Protein AF-A0A3C1WIR8-F1 (afdb_monomer)

Sequence (583 aa):
MDFTLKKGIFNPLMNFQDLVLTLQRYWSQRGCLIAQPYDMEKGAATFNPSTFLRSLGPEPFNAAFIEPCRRPKDGRYGDNPNRMQHYYQFQVVLKPSPLDILDLYIGSLREIGIDPSEHDIRFVHDDWESPTLGAWGLGWEVWLDGQEVTQFTYFQQVGGLDLKPVMGEITYGLERLCMYLQGVDNVFKLKYNDTVTYGDIYHQNEVQYSKHNFEESDTSLHYALFDRFEKECARLCAVELPAPAFDYCMKASHAFNLLDARGAISVNERQGYILRVRALAKTVAEAWLRNRETMGFPMMRVPAASPVGVSGRTPLQNAPQGGEGVAPLLIELGVEEMPARVFGPLLRDLPGLIDKHLKPAGLDAKDVKVFATARRIGISASSVLTRQPDQKLALKGPPANMAKDASGNWTQAAVAFAKKNGLTAEQLEIRDNYLFAESEKKGRDALEILAEIVPKIFSDIHWYKTMRWGNGEGTPFVRPVTWLVAVLGERVVPMNFAGIESSNQSQGHRFLHNKPVAVKADRSAYLQALRDAKVFVDQDERKEKIRSLVLETTKKQNLAWRTDEELLDTVTWLVEYPVPVLC

pLDDT: mean 90.88, std 13.69, range [24.88, 98.81]

Nearest PDB structures (foldseek):
  7xof-assembly1_A  TM=9.331E-01  e=1.200E-52  Oryza sativa Japonica Group
  7xjy-assembly1_B  TM=9.187E-01  e=1.370E-46  Oryza sativa Japonica Group
  7yse-assembly1_A  TM=9.839E-01  e=3.453E-40  Escherichia coli K-12
  5f5w-assembly1_A  TM=9.918E-01  e=6.256E-37  Aquifex aeolicus VF5
  8ie2-assembly2_C  TM=9.902E-01  e=1.061E-36  Lactiplantibacillus plantarum WCFS1

Radius of gyration: 30.64 Å; Cα contacts (8 Å, |Δi|>4): 1151; chains: 1; bounding box: 64×78×86 Å

Mean predicted aligned error: 7.9 Å

Solvent-accessible surface area (backbone atoms only — not comparable to full-atom values): 30894 Å² total; per-residue (Å²): 132,84,85,66,84,72,84,66,80,79,65,80,70,59,26,47,56,53,48,53,52,49,52,52,51,59,39,41,77,70,67,23,46,77,53,72,57,64,99,62,74,33,68,45,59,61,71,32,59,84,38,50,60,46,44,52,54,70,40,44,45,44,35,31,30,55,25,76,21,46,37,49,70,46,34,44,54,59,75,44,46,85,48,51,21,63,52,48,34,36,37,34,39,31,25,46,20,50,84,54,49,67,57,56,50,54,51,50,41,43,74,74,70,45,54,66,79,81,46,57,73,44,71,43,68,38,71,51,71,39,70,41,43,32,26,35,26,49,45,21,38,31,27,50,75,88,40,78,33,31,44,35,34,33,33,48,26,50,24,74,40,78,41,50,24,8,30,28,38,41,38,33,36,46,60,56,49,36,26,60,66,60,74,49,86,35,56,51,72,33,44,37,45,101,86,43,40,36,25,83,70,41,36,68,50,33,30,53,49,23,47,32,26,53,71,67,59,60,57,72,58,33,55,57,46,26,60,51,25,48,52,50,20,53,52,28,31,76,71,69,37,22,71,69,14,42,54,26,40,38,51,25,49,46,31,48,41,41,32,54,32,46,63,75,50,53,79,70,53,47,54,52,51,35,51,51,40,16,50,46,33,23,50,28,44,55,30,40,44,53,54,40,54,78,62,65,40,76,46,63,80,50,80,57,80,73,55,76,82,74,76,73,89,72,74,89,72,72,80,74,83,61,64,89,55,69,30,19,28,28,37,34,46,28,33,48,73,48,51,51,81,52,51,63,59,45,70,69,48,46,63,56,44,47,48,68,53,45,58,82,60,50,30,68,71,35,76,72,46,80,32,46,41,26,38,37,45,34,41,35,22,68,31,25,33,31,42,27,68,67,43,81,41,78,45,81,54,59,44,42,85,61,30,37,47,100,85,70,47,74,25,72,64,35,42,52,54,19,52,77,61,78,42,56,58,86,67,48,46,80,54,98,62,22,29,30,39,77,35,76,47,78,43,51,50,30,49,63,52,48,37,62,42,52,52,48,45,64,69,68,57,88,63,99,58,66,44,57,53,22,68,44,79,49,69,64,30,79,45,62,70,76,42,24,28,21,23,50,41,94,40,64,28,78,32,66,53,61,87,37,61,41,31,50,48,46,72,32,21,80,59,89,27,71,46,76,37,82,54,54,12,49,62,69,58,32,52,48,52,33,43,77,26,45,24,48,51,46,48,69,62,39,38,52,48,44,53,50,48,49,55,54,51,25,59,76,69,77,47,80,82,82,86,51,68,68,57,48,55,43,51,44,26,73,41,46,58,85,73,88,82,88,131

Foldseek 3Di:
DDLPPPPPDDPPQQALVNLQVLLQVLQVVVVADEDEADPAAAAAPCLPCLNQLVQADAFWHWHKYKYWYAQLQQFDLLPDQPTFRIAIKIKIKGVQFFLCNVVSVQVSCVSNPHACQSWDWFFAWDWDDDLLQRWTFTGGQIDTNRRRFKDWGWIQDTLVDGGFRIMIMIIGRSLVSSCVSNVHRGSQQGRNDPPDGVVNPPSVVSNVSNCCLAPNPDLVVLVVLLVVLLVVLVVCLVVLNLVVSSSSLRSNVVSLSSCVNNVVADPVVNVVSSVSSSNSSNSSNVSSNVSCVVVVNVSNPPDRSDNPDLDDDDPPDDDDQDDWDKFKKKKKWFFAFFHLVQVVLCQVCLVVLCCVQQVVLQQPFAPWDWWDARTMTMIIGHITTQWHAKDWDWDWAAFQVQQADPVRDGDPRLQVVQVVQVHGSVQWDHDPRTITHGHIDGIGGVLVSCQVRVLVSQLPRDDPDWDAGRSRPFRTHSGDTNEIEIATAHDGSFHDHRSYTYDQWDAAFVNQQGDTFRAGSDPVRRCVSRVVSQFRRHLVVLLVVLVVQVVVVCVVVVHDDPDDVVVSSSVSRRDRHDDDDDD

Structure (mmCIF, N/CA/C/O backbone):
data_AF-A0A3C1WIR8-F1
#
_entry.id   AF-A0A3C1WIR8-F1
#
loop_
_atom_site.group_PDB
_atom_site.id
_atom_site.type_symbol
_atom_site.label_atom_id
_atom_site.label_alt_id
_atom_site.label_comp_id
_atom_site.label_asym_id
_atom_site.label_entity_id
_atom_site.label_seq_id
_atom_site.pdbx_PDB_ins_code
_atom_site.Cartn_x
_atom_site.Cartn_y
_atom_site.Cartn_z
_atom_site.occupancy
_atom_site.B_iso_or_equiv
_atom_site.auth_seq_id
_atom_site.auth_comp_id
_atom_site.auth_asym_id
_atom_site.auth_atom_id
_atom_site.pdbx_PDB_model_num
ATOM 1 N N . MET A 1 1 ? -0.997 -32.395 8.272 1.00 33.22 1 MET A N 1
ATOM 2 C CA . MET A 1 1 ? -1.268 -32.490 6.827 1.00 33.22 1 MET A CA 1
ATOM 3 C C . MET A 1 1 ? 0.074 -32.424 6.145 1.00 33.22 1 MET A C 1
ATOM 5 O O . MET A 1 1 ? 0.850 -31.538 6.473 1.00 33.22 1 MET A O 1
ATOM 9 N N . ASP A 1 2 ? 0.374 -33.434 5.343 1.00 24.88 2 ASP A N 1
ATOM 10 C CA . ASP A 1 2 ? 1.609 -33.542 4.573 1.00 24.88 2 ASP A CA 1
ATOM 11 C C . ASP A 1 2 ? 1.573 -32.464 3.477 1.00 24.88 2 ASP A C 1
ATOM 13 O O . ASP A 1 2 ? 0.727 -32.536 2.586 1.00 24.88 2 ASP A O 1
ATOM 17 N N . PHE A 1 3 ? 2.418 -31.433 3.575 1.00 29.89 3 PHE A N 1
ATOM 18 C CA . PHE A 1 3 ? 2.607 -30.415 2.528 1.00 29.89 3 PHE A CA 1
ATOM 19 C C . PHE A 1 3 ? 3.623 -30.917 1.492 1.00 29.89 3 PHE A C 1
ATOM 21 O O . PHE A 1 3 ? 4.547 -30.219 1.085 1.00 29.89 3 PHE A O 1
ATOM 28 N N . THR A 1 4 ? 3.470 -32.165 1.053 1.00 31.56 4 THR A N 1
ATOM 29 C CA . THR A 1 4 ? 4.054 -32.580 -0.218 1.00 31.56 4 THR A CA 1
ATOM 30 C C . THR A 1 4 ? 3.326 -31.774 -1.283 1.00 31.56 4 THR A C 1
ATOM 32 O O . THR A 1 4 ? 2.112 -31.925 -1.405 1.00 31.56 4 THR A O 1
ATOM 35 N N . LEU A 1 5 ? 4.047 -30.901 -1.999 1.00 35.78 5 LEU A N 1
ATOM 36 C CA . LEU A 1 5 ? 3.592 -30.202 -3.205 1.00 35.78 5 LEU A CA 1
ATOM 37 C C . LEU A 1 5 ? 2.720 -31.153 -4.031 1.00 35.78 5 LEU A C 1
ATOM 39 O O . LEU A 1 5 ? 3.224 -32.008 -4.768 1.00 35.78 5 LEU A O 1
ATOM 43 N N . LYS A 1 6 ? 1.398 -31.055 -3.868 1.00 33.19 6 LYS A N 1
ATOM 44 C CA . LYS A 1 6 ? 0.474 -31.762 -4.735 1.00 33.19 6 LYS A CA 1
ATOM 45 C C . LYS A 1 6 ? 0.658 -31.084 -6.074 1.00 33.19 6 LYS A C 1
ATOM 47 O O . LYS A 1 6 ? 0.207 -29.965 -6.268 1.00 33.19 6 LYS A O 1
ATOM 52 N N . LYS A 1 7 ? 1.346 -31.770 -6.986 1.00 36.47 7 LYS A N 1
ATOM 53 C CA . LYS A 1 7 ? 1.275 -31.507 -8.423 1.00 36.47 7 LYS A CA 1
ATOM 54 C C . LYS A 1 7 ? -0.187 -31.678 -8.837 1.00 36.47 7 LYS A C 1
ATOM 56 O O . LYS A 1 7 ? -0.604 -32.758 -9.255 1.00 36.47 7 LYS A O 1
ATOM 61 N N . GLY A 1 8 ? -0.981 -30.641 -8.596 1.00 34.62 8 GLY A N 1
ATOM 62 C CA . GLY A 1 8 ? -2.347 -30.516 -9.052 1.00 34.62 8 GLY A CA 1
ATOM 63 C C . GLY A 1 8 ? -2.332 -30.502 -10.571 1.00 34.62 8 GLY A C 1
ATOM 64 O O . GLY A 1 8 ? -1.592 -29.742 -11.184 1.00 34.62 8 GLY A O 1
ATOM 65 N N . ILE A 1 9 ? -3.084 -31.442 -11.134 1.00 33.81 9 ILE A N 1
ATOM 66 C CA . ILE A 1 9 ? -3.656 -31.488 -12.483 1.00 33.81 9 ILE A CA 1
ATOM 67 C C . ILE A 1 9 ? -3.348 -30.209 -13.279 1.00 33.81 9 ILE A C 1
ATOM 69 O O . ILE A 1 9 ? -3.975 -29.177 -13.059 1.00 33.81 9 ILE A O 1
ATOM 73 N N . PHE A 1 10 ? -2.364 -30.299 -14.180 1.00 38.00 10 PHE A N 1
ATOM 74 C CA . PHE A 1 10 ? -1.936 -29.215 -15.062 1.00 38.00 10 PHE A CA 1
ATOM 75 C C . PHE A 1 10 ? -3.145 -28.608 -15.791 1.00 38.00 10 PHE A C 1
ATOM 77 O O . PHE A 1 10 ? -3.627 -29.151 -16.786 1.00 38.00 10 PHE A O 1
ATOM 84 N N . ASN A 1 11 ? -3.592 -27.443 -15.323 1.00 47.72 11 ASN A N 1
ATOM 85 C CA . ASN A 1 11 ? -4.080 -26.400 -16.217 1.00 47.72 11 ASN A CA 1
ATOM 86 C C . ASN A 1 11 ? -2.950 -26.190 -17.251 1.00 47.72 11 ASN A C 1
ATOM 88 O O . ASN A 1 11 ? -1.785 -26.211 -16.829 1.00 47.72 11 ASN A O 1
ATOM 92 N N . PRO A 1 12 ? -3.203 -26.094 -18.572 1.00 54.03 12 PRO A N 1
ATOM 93 C CA . PRO A 1 12 ? -2.126 -25.848 -19.530 1.00 54.03 12 PRO A CA 1
ATOM 94 C C . PRO A 1 12 ? -1.262 -24.692 -19.014 1.00 54.03 12 PRO A C 1
ATOM 96 O O . PRO A 1 12 ? -1.803 -23.654 -18.635 1.00 54.03 12 PRO A O 1
ATOM 99 N N . LEU A 1 13 ? 0.051 -24.938 -18.892 1.00 67.44 13 LEU A N 1
ATOM 100 C CA . LEU A 1 13 ? 1.019 -23.993 -18.326 1.00 67.44 13 LEU A CA 1
ATOM 101 C C . LEU A 1 13 ? 0.765 -22.605 -18.921 1.00 67.44 13 LEU A C 1
ATOM 103 O O . LEU A 1 13 ? 0.852 -22.442 -20.136 1.00 67.44 13 LEU A O 1
ATOM 107 N N . MET A 1 14 ? 0.425 -21.629 -18.076 1.00 88.19 14 MET A N 1
ATOM 108 C CA . MET A 1 14 ? 0.160 -20.267 -18.530 1.00 88.19 14 MET A CA 1
ATOM 109 C C . MET A 1 14 ? 1.455 -19.676 -19.101 1.00 88.19 14 MET A C 1
ATOM 111 O O . MET A 1 14 ? 2.431 -19.459 -18.374 1.00 88.19 14 MET A O 1
ATOM 115 N N . ASN A 1 15 ? 1.485 -19.435 -20.414 1.00 96.00 15 ASN A N 1
ATOM 116 C CA . ASN A 1 15 ? 2.632 -18.801 -21.051 1.00 96.00 15 ASN A CA 1
ATOM 117 C C . ASN A 1 15 ? 2.682 -17.303 -20.703 1.00 96.00 15 ASN A C 1
ATOM 119 O O . ASN A 1 15 ? 1.689 -16.713 -20.269 1.00 96.00 15 ASN A O 1
ATOM 123 N N . PHE A 1 16 ? 3.828 -16.656 -20.931 1.00 97.62 16 PHE A N 1
ATOM 124 C CA . PHE A 1 16 ? 4.009 -15.235 -20.613 1.00 97.62 16 PHE A CA 1
ATOM 125 C C . PHE A 1 16 ? 2.964 -14.335 -21.291 1.00 97.62 16 PHE A C 1
ATOM 127 O O . PHE A 1 16 ? 2.395 -13.453 -20.650 1.00 97.62 16 PHE A O 1
ATOM 134 N N . GLN A 1 17 ? 2.662 -14.570 -22.573 1.00 97.44 17 GLN A N 1
ATOM 135 C CA . GLN A 1 17 ? 1.641 -13.788 -23.278 1.00 97.44 17 GLN A CA 1
ATOM 136 C C . GLN A 1 17 ? 0.224 -14.024 -22.724 1.00 97.44 17 GLN A C 1
ATOM 138 O O . GLN A 1 17 ? -0.580 -13.093 -22.678 1.00 97.44 17 GLN A O 1
ATOM 143 N N . ASP A 1 18 ? -0.079 -15.242 -22.264 1.00 96.94 18 ASP A N 1
ATOM 144 C CA . ASP A 1 18 ? -1.396 -15.596 -21.730 1.00 96.94 18 ASP A CA 1
ATOM 145 C C . ASP A 1 18 ? -1.620 -14.938 -20.367 1.00 96.94 18 ASP A C 1
ATOM 147 O O . ASP A 1 18 ? -2.712 -14.431 -20.105 1.00 96.94 18 ASP A O 1
ATOM 151 N N . LEU A 1 19 ? -0.570 -14.853 -19.540 1.00 97.56 19 LEU A N 1
ATOM 152 C CA . LEU A 1 19 ? -0.566 -14.087 -18.291 1.00 97.56 19 LEU A CA 1
ATOM 153 C C . LEU A 1 19 ? -0.952 -12.623 -18.539 1.00 97.56 19 LEU A C 1
ATOM 155 O O . LEU A 1 19 ? -1.858 -12.096 -17.889 1.00 97.56 19 LEU A O 1
ATOM 159 N N . VAL A 1 20 ? -0.310 -11.975 -19.515 1.00 98.25 20 VAL A N 1
ATOM 160 C CA . VAL A 1 20 ? -0.592 -10.574 -19.868 1.00 98.25 20 VAL A CA 1
ATOM 161 C C . VAL A 1 20 ? -2.041 -10.407 -20.325 1.00 98.25 20 VAL A C 1
ATOM 163 O O . VAL A 1 20 ? -2.751 -9.545 -19.804 1.00 98.25 20 VAL A O 1
ATOM 166 N N . LEU A 1 21 ? -2.508 -11.244 -21.258 1.00 98.25 21 LEU A N 1
ATOM 167 C CA . LEU A 1 21 ? -3.876 -11.179 -21.783 1.00 98.25 21 LEU A CA 1
ATOM 168 C C . LEU A 1 21 ? -4.929 -11.428 -20.694 1.00 98.25 21 LEU A C 1
ATOM 170 O O . LEU A 1 21 ? -5.980 -10.780 -20.684 1.00 98.25 21 LEU A O 1
ATOM 174 N N . THR A 1 22 ? -4.642 -12.338 -19.765 1.00 98.38 22 THR A N 1
ATOM 175 C CA . THR A 1 22 ? -5.519 -12.667 -18.636 1.00 98.38 22 THR A CA 1
ATOM 176 C C . THR A 1 22 ? -5.648 -11.482 -17.683 1.00 98.38 22 THR A C 1
ATOM 178 O O . THR A 1 22 ? -6.766 -11.066 -17.377 1.00 98.38 22 THR A O 1
ATOM 181 N N . LEU A 1 23 ? -4.533 -10.853 -17.297 1.00 98.44 23 LEU A N 1
ATOM 182 C CA . LEU A 1 23 ? -4.550 -9.654 -16.453 1.00 98.44 23 LEU A CA 1
ATOM 183 C C . LEU A 1 23 ? -5.248 -8.472 -17.142 1.00 98.44 23 LEU A C 1
ATOM 185 O O . LEU A 1 23 ? -6.068 -7.797 -16.516 1.00 98.44 23 LEU A O 1
ATOM 189 N N . GLN A 1 24 ? -4.997 -8.237 -18.437 1.00 98.56 24 GLN A N 1
ATOM 190 C CA . GLN A 1 24 ? -5.708 -7.203 -19.204 1.00 98.56 24 GLN A CA 1
ATOM 191 C C . GLN A 1 24 ? -7.220 -7.437 -19.185 1.00 98.56 24 GLN A C 1
ATOM 193 O O . GLN A 1 24 ? -7.986 -6.516 -18.900 1.00 98.56 24 GLN A O 1
ATOM 198 N N . ARG A 1 25 ? -7.667 -8.672 -19.440 1.00 98.50 25 ARG A N 1
ATOM 199 C CA . ARG A 1 25 ? -9.091 -9.025 -19.414 1.00 98.50 25 ARG A CA 1
ATOM 200 C C . ARG A 1 25 ? -9.694 -8.829 -18.023 1.00 98.50 25 ARG A C 1
ATOM 202 O O . ARG A 1 25 ? -10.743 -8.197 -17.910 1.00 98.50 25 ARG A O 1
ATOM 209 N N . TYR A 1 26 ? -9.019 -9.314 -16.983 1.00 98.19 26 TYR A N 1
ATOM 210 C CA . TYR A 1 26 ? -9.462 -9.224 -15.591 1.00 98.19 26 TYR A CA 1
ATOM 211 C C . TYR A 1 26 ? -9.718 -7.779 -15.148 1.00 98.19 26 TYR A C 1
ATOM 213 O O . TYR A 1 26 ? -10.769 -7.472 -14.575 1.00 98.19 26 TYR A O 1
ATOM 221 N N . TRP A 1 27 ? -8.765 -6.884 -15.427 1.00 98.12 27 TRP A N 1
ATOM 222 C CA . TRP A 1 27 ? -8.858 -5.477 -15.041 1.00 98.12 27 TRP A CA 1
ATOM 223 C C . TRP A 1 27 ? -9.800 -4.684 -15.949 1.00 98.12 27 TRP A C 1
ATOM 225 O O . TRP A 1 27 ? -10.520 -3.813 -15.461 1.00 98.12 27 TRP A O 1
ATOM 235 N N . SER A 1 28 ? -9.887 -5.027 -17.238 1.00 97.50 28 SER A N 1
ATOM 236 C CA . SER A 1 28 ? -10.878 -4.440 -18.149 1.00 97.50 28 SER A CA 1
ATOM 237 C C . SER A 1 28 ? -12.310 -4.689 -17.668 1.00 97.50 28 SER A C 1
ATOM 239 O O . SER A 1 28 ? -13.115 -3.761 -17.608 1.00 97.50 28 SER A O 1
ATOM 241 N N . GLN A 1 29 ? -12.614 -5.914 -17.228 1.00 96.38 29 GLN A N 1
ATOM 242 C CA . GLN A 1 29 ? -13.924 -6.275 -16.667 1.00 96.38 29 GLN A CA 1
ATOM 243 C C . GLN A 1 29 ? -14.258 -5.531 -15.361 1.00 96.38 29 GLN A C 1
ATOM 245 O O . GLN A 1 29 ? -15.424 -5.454 -14.985 1.00 96.38 29 GLN A O 1
ATOM 250 N N . ARG A 1 30 ? -13.255 -4.955 -14.688 1.00 94.75 30 ARG A N 1
ATOM 251 C CA . ARG A 1 30 ? -13.391 -4.136 -13.469 1.00 94.75 30 ARG A CA 1
ATOM 252 C C . ARG A 1 30 ? -13.399 -2.633 -13.748 1.00 94.75 30 ARG A C 1
ATOM 254 O O . ARG A 1 30 ? -13.288 -1.829 -12.828 1.00 94.75 30 ARG A O 1
ATOM 261 N N . GLY A 1 31 ? -13.553 -2.245 -15.013 1.00 92.44 31 GLY A N 1
ATOM 262 C CA . GLY A 1 31 ? -13.697 -0.849 -15.414 1.00 92.44 31 GLY A CA 1
ATOM 263 C C . GLY A 1 31 ? -12.378 -0.103 -15.611 1.00 92.44 31 GLY A C 1
ATOM 264 O O . GLY A 1 31 ? -12.402 1.120 -15.745 1.00 92.44 31 GLY A O 1
ATOM 265 N N . CYS A 1 32 ? -11.237 -0.798 -15.658 1.00 97.31 32 CYS A N 1
ATOM 266 C CA . CYS A 1 32 ? -9.994 -0.180 -16.110 1.00 97.31 32 CYS A CA 1
ATOM 267 C C . CYS A 1 32 ? -10.009 -0.013 -17.631 1.00 97.31 32 CYS A C 1
ATOM 269 O O . CYS A 1 32 ? -10.304 -0.953 -18.374 1.00 97.31 32 CYS A O 1
ATOM 271 N N . LEU A 1 33 ? -9.595 1.160 -18.108 1.00 96.75 33 LEU A N 1
ATOM 272 C CA . LEU A 1 33 ? -9.157 1.280 -19.496 1.00 96.75 33 LEU A CA 1
ATOM 273 C C . LEU A 1 33 ? -7.851 0.498 -19.680 1.00 96.75 33 LEU A C 1
ATOM 275 O O . LEU A 1 33 ? -6.979 0.527 -18.809 1.00 96.75 33 LEU A O 1
ATOM 279 N N . ILE A 1 34 ? -7.704 -0.183 -20.814 1.00 98.31 34 ILE A N 1
ATOM 280 C CA . ILE A 1 34 ? -6.454 -0.871 -21.141 1.00 98.31 34 ILE A CA 1
ATOM 281 C C . ILE A 1 34 ? -5.555 0.097 -21.899 1.00 98.31 34 ILE A C 1
ATOM 283 O O . ILE A 1 34 ? -5.724 0.309 -23.102 1.00 98.31 34 ILE A O 1
ATOM 287 N N . ALA A 1 35 ? -4.644 0.740 -21.166 1.00 97.56 35 ALA A N 1
ATOM 288 C CA . ALA A 1 35 ? -3.667 1.639 -21.765 1.00 97.56 35 ALA A CA 1
ATOM 289 C C . ALA A 1 35 ? -2.578 0.826 -22.477 1.00 97.56 35 ALA A C 1
ATOM 291 O O . ALA A 1 35 ? -2.433 -0.383 -22.280 1.00 97.56 35 ALA A O 1
ATOM 292 N N . GLN A 1 36 ? -1.826 1.499 -23.337 1.00 98.12 36 GLN A N 1
ATOM 293 C CA . GLN A 1 36 ? -0.699 0.896 -24.035 1.00 98.12 36 GLN A CA 1
ATOM 294 C C . GLN A 1 36 ? 0.613 1.254 -23.328 1.00 98.12 36 GLN A C 1
ATOM 296 O O . GLN A 1 36 ? 0.669 2.296 -22.657 1.00 98.12 36 GLN A O 1
ATOM 301 N N . PRO A 1 37 ? 1.664 0.431 -23.502 1.00 98.25 37 PRO A N 1
ATOM 302 C CA . PRO A 1 37 ? 3.029 0.843 -23.214 1.00 98.25 37 PRO A CA 1
ATOM 303 C C . PRO A 1 37 ? 3.301 2.235 -23.766 1.00 98.25 37 PRO A C 1
ATOM 305 O O . PRO A 1 37 ? 2.959 2.526 -24.915 1.00 98.25 37 PRO A O 1
ATOM 308 N N . TYR A 1 38 ? 3.916 3.094 -22.961 1.00 98.38 38 TYR A N 1
ATOM 309 C CA . TYR A 1 38 ? 4.290 4.417 -23.453 1.00 98.38 38 TYR A CA 1
ATOM 310 C C . TYR A 1 38 ? 5.584 4.313 -24.274 1.00 98.38 38 TYR A C 1
ATOM 312 O O . TYR A 1 38 ? 6.507 3.590 -23.899 1.00 98.38 38 TYR A O 1
ATOM 320 N N . ASP A 1 39 ? 5.678 5.021 -25.388 1.00 97.69 39 ASP A N 1
ATOM 321 C CA . ASP A 1 39 ? 6.685 4.854 -26.449 1.00 97.69 39 ASP A CA 1
ATOM 322 C C . ASP A 1 39 ? 8.059 5.486 -26.141 1.00 97.69 39 ASP A C 1
ATOM 324 O O . ASP A 1 39 ? 8.865 5.742 -27.032 1.00 97.69 39 ASP A O 1
ATOM 328 N N . MET A 1 40 ? 8.350 5.692 -24.858 1.00 96.62 40 MET A N 1
ATOM 329 C CA . MET A 1 40 ? 9.552 6.342 -24.333 1.00 96.62 40 MET A CA 1
ATOM 330 C C . MET A 1 40 ? 10.241 5.456 -23.290 1.00 96.62 40 MET A C 1
ATOM 332 O O . MET A 1 40 ? 9.569 4.736 -22.553 1.00 96.62 40 MET A O 1
ATOM 336 N N . GLU A 1 41 ? 11.569 5.521 -23.155 1.00 97.56 41 GLU A N 1
ATOM 337 C CA . GLU A 1 41 ? 12.279 4.785 -22.102 1.00 97.56 41 GLU A CA 1
ATOM 338 C C . GLU A 1 41 ? 11.926 5.265 -20.691 1.00 97.56 41 GLU A C 1
ATOM 340 O O . GLU A 1 41 ? 11.887 6.464 -20.410 1.00 97.56 41 GLU A O 1
ATOM 345 N N . LYS A 1 42 ? 11.734 4.318 -19.764 1.00 96.88 42 LYS A N 1
ATOM 346 C CA . LYS A 1 42 ? 11.458 4.613 -18.351 1.00 96.88 42 LYS A CA 1
ATOM 347 C C . LYS A 1 42 ? 11.862 3.474 -17.423 1.00 96.88 42 LYS A C 1
ATOM 349 O O . LYS A 1 42 ? 11.900 2.328 -17.848 1.00 96.88 42 LYS A O 1
ATOM 354 N N . GLY A 1 43 ? 12.143 3.777 -16.155 1.00 95.25 43 GLY A N 1
ATOM 355 C CA . GLY A 1 43 ? 12.583 2.774 -15.170 1.00 95.25 43 GLY A CA 1
ATOM 356 C C . GLY A 1 43 ? 11.465 2.035 -14.429 1.00 95.25 43 GLY A C 1
ATOM 357 O O . GLY A 1 43 ? 11.743 1.048 -13.746 1.00 95.25 43 GLY A O 1
ATOM 358 N N . ALA A 1 44 ? 10.231 2.529 -14.526 1.00 96.94 44 ALA A N 1
ATOM 359 C CA . ALA A 1 44 ? 9.037 1.947 -13.921 1.00 96.94 44 ALA A CA 1
ATOM 360 C C . ALA A 1 44 ? 7.784 2.485 -14.624 1.00 96.94 44 ALA A C 1
ATOM 362 O O . ALA A 1 44 ? 7.789 3.616 -15.122 1.00 96.94 44 ALA A O 1
ATOM 363 N N . ALA A 1 45 ? 6.693 1.728 -14.584 1.00 97.44 45 ALA A N 1
ATOM 364 C CA . ALA A 1 45 ? 5.402 2.128 -15.132 1.00 97.44 45 ALA A CA 1
ATOM 365 C C . ALA A 1 45 ? 4.793 3.367 -14.471 1.00 97.44 45 ALA A C 1
ATOM 367 O O . ALA A 1 45 ? 3.982 4.057 -15.086 1.00 97.44 45 ALA A O 1
ATOM 368 N N . THR A 1 46 ? 5.261 3.737 -13.280 1.00 97.50 46 THR A N 1
ATOM 369 C CA . THR A 1 46 ? 4.909 5.002 -12.629 1.00 97.50 46 THR A CA 1
ATOM 370 C C . THR A 1 46 ? 5.264 6.232 -13.475 1.00 97.50 46 THR A C 1
ATOM 372 O O . THR A 1 46 ? 4.593 7.253 -13.372 1.00 97.50 46 THR A O 1
ATOM 375 N N . PHE A 1 47 ? 6.269 6.142 -14.358 1.00 98.06 47 PHE A N 1
ATOM 376 C CA . PHE A 1 47 ? 6.615 7.206 -15.310 1.00 98.06 47 PHE A CA 1
ATOM 377 C C . PHE A 1 47 ? 5.661 7.297 -16.509 1.00 98.06 47 PHE A C 1
ATOM 379 O O . PHE A 1 47 ? 5.755 8.256 -17.264 1.00 98.06 47 PHE A O 1
ATOM 386 N N . ASN A 1 48 ? 4.770 6.329 -16.740 1.00 98.50 48 ASN A N 1
ATOM 387 C CA . ASN A 1 48 ? 3.767 6.457 -17.796 1.00 98.50 48 ASN A CA 1
ATOM 388 C C . ASN A 1 48 ? 2.861 7.665 -17.478 1.00 98.50 48 ASN A C 1
ATOM 390 O O . ASN A 1 48 ? 2.425 7.799 -16.330 1.00 98.50 48 ASN A O 1
ATOM 394 N N . PRO A 1 49 ? 2.516 8.529 -18.452 1.00 98.31 49 PRO A N 1
ATOM 395 C CA . PRO A 1 49 ? 1.557 9.619 -18.244 1.00 98.31 49 PRO A CA 1
ATOM 396 C C . PRO A 1 49 ? 0.214 9.166 -17.649 1.00 98.31 49 PRO A C 1
ATOM 398 O O . PRO A 1 49 ? -0.411 9.908 -16.889 1.00 98.31 49 PRO A O 1
ATOM 401 N N . SER A 1 50 ? -0.212 7.936 -17.954 1.00 98.12 50 SER A N 1
ATOM 402 C CA . SER A 1 50 ? -1.406 7.287 -17.395 1.00 98.12 50 SER A CA 1
ATOM 403 C C . SER A 1 50 ? -1.300 7.017 -15.892 1.00 98.12 50 SER A C 1
ATOM 405 O O . SER A 1 50 ? -2.326 6.824 -15.251 1.00 98.12 50 SER A O 1
ATOM 407 N N . THR A 1 51 ? -0.098 7.055 -15.316 1.00 98.50 51 THR A N 1
ATOM 408 C CA . THR A 1 51 ? 0.130 7.012 -13.868 1.00 98.50 51 THR A CA 1
ATOM 409 C C . THR A 1 51 ? 0.519 8.394 -13.352 1.00 98.50 51 THR A C 1
ATOM 411 O O . THR A 1 51 ? -0.263 9.010 -12.631 1.00 98.50 51 THR A O 1
ATOM 414 N N . PHE A 1 52 ? 1.678 8.932 -13.756 1.00 98.62 52 PHE A N 1
ATOM 415 C CA . PHE A 1 52 ? 2.221 10.179 -13.203 1.00 98.62 52 PHE A CA 1
ATOM 416 C C . PHE A 1 52 ? 1.254 11.358 -13.361 1.00 98.62 52 PHE A C 1
ATOM 418 O O . PHE A 1 52 ? 0.790 11.909 -12.366 1.00 98.62 52 PHE A O 1
ATOM 425 N N . LEU A 1 53 ? 0.880 11.720 -14.593 1.00 98.31 53 LEU A N 1
ATOM 426 C CA . LEU A 1 53 ? 0.011 12.880 -14.827 1.00 98.31 53 LEU A CA 1
ATOM 427 C C . LEU A 1 53 ? -1.424 12.632 -14.344 1.00 98.31 53 LEU A C 1
ATOM 429 O O . LEU A 1 53 ? -2.068 13.534 -13.809 1.00 98.31 53 LEU A O 1
ATOM 433 N N . ARG A 1 54 ? -1.946 11.410 -14.497 1.00 97.62 54 ARG A N 1
ATOM 434 C CA . ARG A 1 54 ? -3.324 11.076 -14.089 1.00 97.62 54 ARG A CA 1
ATOM 435 C C . ARG A 1 54 ? -3.508 10.924 -12.581 1.00 97.62 54 ARG A C 1
ATOM 437 O O . ARG A 1 54 ? -4.628 11.092 -12.097 1.00 97.62 54 ARG A O 1
ATOM 444 N N . SER A 1 55 ? -2.440 10.687 -11.824 1.00 97.62 55 SER A N 1
ATOM 445 C CA . SER A 1 55 ? -2.477 10.748 -10.359 1.00 97.62 55 SER A CA 1
ATOM 446 C C . SER A 1 55 ? -2.837 12.146 -9.841 1.00 97.62 55 SER A C 1
ATOM 448 O O . SER A 1 55 ? -3.501 12.266 -8.814 1.00 97.62 55 SER A O 1
ATOM 450 N N . LEU A 1 56 ? -2.498 13.197 -10.593 1.00 98.00 56 LEU A N 1
ATOM 451 C CA . LEU A 1 56 ? -2.659 14.593 -10.193 1.00 98.00 56 LEU A CA 1
ATOM 452 C C . LEU A 1 56 ? -4.104 15.089 -10.352 1.00 98.00 56 LEU A C 1
ATOM 454 O O . LEU A 1 56 ? -4.836 14.673 -11.253 1.00 98.00 56 LEU A O 1
ATOM 458 N N . GLY A 1 57 ? -4.503 16.024 -9.490 1.00 96.06 57 GLY A N 1
ATOM 459 C CA . GLY A 1 57 ? -5.809 16.687 -9.538 1.00 96.06 57 GLY A CA 1
ATOM 460 C C . GLY A 1 57 ? -6.991 15.814 -9.091 1.00 96.06 57 GLY A C 1
ATOM 461 O O . GLY A 1 57 ? -6.801 14.662 -8.704 1.00 96.06 57 GLY A O 1
ATOM 462 N N . PRO A 1 58 ? -8.226 16.338 -9.151 1.00 95.62 58 PRO A N 1
ATOM 463 C CA . PRO A 1 58 ? -9.417 15.662 -8.629 1.00 95.62 58 PRO A CA 1
ATOM 464 C C . PRO A 1 58 ? -9.977 14.575 -9.561 1.00 95.62 58 PRO A C 1
ATOM 466 O O . PRO A 1 58 ? -10.794 13.763 -9.139 1.00 95.62 58 PRO A O 1
ATOM 469 N N . GLU A 1 59 ? -9.557 14.563 -10.828 1.00 95.88 59 GLU A N 1
ATOM 470 C CA . GLU A 1 59 ? -10.140 13.714 -11.867 1.00 95.88 59 GLU A CA 1
ATOM 471 C C . GLU A 1 59 ? -9.972 12.213 -11.557 1.00 95.88 59 GLU A C 1
ATOM 473 O O . GLU A 1 59 ? -8.830 11.779 -11.344 1.00 95.88 59 GLU A O 1
ATOM 478 N N . PRO A 1 60 ? -11.062 11.414 -11.563 1.00 95.75 60 PRO A N 1
ATOM 479 C CA . PRO A 1 60 ? -10.979 9.970 -11.381 1.00 95.75 60 PRO A CA 1
ATOM 480 C C . PRO A 1 60 ? -10.327 9.308 -12.598 1.00 95.75 60 PRO A C 1
ATOM 482 O O . PRO A 1 60 ? -10.470 9.770 -13.736 1.00 95.75 60 PRO A O 1
ATOM 485 N N . PHE A 1 61 ? -9.597 8.219 -12.364 1.00 96.38 61 PHE A N 1
ATOM 486 C CA . PHE A 1 61 ? -8.877 7.512 -13.416 1.00 96.38 61 PHE A CA 1
ATOM 487 C C . PHE A 1 61 ? -8.551 6.071 -13.014 1.00 96.38 61 PHE A C 1
ATOM 489 O O . PHE A 1 61 ? -7.846 5.849 -12.033 1.00 96.38 61 PHE A O 1
ATOM 496 N N . ASN A 1 62 ? -9.014 5.111 -13.818 1.00 96.88 62 ASN A N 1
ATOM 497 C CA . ASN A 1 62 ? -8.716 3.691 -13.651 1.00 96.88 62 ASN A CA 1
ATOM 498 C C . ASN A 1 62 ? -8.101 3.146 -14.939 1.00 96.88 62 ASN A C 1
ATOM 500 O O . ASN A 1 62 ? -8.740 3.203 -15.994 1.00 96.88 62 ASN A O 1
ATOM 504 N N . ALA A 1 63 ? -6.888 2.606 -14.864 1.00 98.06 63 ALA A N 1
ATOM 505 C CA . ALA A 1 63 ? -6.206 2.024 -16.013 1.00 98.06 63 ALA A CA 1
ATOM 506 C C . ALA A 1 63 ? -5.390 0.792 -15.632 1.00 98.06 63 ALA A C 1
ATOM 508 O O . ALA A 1 63 ? -4.901 0.682 -14.511 1.00 98.06 63 ALA A O 1
ATOM 509 N N . ALA A 1 64 ? -5.226 -0.112 -16.593 1.00 98.75 64 ALA A N 1
ATOM 510 C CA . ALA A 1 64 ? -4.330 -1.252 -16.498 1.00 98.75 64 ALA A CA 1
ATOM 511 C C . ALA A 1 64 ? -3.534 -1.398 -17.798 1.00 98.75 64 ALA A C 1
ATOM 513 O O . ALA A 1 64 ? -4.085 -1.197 -18.880 1.00 98.75 64 ALA A O 1
ATOM 514 N N . PHE A 1 65 ? -2.243 -1.703 -17.716 1.00 98.69 65 PHE A N 1
ATOM 515 C CA . PHE A 1 65 ? -1.382 -1.796 -18.894 1.00 98.69 65 PHE A CA 1
ATOM 516 C C . PHE A 1 65 ? -0.095 -2.560 -18.612 1.00 98.69 65 PHE A C 1
ATOM 518 O O . PHE A 1 65 ? 0.420 -2.546 -17.500 1.00 98.69 65 PHE A O 1
ATOM 525 N N . ILE A 1 66 ? 0.446 -3.204 -19.643 1.00 98.44 66 ILE A N 1
ATOM 526 C CA . ILE A 1 66 ? 1.825 -3.689 -19.609 1.00 98.44 66 ILE A CA 1
ATOM 527 C C . ILE A 1 66 ? 2.772 -2.515 -19.864 1.00 98.44 66 ILE A C 1
ATOM 529 O O . ILE A 1 66 ? 2.455 -1.615 -20.640 1.00 98.44 66 ILE A O 1
ATOM 533 N N . GLU A 1 67 ? 3.934 -2.525 -19.226 1.00 98.69 67 GLU A N 1
ATOM 534 C CA . GLU A 1 67 ? 4.963 -1.519 -19.416 1.00 98.69 67 GLU A CA 1
ATOM 535 C C . GLU A 1 67 ? 6.367 -2.148 -19.466 1.00 98.69 67 GLU A C 1
ATOM 537 O O . GLU A 1 67 ? 6.858 -2.645 -18.446 1.00 98.69 67 GLU A O 1
ATOM 542 N N . PRO A 1 68 ? 7.054 -2.091 -20.620 1.00 98.38 68 PRO A N 1
ATOM 543 C CA . PRO A 1 68 ? 8.476 -2.379 -20.707 1.00 98.38 68 PRO A CA 1
ATOM 544 C C . PRO A 1 68 ? 9.276 -1.303 -19.962 1.00 98.38 68 PRO A C 1
ATOM 546 O O . PRO A 1 68 ? 9.191 -0.107 -20.253 1.00 98.38 68 PRO A O 1
ATOM 549 N N . CYS A 1 69 ? 10.077 -1.736 -18.999 1.00 98.38 69 CYS A N 1
ATOM 550 C CA . CYS A 1 69 ? 10.885 -0.887 -18.137 1.00 98.38 69 CYS A CA 1
ATOM 551 C C . CYS A 1 69 ? 12.372 -1.121 -18.410 1.00 98.38 69 CYS A C 1
ATOM 553 O O . CYS A 1 69 ? 12.805 -2.251 -18.606 1.00 98.38 69 CYS A O 1
ATOM 555 N N . ARG A 1 70 ? 13.168 -0.047 -18.388 1.00 98.44 70 ARG A N 1
ATOM 556 C CA . ARG A 1 70 ? 14.628 -0.057 -18.523 1.00 98.44 70 ARG A CA 1
ATOM 557 C C . ARG A 1 70 ? 15.294 0.510 -17.274 1.00 98.44 70 ARG A C 1
ATOM 559 O O . ARG A 1 70 ? 15.177 1.702 -16.978 1.00 98.44 70 ARG A O 1
ATOM 566 N N . ARG A 1 71 ? 16.061 -0.326 -16.582 1.00 97.75 71 ARG A N 1
ATOM 567 C CA . ARG A 1 71 ? 16.926 0.016 -15.449 1.00 97.75 71 ARG A CA 1
ATOM 568 C C . ARG A 1 71 ? 18.377 -0.319 -15.810 1.00 97.75 71 ARG A C 1
ATOM 570 O O . ARG A 1 71 ? 18.845 -1.405 -15.484 1.00 97.75 71 ARG A O 1
ATOM 577 N N . PRO A 1 72 ? 19.118 0.602 -16.454 1.00 98.12 72 PRO A N 1
ATOM 578 C CA . PRO A 1 72 ? 20.472 0.336 -16.949 1.00 98.12 72 PRO A CA 1
ATOM 579 C C . PRO A 1 72 ? 21.422 -0.326 -15.938 1.00 98.12 72 PRO A C 1
ATOM 581 O O . PRO A 1 72 ? 22.141 -1.260 -16.280 1.00 98.12 72 PRO A O 1
ATOM 584 N N . LYS A 1 73 ? 21.368 0.098 -14.669 1.00 96.69 73 LYS A N 1
ATOM 585 C CA . LYS A 1 73 ? 22.214 -0.406 -13.572 1.00 96.69 73 LYS A CA 1
ATOM 586 C C . LYS A 1 73 ? 21.898 -1.845 -13.133 1.00 96.69 73 LYS A C 1
ATOM 588 O O . LYS A 1 73 ? 22.721 -2.505 -12.491 1.00 96.69 73 LYS A O 1
ATOM 593 N N . ASP A 1 74 ? 20.717 -2.343 -13.481 1.00 97.62 74 ASP A N 1
ATOM 594 C CA . ASP A 1 74 ? 20.297 -3.709 -13.177 1.00 97.62 74 ASP A CA 1
ATOM 595 C C . ASP A 1 74 ? 20.817 -4.734 -14.191 1.00 97.62 74 ASP A C 1
ATOM 597 O O . ASP A 1 74 ? 20.663 -5.925 -13.948 1.00 97.62 74 ASP A O 1
ATOM 601 N N . GLY A 1 75 ? 21.508 -4.313 -15.256 1.00 97.56 75 GLY A N 1
ATOM 602 C CA . GLY A 1 75 ? 22.051 -5.225 -16.266 1.00 97.56 75 GLY A CA 1
ATOM 603 C C . GLY A 1 75 ? 22.994 -6.282 -15.693 1.00 97.56 75 GLY A C 1
ATOM 604 O O . GLY A 1 75 ? 23.806 -5.982 -14.813 1.00 97.56 75 GLY A O 1
ATOM 605 N N . ARG A 1 76 ? 22.886 -7.529 -16.157 1.00 98.00 76 ARG A N 1
ATOM 606 C CA . ARG A 1 76 ? 23.725 -8.654 -15.685 1.00 98.00 76 ARG A CA 1
ATOM 607 C C . ARG A 1 76 ? 24.261 -9.535 -16.814 1.00 98.00 76 ARG A C 1
ATOM 609 O O . ARG A 1 76 ? 24.543 -10.701 -16.578 1.00 98.00 76 ARG A O 1
ATOM 616 N N . TYR A 1 77 ? 24.390 -8.986 -18.022 1.00 98.06 77 TYR A N 1
ATOM 617 C CA . TYR A 1 77 ? 24.954 -9.672 -19.193 1.00 98.06 77 TYR A CA 1
ATOM 618 C C . TYR A 1 77 ? 24.286 -11.021 -19.529 1.00 98.06 77 TYR A C 1
ATOM 620 O O . TYR A 1 77 ? 24.911 -11.882 -20.127 1.00 98.06 77 TYR A O 1
ATOM 628 N N . GLY A 1 78 ? 23.018 -11.218 -19.153 1.00 95.81 78 GLY A N 1
ATOM 629 C CA . GLY A 1 78 ? 22.300 -12.484 -19.361 1.00 95.81 78 GLY A CA 1
ATOM 630 C C . GLY A 1 78 ? 22.659 -13.603 -18.371 1.00 95.81 78 GLY A C 1
ATOM 631 O O . GLY A 1 78 ? 21.999 -14.637 -18.360 1.00 95.81 78 GLY A O 1
ATOM 632 N N . ASP A 1 79 ? 23.631 -13.389 -17.479 1.00 95.44 79 ASP A N 1
ATOM 633 C CA . ASP A 1 79 ? 24.130 -14.430 -16.569 1.00 95.44 79 ASP A CA 1
ATOM 634 C C . ASP A 1 79 ? 23.263 -14.607 -15.312 1.00 95.44 79 ASP A C 1
ATOM 636 O O . ASP A 1 79 ? 23.343 -15.623 -14.617 1.00 95.44 79 ASP A O 1
ATOM 640 N N . ASN A 1 80 ? 22.438 -13.610 -14.973 1.00 97.06 80 ASN A N 1
ATOM 641 C CA . ASN A 1 80 ? 21.605 -13.657 -13.776 1.00 97.06 80 ASN A CA 1
ATOM 642 C C . ASN A 1 80 ? 20.203 -14.220 -14.076 1.00 97.06 80 ASN A C 1
ATOM 644 O O . ASN A 1 80 ? 19.529 -13.714 -14.970 1.00 97.06 80 ASN A O 1
ATOM 648 N N . PRO A 1 81 ? 19.703 -15.189 -13.285 1.00 94.88 81 PRO A N 1
ATOM 649 C CA . PRO A 1 81 ? 18.408 -15.822 -13.542 1.00 94.88 81 PRO A CA 1
ATOM 650 C C . PRO A 1 81 ? 17.183 -14.939 -13.252 1.00 94.88 81 PRO A C 1
ATOM 652 O O . PRO A 1 81 ? 16.087 -15.297 -13.670 1.00 94.88 81 PRO A O 1
ATOM 655 N N . ASN A 1 82 ? 17.343 -13.830 -12.518 1.00 93.44 82 ASN A N 1
ATOM 656 C CA . ASN A 1 82 ? 16.233 -13.043 -11.961 1.00 93.44 82 ASN A CA 1
ATOM 657 C C . ASN A 1 82 ? 16.358 -11.523 -12.164 1.00 93.44 82 ASN A C 1
ATOM 659 O O . ASN A 1 82 ? 15.436 -10.781 -11.820 1.00 93.44 82 ASN A O 1
ATOM 663 N N . ARG A 1 83 ? 17.505 -11.029 -12.642 1.00 94.81 83 ARG A N 1
ATOM 664 C CA . ARG A 1 83 ? 17.788 -9.595 -12.763 1.00 94.81 83 ARG A CA 1
ATOM 665 C C . ARG A 1 83 ? 18.247 -9.259 -14.174 1.00 94.81 83 ARG A C 1
ATOM 667 O O . ARG A 1 83 ? 19.184 -9.871 -14.675 1.00 94.81 83 ARG A O 1
ATOM 674 N N . MET A 1 84 ? 17.597 -8.259 -14.759 1.00 96.44 84 MET A N 1
ATOM 675 C CA . MET A 1 84 ? 17.813 -7.796 -16.127 1.00 96.44 84 MET A CA 1
ATOM 676 C C . MET A 1 84 ? 17.752 -6.266 -16.168 1.00 96.44 84 MET A C 1
ATOM 678 O O . MET A 1 84 ? 17.059 -5.661 -15.344 1.00 96.44 84 MET A O 1
ATOM 682 N N . GLN A 1 85 ? 18.413 -5.629 -17.140 1.00 98.00 85 GLN A N 1
ATOM 683 C CA . GLN A 1 85 ? 18.238 -4.190 -17.365 1.00 98.00 85 GLN A CA 1
ATOM 684 C C . GLN A 1 85 ? 16.891 -3.857 -18.011 1.00 98.00 85 GLN A C 1
ATOM 686 O O . GLN A 1 85 ? 16.422 -2.735 -17.844 1.00 98.00 85 GLN A O 1
ATOM 691 N N . HIS A 1 86 ? 16.258 -4.799 -18.717 1.00 98.44 86 HIS A N 1
ATOM 692 C CA . HIS A 1 86 ? 14.926 -4.634 -19.301 1.00 98.44 86 HIS A CA 1
ATOM 693 C C . HIS A 1 86 ? 13.977 -5.733 -18.829 1.00 98.44 86 HIS A C 1
ATOM 695 O O . HIS A 1 86 ? 14.317 -6.912 -18.887 1.00 98.44 86 HIS A O 1
ATOM 701 N N . TYR A 1 87 ? 12.776 -5.348 -18.409 1.00 98.19 87 TYR A N 1
ATOM 702 C CA . TYR A 1 87 ? 11.746 -6.267 -17.923 1.00 98.19 87 TYR A CA 1
ATOM 703 C C . TYR A 1 87 ? 10.349 -5.651 -18.075 1.00 98.19 87 TYR A C 1
ATOM 705 O O . TYR A 1 87 ? 10.218 -4.451 -18.331 1.00 98.19 87 TYR A O 1
ATOM 713 N N . TYR A 1 88 ? 9.305 -6.453 -17.900 1.00 98.56 88 TYR A N 1
ATOM 714 C CA . TYR A 1 88 ? 7.919 -6.035 -18.039 1.00 98.56 88 TYR A CA 1
ATOM 715 C C . TYR A 1 88 ? 7.221 -5.905 -16.687 1.00 98.56 88 TYR A C 1
ATOM 717 O O . TYR A 1 88 ? 7.096 -6.852 -15.910 1.00 98.56 88 TYR A O 1
ATOM 725 N N . GLN A 1 89 ? 6.672 -4.722 -16.438 1.00 98.62 89 GLN A N 1
ATOM 726 C CA . GLN A 1 89 ? 5.680 -4.533 -15.388 1.00 98.62 89 GLN A CA 1
ATOM 727 C C . GLN A 1 89 ? 4.282 -4.698 -15.969 1.00 98.62 89 GLN A C 1
ATOM 729 O O . GLN A 1 89 ? 4.027 -4.318 -17.110 1.00 98.62 89 GLN A O 1
ATOM 734 N N . PHE A 1 90 ? 3.356 -5.215 -15.172 1.00 98.81 90 PHE A N 1
ATOM 735 C CA . PHE A 1 90 ? 1.941 -4.937 -15.379 1.00 98.81 90 PHE A CA 1
ATOM 736 C C . PHE A 1 90 ? 1.526 -3.896 -14.352 1.00 98.81 90 PHE A C 1
ATOM 738 O O . PHE A 1 90 ? 1.726 -4.089 -13.158 1.00 98.81 90 PHE A O 1
ATOM 745 N N . GLN A 1 91 ? 0.993 -2.781 -14.814 1.00 98.75 91 GLN A N 1
ATOM 746 C CA . GLN A 1 91 ? 0.607 -1.647 -13.997 1.00 98.75 91 GLN A CA 1
ATOM 747 C C . GLN A 1 91 ? -0.906 -1.589 -13.898 1.00 98.75 91 GLN A C 1
ATOM 749 O O . GLN A 1 91 ? -1.601 -1.692 -14.908 1.00 98.75 91 GLN A O 1
ATOM 754 N N . VAL A 1 92 ? -1.408 -1.344 -12.696 1.00 98.81 92 VAL A N 1
ATOM 755 C CA . VAL A 1 92 ? -2.799 -0.978 -12.446 1.00 98.81 92 VAL A CA 1
ATOM 756 C C . VAL A 1 92 ? -2.814 0.280 -11.595 1.00 98.81 92 VAL A C 1
ATOM 758 O O . VAL A 1 92 ? -2.123 0.360 -10.583 1.00 98.81 92 VAL A O 1
ATOM 761 N N . VAL A 1 93 ? -3.613 1.258 -12.002 1.00 98.50 93 VAL A N 1
ATOM 762 C CA . VAL A 1 93 ? -3.869 2.479 -11.237 1.00 98.50 93 VAL A CA 1
ATOM 763 C C . VAL A 1 93 ? -5.362 2.650 -11.032 1.00 98.50 93 VAL A C 1
ATOM 765 O O . VAL A 1 93 ? -6.134 2.519 -11.982 1.00 98.50 93 VAL A O 1
ATOM 768 N N . LEU A 1 94 ? -5.763 2.936 -9.796 1.00 97.81 94 LEU A N 1
ATOM 769 C CA . LEU A 1 94 ? -7.157 3.112 -9.397 1.00 97.81 94 LEU A CA 1
ATOM 770 C C . LEU A 1 94 ? -7.291 4.403 -8.590 1.00 97.81 94 LEU A C 1
ATOM 772 O O . LEU A 1 94 ? -6.718 4.527 -7.504 1.00 97.81 94 LEU A O 1
ATOM 776 N N . LYS A 1 95 ? -8.014 5.382 -9.133 1.00 96.88 95 LYS A N 1
ATOM 777 C CA . LYS A 1 95 ? -8.173 6.712 -8.537 1.00 96.88 95 LYS A CA 1
ATOM 778 C C . LYS A 1 95 ? -9.646 7.135 -8.572 1.00 96.88 95 LYS A C 1
ATOM 780 O O . LYS A 1 95 ? -10.176 7.353 -9.665 1.00 96.88 95 LYS A O 1
ATOM 785 N N . PRO A 1 96 ? -10.293 7.339 -7.411 1.00 95.75 96 PRO A N 1
ATOM 786 C CA . PRO A 1 96 ? -9.789 7.096 -6.050 1.00 95.75 96 PRO A CA 1
ATOM 787 C C . PRO A 1 96 ? -9.440 5.619 -5.800 1.00 95.75 96 PRO A C 1
ATOM 789 O O . PRO A 1 96 ? -10.016 4.736 -6.430 1.00 95.75 96 PRO A O 1
ATOM 792 N N . SER A 1 97 ? -8.530 5.341 -4.862 1.00 95.00 97 SER A N 1
ATOM 793 C CA . SER A 1 97 ? -8.222 3.961 -4.473 1.00 95.00 97 SER A CA 1
ATOM 794 C C . SER A 1 97 ? -9.456 3.304 -3.824 1.00 95.00 97 SER A C 1
ATOM 796 O O . SER A 1 97 ? -9.981 3.852 -2.847 1.00 95.00 97 SER A O 1
ATOM 798 N N . PRO A 1 98 ? -9.952 2.162 -4.327 1.00 92.31 98 PRO A N 1
ATOM 799 C CA . PRO A 1 98 ? -11.145 1.536 -3.770 1.00 92.31 98 PRO A CA 1
ATOM 800 C C . PRO A 1 98 ? -10.851 0.869 -2.419 1.00 92.31 98 PRO A C 1
ATOM 802 O O . PRO A 1 98 ? -9.702 0.565 -2.105 1.00 92.31 98 PRO A O 1
ATOM 805 N N . LEU A 1 99 ? -11.892 0.665 -1.605 1.00 87.94 99 LEU A N 1
ATOM 806 C CA . LEU A 1 99 ? -11.763 0.069 -0.266 1.00 87.94 99 LEU A CA 1
ATOM 807 C C . LEU A 1 99 ? -11.448 -1.434 -0.309 1.00 87.94 99 LEU A C 1
ATOM 809 O O . LEU A 1 99 ? -10.867 -1.963 0.629 1.00 87.94 99 LEU A O 1
ATOM 813 N N . ASP A 1 100 ? -11.819 -2.107 -1.395 1.00 90.44 100 ASP A N 1
ATOM 814 C CA . ASP A 1 100 ? -11.612 -3.534 -1.650 1.00 90.44 100 ASP A CA 1
ATOM 815 C C . ASP A 1 100 ? -10.402 -3.796 -2.568 1.00 90.44 100 ASP A C 1
ATOM 817 O O . ASP A 1 100 ? -10.289 -4.859 -3.178 1.00 90.44 100 ASP A O 1
ATOM 821 N N . ILE A 1 101 ? -9.469 -2.843 -2.691 1.00 94.31 101 ILE A N 1
ATOM 822 C CA . ILE A 1 101 ? -8.353 -2.926 -3.646 1.00 94.31 101 ILE A CA 1
ATOM 823 C C . ILE A 1 101 ? -7.472 -4.175 -3.454 1.00 94.31 101 ILE A C 1
ATOM 825 O O . ILE A 1 101 ? -7.039 -4.778 -4.439 1.00 94.31 101 ILE A O 1
ATOM 829 N N . LEU A 1 102 ? -7.254 -4.617 -2.210 1.00 93.19 102 LEU A N 1
ATOM 830 C CA . LEU A 1 102 ? -6.536 -5.863 -1.926 1.00 93.19 102 LEU A CA 1
ATOM 831 C C . LEU A 1 102 ? -7.318 -7.098 -2.393 1.00 93.19 102 LEU A C 1
ATOM 833 O O . LEU A 1 102 ? -6.714 -8.036 -2.910 1.00 93.19 102 LEU A O 1
ATOM 837 N N . ASP A 1 103 ? -8.646 -7.103 -2.273 1.00 92.44 103 ASP A N 1
ATOM 838 C CA . ASP A 1 103 ? -9.478 -8.207 -2.762 1.00 92.44 103 ASP A CA 1
ATOM 839 C C . ASP A 1 103 ? -9.489 -8.255 -4.295 1.00 92.44 103 ASP A C 1
ATOM 841 O O . ASP A 1 103 ? -9.426 -9.340 -4.881 1.00 92.44 103 ASP A O 1
ATOM 845 N N . LEU A 1 104 ? -9.476 -7.091 -4.955 1.00 95.88 104 LEU A N 1
ATOM 846 C CA . LEU A 1 104 ? -9.305 -6.989 -6.406 1.00 95.88 104 LEU A CA 1
ATOM 847 C C . LEU A 1 104 ? -7.943 -7.535 -6.856 1.00 95.88 104 LEU A C 1
ATOM 849 O O . LEU A 1 104 ? -7.887 -8.240 -7.863 1.00 95.88 104 LEU A O 1
ATOM 853 N N . TYR A 1 105 ? -6.865 -7.264 -6.119 1.00 97.38 105 TYR A N 1
ATOM 854 C CA . TYR A 1 105 ? -5.549 -7.855 -6.379 1.00 97.38 105 TYR A CA 1
ATOM 855 C C . TYR A 1 105 ? -5.553 -9.377 -6.174 1.00 97.38 105 TYR A C 1
ATOM 857 O O . TYR A 1 105 ? -5.155 -10.126 -7.057 1.00 97.38 105 TYR A O 1
ATOM 865 N N . ILE A 1 106 ? -6.075 -9.870 -5.052 1.00 95.00 106 ILE A N 1
ATOM 866 C CA . ILE A 1 106 ? -6.112 -11.312 -4.764 1.00 95.00 106 ILE A CA 1
ATOM 867 C C . ILE A 1 106 ? -6.974 -12.059 -5.791 1.00 95.00 106 ILE A C 1
ATOM 869 O O . ILE A 1 106 ? -6.655 -13.181 -6.183 1.00 95.00 106 ILE A O 1
ATOM 873 N N . GLY A 1 107 ? -8.062 -11.448 -6.261 1.00 95.25 107 GLY A N 1
ATOM 874 C CA . GLY A 1 107 ? -8.854 -11.998 -7.355 1.00 95.25 107 GLY A CA 1
ATOM 875 C C . GLY A 1 107 ? -8.078 -12.090 -8.674 1.00 95.25 107 GLY A C 1
ATOM 876 O O . GLY A 1 107 ? -8.324 -13.027 -9.428 1.00 95.25 107 GLY A O 1
ATOM 877 N N . SER A 1 108 ? -7.123 -11.187 -8.938 1.00 97.19 108 SER A N 1
ATOM 878 C CA . SER A 1 108 ? -6.306 -11.235 -10.158 1.00 97.19 108 SER A CA 1
ATOM 879 C C . SER A 1 108 ? -5.316 -12.396 -10.108 1.00 97.19 108 SER A C 1
ATOM 881 O O . SER A 1 108 ? -5.133 -13.073 -11.115 1.00 97.19 108 SER A O 1
ATOM 883 N N . LEU A 1 109 ? -4.764 -12.691 -8.923 1.00 95.75 109 LEU A N 1
ATOM 884 C CA . LEU A 1 109 ? -3.927 -13.871 -8.688 1.00 95.75 109 LEU A CA 1
ATOM 885 C C . LEU A 1 109 ? -4.700 -15.174 -8.944 1.00 95.75 109 LEU A C 1
ATOM 887 O O . LEU A 1 109 ? -4.196 -16.066 -9.623 1.00 95.75 109 LEU A O 1
ATOM 891 N N . ARG A 1 110 ? -5.955 -15.258 -8.480 1.00 94.31 110 ARG A N 1
ATOM 892 C CA . ARG A 1 110 ? -6.823 -16.416 -8.765 1.00 94.31 110 ARG A CA 1
ATOM 893 C C . ARG A 1 110 ? -7.082 -16.592 -10.256 1.00 94.31 110 ARG A C 1
ATOM 895 O O . ARG A 1 110 ? -7.039 -17.715 -10.746 1.00 94.31 110 ARG A O 1
ATOM 902 N N . GLU A 1 111 ? -7.329 -15.497 -10.972 1.00 95.06 111 GLU A N 1
ATOM 903 C CA . GLU A 1 111 ? -7.592 -15.532 -12.415 1.00 95.06 111 GLU A CA 1
ATOM 904 C C . GLU A 1 111 ? -6.396 -16.084 -13.207 1.00 95.06 111 GLU A C 1
ATOM 906 O O . GLU A 1 111 ? -6.578 -16.794 -14.192 1.00 95.06 111 GLU A O 1
ATOM 911 N N . ILE A 1 112 ? -5.170 -15.812 -12.750 1.00 94.56 112 ILE A N 1
ATOM 912 C CA . ILE A 1 112 ? -3.943 -16.332 -13.373 1.00 94.56 112 ILE A CA 1
ATOM 913 C C . ILE A 1 112 ? -3.540 -17.723 -12.852 1.00 94.56 112 ILE A C 1
ATOM 915 O O . ILE A 1 112 ? -2.490 -18.236 -13.227 1.00 94.56 112 ILE A O 1
ATOM 919 N N . GLY A 1 113 ? -4.377 -18.355 -12.022 1.00 91.31 113 GLY A N 1
ATOM 920 C CA . GLY A 1 113 ? -4.199 -19.731 -11.552 1.00 91.31 113 GLY A CA 1
ATOM 921 C C . GLY A 1 113 ? -3.456 -19.893 -10.224 1.00 91.31 113 GLY A C 1
ATOM 922 O O . GLY A 1 113 ? -3.078 -21.012 -9.895 1.00 91.31 113 GLY A O 1
ATOM 923 N N . ILE A 1 114 ? -3.252 -18.818 -9.457 1.00 91.12 114 ILE A N 1
ATOM 924 C CA . ILE A 1 114 ? -2.628 -18.860 -8.125 1.00 91.12 114 ILE A CA 1
ATOM 925 C C . ILE A 1 114 ? -3.740 -18.910 -7.075 1.00 91.12 114 ILE A C 1
ATOM 927 O O . ILE A 1 114 ? -4.451 -17.921 -6.886 1.00 91.12 114 ILE A O 1
ATOM 931 N N . ASP A 1 115 ? -3.895 -20.039 -6.376 1.00 88.62 115 ASP A N 1
ATOM 932 C CA . ASP A 1 115 ? -4.855 -20.169 -5.271 1.00 88.62 115 ASP A CA 1
ATOM 933 C C . ASP A 1 115 ? -4.242 -19.666 -3.946 1.00 88.62 115 ASP A C 1
ATOM 935 O O . ASP A 1 115 ? -3.370 -20.322 -3.377 1.00 88.62 115 ASP A O 1
ATOM 939 N N . PRO A 1 116 ? -4.718 -18.542 -3.374 1.00 86.94 116 PRO A N 1
ATOM 940 C CA . PRO A 1 116 ? -4.190 -17.999 -2.120 1.00 86.94 116 PRO A CA 1
ATOM 941 C C . PRO A 1 116 ? -4.303 -18.932 -0.905 1.00 86.94 116 PRO A C 1
ATOM 943 O O . PRO A 1 116 ? -3.736 -18.633 0.141 1.00 86.94 116 PRO A O 1
ATOM 946 N N . SER A 1 117 ? -5.099 -20.002 -0.983 1.00 83.94 117 SER A N 1
ATOM 947 C CA . SER A 1 117 ? -5.202 -21.00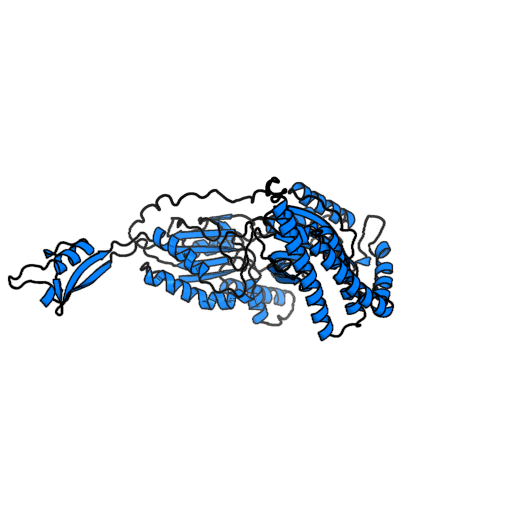7 0.080 1.00 83.94 117 SER A CA 1
ATOM 948 C C . SER A 1 117 ? -4.110 -22.079 0.014 1.00 83.94 117 SER A C 1
ATOM 950 O O . SER A 1 117 ? -3.872 -22.753 1.018 1.00 83.94 117 SER A O 1
ATOM 952 N N . GLU A 1 118 ? -3.433 -22.205 -1.129 1.00 85.06 118 GLU A N 1
ATOM 953 C CA . GLU A 1 118 ? -2.339 -23.153 -1.367 1.00 85.06 118 GLU A CA 1
ATOM 954 C C . GLU A 1 118 ? -0.953 -22.485 -1.334 1.00 85.06 118 GLU A C 1
ATOM 956 O O . GLU A 1 118 ? 0.055 -23.188 -1.271 1.00 85.06 118 GLU A O 1
ATOM 961 N N . HIS A 1 119 ? -0.905 -21.147 -1.309 1.00 85.19 119 HIS A N 1
ATOM 962 C CA . HIS A 1 119 ? 0.323 -20.351 -1.366 1.00 85.19 119 HIS A CA 1
ATOM 963 C C . HIS A 1 119 ? 0.491 -19.416 -0.165 1.00 85.19 119 HIS A C 1
ATOM 965 O O . HIS A 1 119 ? -0.472 -18.844 0.352 1.00 85.19 119 HIS A O 1
ATOM 971 N N . ASP A 1 120 ? 1.739 -19.201 0.245 1.00 85.69 120 ASP A N 1
ATOM 972 C CA . ASP A 1 120 ? 2.112 -18.234 1.272 1.00 85.69 120 ASP A CA 1
ATOM 973 C C . ASP A 1 120 ? 2.238 -16.836 0.656 1.00 85.69 120 ASP A C 1
ATOM 975 O O . ASP A 1 120 ? 3.290 -16.441 0.147 1.00 85.69 120 ASP A O 1
ATOM 979 N N . ILE A 1 121 ? 1.131 -16.091 0.684 1.00 90.19 121 ILE A N 1
ATOM 980 C CA . ILE A 1 121 ? 1.066 -14.702 0.219 1.00 90.19 121 ILE A CA 1
ATOM 981 C C . ILE A 1 121 ? 1.194 -13.758 1.411 1.00 90.19 121 ILE A C 1
ATOM 983 O O . ILE A 1 121 ? 0.322 -13.714 2.284 1.00 90.19 121 ILE A O 1
ATOM 987 N N . ARG A 1 122 ? 2.249 -12.940 1.416 1.00 89.44 122 ARG A N 1
ATOM 988 C CA . ARG A 1 122 ? 2.535 -11.977 2.485 1.00 89.44 122 ARG A CA 1
ATOM 989 C C . ARG A 1 122 ? 2.586 -10.555 1.954 1.00 89.44 122 ARG A C 1
ATOM 991 O O . ARG A 1 122 ? 3.270 -10.275 0.977 1.00 89.44 122 ARG A O 1
ATOM 998 N N . PHE A 1 123 ? 1.915 -9.651 2.660 1.00 92.25 123 PHE A N 1
ATOM 999 C CA . PHE A 1 123 ? 2.000 -8.208 2.445 1.00 92.25 123 PHE A CA 1
ATOM 1000 C C . PHE A 1 123 ? 3.077 -7.647 3.373 1.00 92.25 123 PHE A C 1
ATOM 1002 O O . PHE A 1 123 ? 2.819 -7.305 4.529 1.00 92.25 123 PHE A O 1
ATOM 1009 N N . VAL A 1 124 ? 4.316 -7.629 2.892 1.00 90.31 124 VAL A N 1
ATOM 1010 C CA . VAL A 1 124 ? 5.476 -7.171 3.656 1.00 90.31 124 VAL A CA 1
ATOM 1011 C C . VAL A 1 124 ? 5.559 -5.659 3.541 1.00 90.31 124 VAL A C 1
ATOM 1013 O O . VAL A 1 124 ? 5.480 -5.100 2.454 1.00 90.31 124 VAL A O 1
ATOM 1016 N N . HIS A 1 125 ? 5.667 -4.977 4.678 1.00 88.50 125 HIS A N 1
ATOM 1017 C CA . HIS A 1 125 ? 5.729 -3.524 4.684 1.00 88.50 125 HIS A CA 1
ATOM 1018 C C . HIS A 1 125 ? 6.912 -3.001 3.869 1.00 88.50 125 HIS A C 1
ATOM 1020 O O . HIS A 1 125 ? 8.058 -3.256 4.233 1.00 88.50 125 HIS A O 1
ATOM 1026 N N . ASP A 1 126 ? 6.600 -2.166 2.883 1.00 89.62 126 ASP A N 1
ATOM 1027 C CA . ASP A 1 126 ? 7.572 -1.314 2.219 1.00 89.62 126 ASP A CA 1
ATOM 1028 C C . ASP A 1 126 ? 6.938 0.045 1.883 1.00 89.62 126 ASP A C 1
ATOM 1030 O O . ASP A 1 126 ? 5.768 0.131 1.494 1.00 89.62 126 ASP A O 1
ATOM 1034 N N . ASP A 1 127 ? 7.691 1.119 2.105 1.00 87.81 127 ASP A N 1
ATOM 1035 C CA . ASP A 1 127 ? 7.282 2.468 1.717 1.00 87.81 127 ASP A CA 1
ATOM 1036 C C . ASP A 1 127 ? 7.950 2.791 0.385 1.00 87.81 127 ASP A C 1
ATOM 1038 O O . ASP A 1 127 ? 9.175 2.823 0.290 1.00 87.81 127 ASP A O 1
ATOM 1042 N N . TRP A 1 128 ? 7.152 3.106 -0.630 1.00 91.31 128 TRP A N 1
ATOM 1043 C CA . TRP A 1 128 ? 7.692 3.426 -1.941 1.00 91.31 128 TRP A CA 1
ATOM 1044 C C . TRP A 1 128 ? 7.996 4.921 -2.062 1.00 91.31 128 TRP A C 1
ATOM 1046 O O . TRP A 1 128 ? 7.146 5.777 -1.792 1.00 91.31 128 TRP A O 1
ATOM 1056 N N . GLU A 1 129 ? 9.200 5.244 -2.528 1.00 90.62 129 GLU A N 1
ATOM 1057 C CA . GLU A 1 129 ? 9.602 6.598 -2.896 1.00 90.62 129 GLU A CA 1
ATOM 1058 C C . GLU A 1 129 ? 10.309 6.588 -4.255 1.00 90.62 129 GLU A C 1
ATOM 1060 O O . GLU A 1 129 ? 11.213 5.792 -4.514 1.00 90.62 129 GLU A O 1
ATOM 1065 N N . SER A 1 130 ? 9.938 7.537 -5.112 1.00 92.31 130 SER A N 1
ATOM 1066 C CA . SER A 1 130 ? 10.695 7.909 -6.301 1.00 92.31 130 SER A CA 1
ATOM 1067 C C . SER A 1 130 ? 11.216 9.337 -6.144 1.00 92.31 130 SER A C 1
ATOM 1069 O O . SER A 1 130 ? 10.488 10.305 -6.413 1.00 92.31 130 SER A O 1
ATOM 1071 N N . PRO A 1 131 ? 12.491 9.501 -5.737 1.00 90.38 131 PRO A N 1
ATOM 1072 C CA . PRO A 1 131 ? 13.080 10.816 -5.515 1.00 90.38 131 PRO A CA 1
ATOM 1073 C C . PRO A 1 131 ? 13.047 11.708 -6.758 1.00 90.38 131 PRO A C 1
ATOM 1075 O O . PRO A 1 131 ? 12.808 12.907 -6.638 1.00 90.38 131 PRO A O 1
ATOM 1078 N N . THR A 1 132 ? 13.241 11.134 -7.951 1.00 93.19 132 THR A N 1
ATOM 1079 C CA . THR A 1 132 ? 13.244 11.868 -9.228 1.00 93.19 132 THR A CA 1
ATOM 1080 C C . THR A 1 132 ? 11.856 12.327 -9.656 1.00 93.19 132 THR A C 1
ATOM 1082 O O . THR A 1 132 ? 11.746 13.361 -10.300 1.00 93.19 132 THR A O 1
ATOM 1085 N N . LEU A 1 133 ? 10.792 11.608 -9.291 1.00 94.62 133 LEU A N 1
ATOM 1086 C CA . LEU A 1 133 ? 9.415 12.033 -9.560 1.00 94.62 133 LEU A CA 1
ATOM 1087 C C . LEU A 1 133 ? 8.834 12.902 -8.439 1.00 94.62 133 LEU A C 1
ATOM 1089 O O . LEU A 1 133 ? 7.704 13.373 -8.558 1.00 94.62 133 LEU A O 1
ATOM 1093 N N . GLY A 1 134 ? 9.570 13.097 -7.337 1.00 95.56 134 GLY A N 1
ATOM 1094 C CA . GLY A 1 134 ? 9.034 13.730 -6.131 1.00 95.56 134 GLY A CA 1
ATOM 1095 C C . GLY A 1 134 ? 7.765 13.026 -5.651 1.00 95.56 134 GLY A C 1
ATOM 1096 O O . GLY A 1 134 ? 6.809 13.696 -5.257 1.00 95.56 134 GLY A O 1
ATOM 1097 N N . ALA A 1 135 ? 7.739 11.700 -5.784 1.00 96.69 135 ALA A N 1
ATOM 1098 C CA . ALA A 1 135 ? 6.579 10.872 -5.523 1.00 96.69 135 ALA A CA 1
ATOM 1099 C C . ALA A 1 135 ? 6.862 9.922 -4.364 1.00 96.69 135 ALA A C 1
ATOM 1101 O O . ALA A 1 135 ? 7.946 9.346 -4.289 1.00 96.69 135 ALA A O 1
ATOM 1102 N N . TRP A 1 136 ? 5.892 9.755 -3.474 1.00 96.62 136 TRP A N 1
ATOM 1103 C CA . TRP A 1 136 ? 5.976 8.779 -2.395 1.00 96.62 136 TRP A CA 1
ATOM 1104 C C . TRP A 1 136 ? 4.591 8.294 -1.978 1.00 96.62 136 TRP A C 1
ATOM 1106 O O . TRP A 1 136 ? 3.570 8.974 -2.147 1.00 96.62 136 TRP A O 1
ATOM 1116 N N . GLY A 1 137 ? 4.567 7.098 -1.408 1.00 96.06 137 GLY A N 1
ATOM 1117 C CA . GLY A 1 137 ? 3.372 6.468 -0.880 1.00 96.06 137 GLY A CA 1
ATOM 1118 C C . GLY A 1 137 ? 3.709 5.393 0.141 1.00 96.06 137 GLY A C 1
ATOM 1119 O O . GLY A 1 137 ? 4.870 5.055 0.358 1.00 96.06 137 GLY A O 1
ATOM 1120 N N . LEU A 1 138 ? 2.672 4.873 0.788 1.00 95.88 138 LEU A N 1
ATOM 1121 C CA . LEU A 1 138 ? 2.792 3.731 1.693 1.00 95.88 138 LEU A CA 1
ATOM 1122 C C . LEU A 1 138 ? 2.163 2.514 1.026 1.00 95.88 138 LEU A C 1
ATOM 1124 O O . LEU A 1 138 ? 1.164 2.649 0.319 1.00 95.88 138 LEU A O 1
ATOM 1128 N N . GLY A 1 139 ? 2.694 1.331 1.305 1.00 94.12 139 GLY A N 1
ATOM 1129 C CA . GLY A 1 139 ? 2.054 0.090 0.903 1.00 94.12 139 GLY A CA 1
ATOM 1130 C C . GLY A 1 139 ? 2.865 -1.127 1.312 1.00 94.12 139 GLY A C 1
ATOM 1131 O O . GLY A 1 139 ? 3.234 -1.252 2.493 1.00 94.12 139 GLY A O 1
ATOM 1132 N N . TRP A 1 140 ? 3.069 -2.025 0.349 1.00 94.75 140 TRP A N 1
ATOM 1133 C CA . TRP A 1 140 ? 3.694 -3.325 0.558 1.00 94.75 140 TRP A CA 1
ATOM 1134 C C . TRP A 1 140 ? 4.460 -3.805 -0.663 1.00 94.75 140 TRP A C 1
ATOM 1136 O O . TRP A 1 140 ? 4.024 -3.622 -1.798 1.00 94.75 140 TRP A O 1
ATOM 1146 N N . GLU A 1 141 ? 5.510 -4.560 -0.393 1.00 94.94 141 GLU A N 1
ATOM 1147 C CA . GLU A 1 141 ? 5.921 -5.637 -1.276 1.00 94.94 141 GLU A CA 1
ATOM 1148 C C . GLU A 1 141 ? 5.021 -6.851 -1.018 1.00 94.94 141 GLU A C 1
ATOM 1150 O O . GLU A 1 141 ? 4.809 -7.268 0.126 1.00 94.94 141 GLU A O 1
ATOM 1155 N N . VAL A 1 142 ? 4.501 -7.458 -2.079 1.00 95.00 142 VAL A N 1
ATOM 1156 C CA . VAL A 1 142 ? 3.777 -8.723 -1.990 1.00 95.00 142 VAL A CA 1
ATOM 1157 C C . VAL A 1 142 ? 4.721 -9.862 -2.325 1.00 95.00 142 VAL A C 1
ATOM 1159 O O . VAL A 1 142 ? 5.237 -9.962 -3.441 1.00 95.00 142 VAL A O 1
ATOM 1162 N N . TRP A 1 143 ? 4.911 -10.735 -1.347 1.00 92.81 143 TRP A N 1
ATOM 1163 C CA . TRP A 1 143 ? 5.739 -11.923 -1.447 1.00 92.81 143 TRP A CA 1
ATOM 1164 C C . TRP A 1 143 ? 4.847 -13.145 -1.643 1.00 92.81 143 TRP A C 1
ATOM 1166 O O . TRP A 1 143 ? 3.891 -13.332 -0.893 1.00 92.81 143 TRP A O 1
ATOM 1176 N N . LEU A 1 144 ? 5.170 -13.961 -2.641 1.00 90.50 144 LEU A N 1
ATOM 1177 C CA . LEU A 1 144 ? 4.535 -15.238 -2.949 1.00 90.50 144 LEU A CA 1
ATOM 1178 C C . LEU A 1 144 ? 5.591 -16.332 -2.780 1.00 90.50 144 LEU A C 1
ATOM 1180 O O . LEU A 1 144 ? 6.595 -16.320 -3.491 1.00 90.50 144 LEU A O 1
ATOM 1184 N N . ASP A 1 145 ? 5.400 -17.226 -1.809 1.00 86.25 145 ASP A N 1
ATOM 1185 C CA . ASP A 1 145 ? 6.301 -18.353 -1.512 1.00 86.25 145 ASP A CA 1
ATOM 1186 C C . ASP A 1 145 ? 7.789 -17.951 -1.412 1.00 86.25 145 ASP A C 1
ATOM 1188 O O . ASP A 1 145 ? 8.696 -18.653 -1.856 1.00 86.25 145 ASP A O 1
ATOM 1192 N N . GLY A 1 146 ? 8.051 -16.784 -0.815 1.00 83.00 146 GLY A N 1
ATOM 1193 C CA . GLY A 1 146 ? 9.408 -16.279 -0.597 1.00 83.00 146 GLY A CA 1
ATOM 1194 C C . GLY A 1 146 ? 10.007 -15.469 -1.753 1.00 83.00 146 GLY A C 1
ATOM 1195 O O . GLY A 1 146 ? 11.162 -15.059 -1.645 1.00 83.00 146 GLY A O 1
ATOM 1196 N N . GLN A 1 147 ? 9.249 -15.183 -2.816 1.00 86.75 147 GLN A N 1
ATOM 1197 C CA . GLN A 1 147 ? 9.660 -14.270 -3.885 1.00 86.75 147 GLN A CA 1
ATOM 1198 C C . GLN A 1 147 ? 8.748 -13.038 -3.945 1.00 86.75 147 GLN A C 1
ATOM 1200 O O . GLN A 1 147 ? 7.527 -13.150 -3.994 1.00 86.75 147 GLN A O 1
ATOM 1205 N N . GLU A 1 148 ? 9.337 -11.845 -3.976 1.00 93.00 148 GLU A N 1
ATOM 1206 C CA . GLU A 1 148 ? 8.614 -10.592 -4.222 1.00 93.00 148 GLU A CA 1
ATOM 1207 C C . GLU A 1 148 ? 8.080 -10.569 -5.667 1.00 93.00 148 GLU A C 1
ATOM 1209 O O . GLU A 1 148 ? 8.857 -10.604 -6.628 1.00 93.00 148 GLU A O 1
ATOM 1214 N N . VAL A 1 149 ? 6.758 -10.501 -5.831 1.00 95.19 149 VAL A N 1
ATOM 1215 C CA . VAL A 1 149 ? 6.077 -10.584 -7.136 1.00 95.19 149 VAL A CA 1
ATOM 1216 C C . VAL A 1 149 ? 5.293 -9.328 -7.504 1.00 95.19 149 VAL A C 1
ATOM 1218 O O . VAL A 1 149 ? 4.906 -9.164 -8.663 1.00 95.19 149 VAL A O 1
ATOM 1221 N N . THR A 1 150 ? 5.008 -8.441 -6.553 1.00 97.81 150 THR A N 1
ATOM 1222 C CA . THR A 1 150 ? 4.218 -7.225 -6.793 1.00 97.81 150 THR A CA 1
ATOM 1223 C C . THR A 1 150 ? 4.588 -6.132 -5.799 1.00 97.81 150 THR A C 1
ATOM 1225 O O . THR A 1 150 ? 4.766 -6.415 -4.621 1.00 97.81 150 THR A O 1
ATOM 1228 N N . GLN A 1 151 ? 4.629 -4.884 -6.260 1.00 97.56 151 GLN A N 1
ATOM 1229 C CA . GLN A 1 151 ? 4.635 -3.699 -5.404 1.00 97.56 151 GLN A CA 1
ATOM 1230 C C . GLN A 1 151 ? 3.223 -3.117 -5.330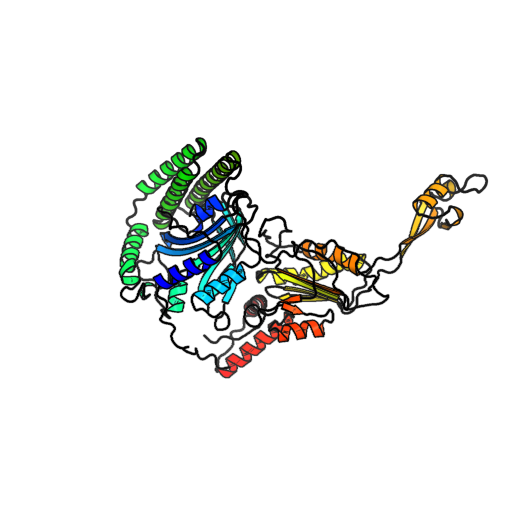 1.00 97.56 151 GLN A C 1
ATOM 1232 O O . GLN A 1 151 ? 2.537 -2.993 -6.345 1.00 97.56 151 GLN A O 1
ATOM 1237 N N . PHE A 1 152 ? 2.809 -2.714 -4.138 1.00 96.31 152 PHE A N 1
ATOM 1238 C CA . PHE A 1 152 ? 1.547 -2.041 -3.877 1.00 96.31 152 PHE A CA 1
ATOM 1239 C C . PHE A 1 152 ? 1.824 -0.681 -3.237 1.00 96.31 152 PHE A C 1
ATOM 1241 O O . PHE A 1 152 ? 2.577 -0.610 -2.263 1.00 96.31 152 PHE A O 1
ATOM 1248 N N . THR A 1 153 ? 1.206 0.389 -3.738 1.00 97.62 153 THR A N 1
ATOM 1249 C CA . THR A 1 153 ? 1.475 1.754 -3.260 1.00 97.62 153 THR A CA 1
ATOM 1250 C C . THR A 1 153 ? 0.212 2.609 -3.255 1.00 97.62 153 THR A C 1
ATOM 1252 O O . THR A 1 153 ? -0.476 2.736 -4.259 1.00 97.62 153 THR A O 1
ATOM 1255 N N . TYR A 1 154 ? -0.062 3.290 -2.147 1.00 97.50 154 TYR A N 1
ATOM 1256 C CA . TYR A 1 154 ? -1.043 4.372 -2.081 1.00 97.50 154 TYR A CA 1
ATOM 1257 C C . TYR A 1 154 ? -0.330 5.720 -2.131 1.00 97.50 154 TYR A C 1
ATOM 1259 O O . TYR A 1 154 ? 0.247 6.165 -1.129 1.00 97.50 154 TYR A O 1
ATOM 1267 N N . PHE A 1 155 ? -0.371 6.389 -3.281 1.00 97.62 155 PHE A N 1
ATOM 1268 C CA . PHE A 1 155 ? 0.334 7.655 -3.463 1.00 97.62 155 PHE A CA 1
ATOM 1269 C C . PHE A 1 155 ? -0.206 8.743 -2.538 1.00 97.62 155 PHE A C 1
ATOM 1271 O O . PHE A 1 155 ? -1.382 9.098 -2.577 1.00 97.62 155 PHE A O 1
ATOM 1278 N N . GLN A 1 156 ? 0.686 9.307 -1.728 1.00 97.00 156 GLN A N 1
ATOM 1279 C CA . GLN A 1 156 ? 0.383 10.467 -0.891 1.00 97.00 156 GLN A CA 1
ATOM 1280 C C . GLN A 1 156 ? 0.798 11.764 -1.581 1.00 97.00 156 GLN A C 1
ATOM 1282 O O . GLN A 1 156 ? 0.122 12.784 -1.429 1.00 97.00 156 GLN A O 1
ATOM 1287 N N . GLN A 1 157 ? 1.874 11.701 -2.368 1.00 97.00 157 GLN A N 1
ATOM 1288 C CA . GLN A 1 157 ? 2.414 12.822 -3.121 1.00 97.00 157 GLN A CA 1
ATOM 1289 C C . GLN A 1 157 ? 2.952 12.342 -4.472 1.00 97.00 157 GLN A C 1
ATOM 1291 O O . GLN A 1 157 ? 3.572 11.281 -4.541 1.00 97.00 157 GLN A O 1
ATOM 1296 N N . VAL A 1 158 ? 2.769 13.142 -5.524 1.00 98.00 158 VAL A N 1
ATOM 1297 C CA . VAL A 1 158 ? 3.420 12.976 -6.837 1.00 98.00 158 VAL A CA 1
ATOM 1298 C C . VAL A 1 158 ? 3.835 14.353 -7.350 1.00 98.00 158 VAL A C 1
ATOM 1300 O O . VAL A 1 158 ? 3.087 15.318 -7.207 1.00 98.00 158 VAL A O 1
ATOM 1303 N N . GLY A 1 159 ? 5.046 14.487 -7.901 1.00 97.12 159 GLY A N 1
ATOM 1304 C CA . GLY A 1 159 ? 5.563 15.785 -8.349 1.00 97.12 159 GLY A CA 1
ATOM 1305 C C . GLY A 1 159 ? 5.697 16.807 -7.215 1.00 97.12 159 GLY A C 1
ATOM 1306 O O . GLY A 1 159 ? 5.631 18.006 -7.456 1.00 97.12 159 GLY A O 1
ATOM 1307 N N . GLY A 1 160 ? 5.831 16.369 -5.959 1.00 95.75 160 GLY A N 1
ATOM 1308 C CA . GLY A 1 160 ? 5.802 17.264 -4.800 1.00 95.75 160 GLY A CA 1
ATOM 1309 C C . GLY A 1 160 ? 4.418 17.842 -4.466 1.00 95.75 160 GLY A C 1
ATOM 1310 O O . GLY A 1 160 ? 4.334 18.721 -3.609 1.00 95.75 160 GLY A O 1
ATOM 1311 N N . LEU A 1 161 ? 3.345 17.364 -5.103 1.00 97.06 161 LEU A N 1
ATOM 1312 C CA . LEU A 1 161 ? 1.966 17.785 -4.852 1.00 97.06 161 LEU A CA 1
ATOM 1313 C C . LEU A 1 161 ? 1.200 16.706 -4.088 1.00 97.06 161 LEU A C 1
ATOM 1315 O O . LEU A 1 161 ? 1.226 15.535 -4.468 1.00 97.06 161 LEU A O 1
ATOM 1319 N N . ASP A 1 162 ? 0.524 17.110 -3.016 1.00 96.25 162 ASP A N 1
ATOM 1320 C CA . ASP A 1 162 ? -0.344 16.234 -2.230 1.00 96.25 162 ASP A CA 1
ATOM 1321 C C . ASP A 1 162 ? -1.531 15.746 -3.065 1.00 96.25 162 ASP A C 1
ATOM 1323 O O . ASP A 1 162 ? -2.191 16.532 -3.751 1.00 96.25 162 ASP A O 1
ATOM 1327 N N . LEU A 1 163 ? -1.834 14.450 -2.978 1.00 95.44 163 LEU A N 1
ATOM 1328 C CA . LEU A 1 163 ? -2.928 13.857 -3.739 1.00 95.44 163 LEU A CA 1
ATOM 1329 C C . LEU A 1 163 ? -4.238 13.822 -2.950 1.00 95.44 163 LEU A C 1
ATOM 1331 O O . LEU A 1 163 ? -4.309 13.320 -1.825 1.00 95.44 163 LEU A O 1
ATOM 1335 N N . LYS A 1 164 ? -5.297 14.328 -3.587 1.00 92.12 164 LYS A N 1
ATOM 1336 C CA . LYS A 1 164 ? -6.688 14.214 -3.145 1.00 92.12 164 LYS A CA 1
ATOM 1337 C C . LYS A 1 164 ? -7.603 14.247 -4.386 1.00 92.12 164 LYS A C 1
ATOM 1339 O O . LYS A 1 164 ? -7.763 15.321 -4.967 1.00 92.12 164 LYS A O 1
ATOM 1344 N N . PRO A 1 165 ? -8.187 13.115 -4.823 1.00 95.06 165 PRO A N 1
ATOM 1345 C CA . PRO A 1 165 ? -8.194 11.797 -4.183 1.00 95.06 165 PRO A CA 1
ATOM 1346 C C . PRO A 1 165 ? -6.846 11.060 -4.275 1.00 95.06 165 PRO A C 1
ATOM 1348 O O . PRO A 1 165 ? -5.986 11.410 -5.080 1.00 95.06 165 PRO A O 1
ATOM 1351 N N . VAL A 1 166 ? -6.683 10.017 -3.459 1.00 96.31 166 VAL A N 1
ATOM 1352 C CA . VAL A 1 166 ? -5.509 9.132 -3.461 1.00 96.31 166 VAL A CA 1
ATOM 1353 C C . VAL A 1 166 ? -5.629 8.112 -4.590 1.00 96.31 166 VAL A C 1
ATOM 1355 O O . VAL A 1 166 ? -6.687 7.515 -4.783 1.00 96.31 166 VAL A O 1
ATOM 1358 N N . MET A 1 167 ? -4.536 7.889 -5.318 1.00 97.81 167 MET A N 1
ATOM 1359 C CA . MET A 1 167 ? -4.417 6.810 -6.299 1.00 97.81 167 MET A CA 1
ATOM 1360 C C . 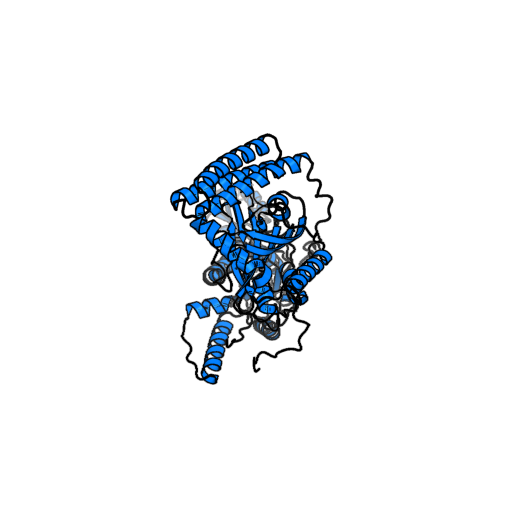MET A 1 167 ? -3.779 5.583 -5.641 1.00 97.81 167 MET A C 1
ATOM 1362 O O . MET A 1 167 ? -2.740 5.699 -4.989 1.00 97.81 167 MET A O 1
ATOM 1366 N N . GLY A 1 168 ? -4.399 4.419 -5.825 1.00 97.88 168 GLY A N 1
ATOM 1367 C CA . GLY A 1 168 ? -3.792 3.123 -5.539 1.00 97.88 168 GLY A CA 1
ATOM 1368 C C . GLY A 1 168 ? -3.070 2.609 -6.780 1.00 97.88 168 GLY A C 1
ATOM 1369 O O . GLY A 1 168 ? -3.642 2.618 -7.870 1.00 97.88 168 GLY A O 1
ATOM 1370 N N . GLU A 1 169 ? -1.826 2.185 -6.613 1.00 98.38 169 GLU A N 1
ATOM 1371 C CA . GLU A 1 169 ? -0.961 1.586 -7.626 1.00 98.38 169 GLU A CA 1
ATOM 1372 C C . GLU A 1 169 ? -0.687 0.119 -7.264 1.00 98.38 169 GLU A C 1
ATOM 1374 O O . GLU A 1 169 ? -0.343 -0.195 -6.122 1.00 98.38 169 GLU A O 1
ATOM 1379 N N . ILE A 1 170 ? -0.827 -0.765 -8.255 1.00 98.56 170 ILE A N 1
ATOM 1380 C CA . ILE A 1 170 ? -0.472 -2.184 -8.174 1.00 98.56 170 ILE A CA 1
ATOM 1381 C C . ILE A 1 170 ? 0.460 -2.500 -9.341 1.00 98.56 170 ILE A C 1
ATOM 1383 O O . ILE A 1 170 ? 0.068 -2.373 -10.504 1.00 98.56 170 ILE A O 1
ATOM 1387 N N . THR A 1 171 ? 1.671 -2.946 -9.031 1.00 98.50 171 THR A N 1
ATOM 1388 C CA . THR A 1 171 ? 2.745 -3.127 -10.008 1.00 98.50 171 THR A CA 1
ATOM 1389 C C . THR A 1 171 ? 3.269 -4.552 -9.947 1.00 98.50 171 THR A C 1
ATOM 1391 O O . THR A 1 171 ? 4.068 -4.898 -9.079 1.00 98.50 171 THR A O 1
ATOM 1394 N N . TYR A 1 172 ? 2.833 -5.386 -10.884 1.00 98.56 172 TYR A N 1
ATOM 1395 C CA . TYR A 1 172 ? 3.204 -6.795 -10.959 1.00 98.56 172 TYR A CA 1
ATOM 1396 C C . TYR A 1 172 ? 4.547 -6.954 -11.679 1.00 98.56 172 TYR A C 1
ATOM 1398 O O . TYR A 1 172 ? 4.754 -6.367 -12.745 1.00 98.56 172 TYR A O 1
ATOM 1406 N N . GLY A 1 173 ? 5.437 -7.788 -11.139 1.00 97.56 173 GLY A N 1
ATOM 1407 C CA . GLY A 1 173 ? 6.624 -8.276 -11.841 1.00 97.56 173 GLY A CA 1
ATOM 1408 C C . GLY A 1 173 ? 6.265 -9.492 -12.690 1.00 97.56 173 GLY A C 1
ATOM 1409 O O . GLY A 1 173 ? 6.202 -10.608 -12.170 1.00 97.56 173 GLY A O 1
ATOM 1410 N N . LEU A 1 174 ? 6.011 -9.282 -13.985 1.00 97.94 174 LEU A N 1
ATOM 1411 C CA . LEU A 1 174 ? 5.434 -10.311 -14.855 1.00 97.94 174 LEU A CA 1
ATOM 1412 C C . LEU A 1 174 ? 6.337 -11.532 -15.014 1.00 97.94 174 LEU A C 1
ATOM 1414 O O . LEU A 1 174 ? 5.852 -12.660 -14.965 1.00 97.94 174 LEU A O 1
ATOM 1418 N N . GLU A 1 175 ? 7.645 -11.332 -15.163 1.00 97.38 175 GLU A N 1
ATOM 1419 C CA . GLU A 1 175 ? 8.596 -12.430 -15.305 1.00 97.38 175 GLU A CA 1
ATOM 1420 C C . GLU A 1 175 ? 8.630 -13.307 -14.059 1.00 97.38 175 GLU A C 1
ATOM 1422 O O . GLU A 1 175 ? 8.554 -14.524 -14.183 1.00 97.38 175 GLU A O 1
ATOM 1427 N N . ARG A 1 176 ? 8.673 -12.707 -12.862 1.00 95.00 176 ARG A N 1
ATOM 1428 C CA . ARG A 1 176 ? 8.691 -13.459 -11.597 1.00 95.00 176 ARG A CA 1
ATOM 1429 C C . ARG A 1 176 ? 7.403 -14.258 -11.401 1.00 95.00 176 ARG A C 1
ATOM 1431 O O . ARG A 1 176 ? 7.462 -15.446 -11.104 1.00 95.00 176 ARG A O 1
ATOM 1438 N N . LEU A 1 177 ? 6.246 -13.642 -11.650 1.00 94.69 177 LEU A N 1
ATOM 1439 C CA . LEU A 1 177 ? 4.956 -14.339 -11.603 1.00 94.69 177 LEU A CA 1
ATOM 1440 C C . LEU A 1 177 ? 4.895 -15.499 -12.598 1.00 94.69 177 LEU A C 1
ATOM 1442 O O . LEU A 1 177 ? 4.435 -16.585 -12.260 1.00 94.69 177 LEU A O 1
ATOM 1446 N N . CYS A 1 178 ? 5.378 -15.295 -13.821 1.00 95.19 178 CYS A N 1
ATOM 1447 C CA . CYS A 1 178 ? 5.351 -16.332 -14.844 1.00 95.19 178 CYS A CA 1
ATOM 1448 C C . CYS A 1 178 ? 6.355 -17.462 -14.553 1.00 95.19 178 CYS A C 1
ATOM 1450 O O . CYS A 1 178 ? 6.034 -18.625 -14.776 1.00 95.19 178 CYS A O 1
ATOM 1452 N N . MET A 1 179 ? 7.530 -17.151 -13.991 1.00 93.62 179 MET A N 1
ATOM 1453 C CA . MET A 1 179 ? 8.496 -18.145 -13.491 1.00 93.62 179 MET A CA 1
ATOM 1454 C C . MET A 1 179 ? 7.874 -19.052 -12.450 1.00 93.62 179 MET A C 1
ATOM 1456 O O . MET A 1 179 ? 8.012 -20.272 -12.546 1.00 93.62 179 MET A O 1
ATOM 1460 N N . TYR A 1 180 ? 7.128 -18.460 -11.523 1.00 90.25 180 TYR A N 1
ATOM 1461 C CA . TYR A 1 180 ? 6.369 -19.200 -10.535 1.00 90.25 180 TYR A CA 1
ATOM 1462 C C . TYR A 1 180 ? 5.334 -20.128 -11.194 1.00 90.25 180 TYR A C 1
ATOM 1464 O O . TYR A 1 180 ? 5.370 -21.341 -10.991 1.00 90.25 180 TYR A O 1
ATOM 1472 N N . LEU A 1 181 ? 4.472 -19.583 -12.060 1.00 91.50 181 LEU A N 1
ATOM 1473 C CA . LEU A 1 181 ? 3.418 -20.335 -12.758 1.00 91.50 181 LEU A CA 1
ATOM 1474 C C . LEU A 1 181 ? 3.955 -21.471 -13.640 1.00 91.50 181 LEU A C 1
ATOM 1476 O O . LEU A 1 181 ? 3.300 -22.501 -13.793 1.00 91.50 181 LEU A O 1
ATOM 1480 N N . GLN A 1 182 ? 5.138 -21.291 -14.231 1.00 93.50 182 GLN A N 1
ATOM 1481 C CA . GLN A 1 182 ? 5.770 -22.297 -15.082 1.00 93.50 182 GLN A CA 1
ATOM 1482 C C . GLN A 1 182 ? 6.705 -23.250 -14.326 1.00 93.50 182 GLN A C 1
ATOM 1484 O O . GLN A 1 182 ? 7.183 -24.221 -14.915 1.00 93.50 182 GLN A O 1
ATOM 1489 N N . GLY A 1 183 ? 6.974 -22.993 -13.042 1.00 91.19 183 GLY A N 1
ATOM 1490 C CA . GLY A 1 183 ? 7.911 -23.770 -12.233 1.00 91.19 183 GLY A CA 1
ATOM 1491 C C . GLY A 1 183 ? 9.348 -23.727 -12.761 1.00 91.19 183 GLY A C 1
ATOM 1492 O O . GLY A 1 183 ? 10.038 -24.747 -12.729 1.00 91.19 183 GLY A O 1
ATOM 1493 N N . VAL A 1 184 ? 9.792 -22.578 -13.288 1.00 93.56 184 VAL A N 1
ATOM 1494 C CA . VAL A 1 184 ? 11.154 -22.385 -13.817 1.00 93.56 184 VAL A CA 1
ATOM 1495 C C . VAL A 1 184 ? 11.965 -21.422 -12.951 1.00 93.56 184 VAL A C 1
ATOM 1497 O O . VAL A 1 184 ? 11.448 -20.450 -12.415 1.00 93.56 184 VAL A O 1
ATOM 1500 N N . ASP A 1 185 ? 13.265 -21.683 -12.841 1.00 92.44 185 ASP A N 1
ATOM 1501 C CA . ASP A 1 185 ? 14.199 -20.975 -11.955 1.00 92.44 185 ASP A CA 1
ATOM 1502 C C . ASP A 1 185 ? 15.017 -19.873 -12.644 1.00 92.44 185 ASP A C 1
ATOM 1504 O O . ASP A 1 185 ? 15.796 -19.173 -11.999 1.00 92.44 185 ASP A O 1
ATOM 1508 N N . ASN A 1 186 ? 14.862 -19.728 -13.960 1.00 95.50 186 ASN A N 1
ATOM 1509 C CA . ASN A 1 186 ? 15.608 -18.786 -14.781 1.00 95.50 186 ASN A CA 1
ATOM 1510 C C . ASN A 1 186 ? 14.668 -18.121 -15.789 1.00 95.50 186 ASN A C 1
ATOM 1512 O O . ASN A 1 186 ? 14.023 -18.808 -16.584 1.00 95.50 186 ASN A O 1
ATOM 1516 N N . VAL A 1 187 ? 14.639 -16.788 -15.780 1.00 96.62 187 VAL A N 1
ATOM 1517 C CA . VAL A 1 187 ? 13.777 -15.972 -16.641 1.00 96.62 187 VAL A CA 1
ATOM 1518 C C . VAL A 1 187 ? 13.935 -16.290 -18.128 1.00 96.62 187 VAL A C 1
ATOM 1520 O O . VAL A 1 187 ? 12.948 -16.339 -18.854 1.00 96.62 187 VAL A O 1
ATOM 1523 N N . PHE A 1 188 ? 15.144 -16.607 -18.596 1.00 97.81 188 PHE A N 1
ATOM 1524 C CA . PHE A 1 188 ? 15.397 -16.908 -20.007 1.00 97.81 188 PHE A CA 1
ATOM 1525 C C . PHE A 1 188 ? 14.849 -18.275 -20.442 1.00 97.81 188 PHE A C 1
ATOM 1527 O O . PHE A 1 188 ? 14.728 -18.527 -21.637 1.00 97.81 188 PHE A O 1
ATOM 1534 N N . LYS A 1 189 ? 14.469 -19.144 -19.495 1.00 97.31 189 LYS A N 1
ATOM 1535 C CA . LYS A 1 189 ? 13.786 -20.416 -19.780 1.00 97.31 189 LYS A CA 1
ATOM 1536 C C . LYS A 1 189 ? 12.263 -20.283 -19.838 1.00 97.31 189 LYS A C 1
ATOM 1538 O O . LYS A 1 189 ? 11.601 -21.268 -20.162 1.00 97.31 189 LYS A O 1
ATOM 1543 N N . LEU A 1 190 ? 11.701 -19.114 -19.514 1.00 96.44 190 LEU A N 1
ATOM 1544 C CA . LEU A 1 190 ? 10.258 -18.899 -19.593 1.00 96.44 190 LEU A CA 1
ATOM 1545 C C . LEU A 1 190 ? 9.755 -19.169 -21.000 1.00 96.44 190 LEU A C 1
ATOM 1547 O O . LEU A 1 190 ? 10.326 -18.677 -21.969 1.00 96.44 190 LEU A O 1
ATOM 1551 N N . LYS A 1 191 ? 8.638 -19.876 -21.117 1.00 97.88 191 LYS A N 1
ATOM 1552 C CA . LYS A 1 191 ? 7.884 -19.935 -22.361 1.00 97.88 191 LYS A CA 1
ATOM 1553 C C . LYS A 1 191 ? 7.141 -18.626 -22.550 1.00 97.88 191 LYS A C 1
ATOM 1555 O O . LYS A 1 191 ? 6.258 -18.276 -21.761 1.00 97.88 191 LYS A O 1
ATOM 1560 N N . TYR A 1 192 ? 7.509 -17.905 -23.603 1.00 97.50 192 TYR A N 1
ATOM 1561 C CA . TYR A 1 192 ? 6.767 -16.727 -24.023 1.00 97.50 192 TYR A CA 1
ATOM 1562 C C . TYR A 1 192 ? 5.419 -17.153 -24.613 1.00 97.50 192 TYR A C 1
ATOM 1564 O O . TYR A 1 192 ? 4.381 -16.582 -24.278 1.00 97.50 192 TYR A O 1
ATOM 1572 N N . ASN A 1 193 ? 5.462 -18.207 -25.434 1.00 96.31 193 ASN A N 1
ATOM 1573 C CA . ASN A 1 193 ? 4.341 -18.978 -25.966 1.00 96.31 193 ASN A CA 1
ATOM 1574 C C . ASN A 1 193 ? 4.771 -20.444 -26.180 1.00 96.31 193 ASN A C 1
ATOM 1576 O O . ASN A 1 193 ? 5.855 -20.842 -25.756 1.00 96.31 193 ASN A O 1
ATOM 1580 N N . ASP A 1 194 ? 3.961 -21.241 -26.880 1.00 95.00 194 ASP A N 1
ATOM 1581 C CA . ASP A 1 194 ? 4.234 -22.671 -27.095 1.00 95.00 194 ASP A CA 1
ATOM 1582 C C . ASP A 1 194 ? 5.517 -22.979 -27.891 1.00 95.00 194 ASP A C 1
ATOM 1584 O O . ASP A 1 194 ? 6.013 -24.105 -27.844 1.00 95.00 194 ASP A O 1
ATOM 1588 N N . THR A 1 195 ? 6.061 -21.998 -28.615 1.00 96.50 195 THR A N 1
ATOM 1589 C CA . THR A 1 195 ? 7.175 -22.175 -29.567 1.00 96.50 195 THR A CA 1
ATOM 1590 C C . THR A 1 195 ? 8.419 -21.350 -29.249 1.00 96.50 195 THR A C 1
ATOM 1592 O O . THR A 1 195 ? 9.504 -21.716 -29.690 1.00 96.50 195 THR A 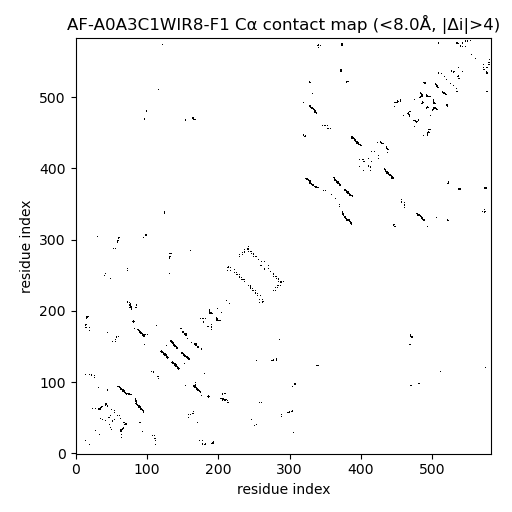O 1
ATOM 1595 N N . VAL A 1 196 ? 8.273 -20.250 -28.509 1.00 97.88 196 VAL A N 1
ATOM 1596 C CA . VAL A 1 196 ? 9.329 -19.260 -28.269 1.00 97.88 196 VAL A CA 1
ATOM 1597 C C . VAL A 1 196 ? 9.539 -19.088 -26.773 1.00 97.88 196 VAL A C 1
ATOM 1599 O O . VAL A 1 196 ? 8.580 -18.897 -26.018 1.00 97.88 196 VAL A O 1
ATOM 1602 N N . THR A 1 197 ? 10.796 -19.116 -26.341 1.00 98.31 197 THR A N 1
ATOM 1603 C CA . THR A 1 197 ? 11.182 -18.783 -24.970 1.00 98.31 197 THR A CA 1
ATOM 1604 C C . THR A 1 197 ? 11.509 -17.298 -24.824 1.00 98.31 197 THR A C 1
ATOM 1606 O O . THR A 1 197 ? 11.800 -16.590 -25.786 1.00 98.31 197 THR A O 1
ATOM 1609 N N . TYR A 1 198 ? 11.493 -16.800 -23.593 1.00 98.19 198 TYR A N 1
ATOM 1610 C CA . TYR A 1 198 ? 11.922 -15.444 -23.274 1.00 98.19 198 TYR A CA 1
ATOM 1611 C C . TYR A 1 198 ? 13.410 -15.239 -23.603 1.00 98.19 198 TYR A C 1
ATOM 1613 O O . TYR A 1 198 ? 13.801 -14.163 -24.050 1.00 98.19 198 TYR A O 1
ATOM 1621 N N . GLY A 1 199 ? 14.233 -16.282 -23.445 1.00 98.25 199 GLY A N 1
ATOM 1622 C CA . GLY A 1 199 ? 15.646 -16.288 -23.819 1.00 98.25 199 GLY A CA 1
ATOM 1623 C C . GLY A 1 199 ? 15.877 -16.072 -25.310 1.00 98.25 199 GLY A C 1
ATOM 1624 O O . GLY A 1 199 ? 16.731 -15.258 -25.662 1.00 98.25 199 GLY A O 1
ATOM 1625 N N . ASP A 1 200 ? 15.070 -16.706 -26.167 1.00 98.44 200 ASP A N 1
ATOM 1626 C CA . ASP A 1 200 ? 15.161 -16.553 -27.628 1.00 98.44 200 ASP A CA 1
ATOM 1627 C C . ASP A 1 200 ? 14.978 -15.092 -28.073 1.00 98.44 200 ASP A C 1
ATOM 1629 O O . ASP A 1 200 ? 15.556 -14.667 -29.071 1.00 98.44 200 ASP A O 1
ATOM 1633 N N . ILE A 1 201 ? 14.191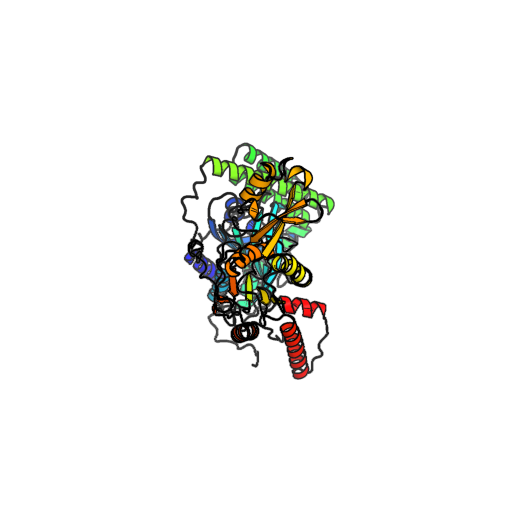 -14.314 -27.320 1.00 97.50 201 ILE A N 1
ATOM 1634 C CA . ILE A 1 201 ? 13.885 -12.914 -27.633 1.00 97.50 201 ILE A CA 1
ATOM 1635 C C . ILE A 1 201 ? 14.847 -11.948 -26.923 1.00 97.50 201 ILE A C 1
ATOM 1637 O O . ILE A 1 201 ? 15.310 -10.983 -27.531 1.00 97.50 201 ILE A O 1
ATOM 1641 N N . TYR A 1 202 ? 15.127 -12.162 -25.632 1.00 98.19 202 TYR A N 1
ATOM 1642 C CA . TYR A 1 202 ? 15.723 -11.134 -24.768 1.00 98.19 202 TYR A CA 1
ATOM 1643 C C . TYR A 1 202 ? 17.118 -11.447 -24.237 1.00 98.19 202 TYR A C 1
ATOM 1645 O O . TYR A 1 202 ? 17.778 -10.515 -23.779 1.00 98.19 202 TYR A O 1
ATOM 1653 N N . HIS A 1 203 ? 17.613 -12.687 -24.304 1.00 98.50 203 HIS A N 1
ATOM 1654 C CA . HIS A 1 203 ? 18.932 -13.002 -23.739 1.00 98.50 203 HIS A CA 1
ATOM 1655 C C . HIS A 1 203 ? 20.039 -12.190 -24.422 1.00 98.50 203 HIS A C 1
ATOM 1657 O O . HIS A 1 203 ? 20.817 -11.497 -23.768 1.00 98.50 203 HIS A O 1
ATOM 1663 N N . GLN A 1 204 ? 20.070 -12.205 -25.758 1.00 98.44 204 GLN A N 1
ATOM 1664 C CA . GLN A 1 204 ? 21.071 -11.447 -26.509 1.00 98.44 204 GLN A CA 1
ATOM 1665 C C . GLN A 1 204 ? 20.903 -9.929 -26.336 1.00 98.44 204 GLN A C 1
ATOM 1667 O O . GLN A 1 204 ? 21.900 -9.204 -26.298 1.00 98.44 204 GLN A O 1
ATOM 1672 N N . ASN A 1 205 ? 19.666 -9.451 -26.172 1.00 97.88 205 ASN A N 1
ATOM 1673 C CA . ASN A 1 205 ? 19.397 -8.045 -25.879 1.00 97.88 205 ASN A CA 1
ATOM 1674 C C . ASN A 1 205 ? 19.995 -7.655 -24.523 1.00 97.88 205 ASN A C 1
ATOM 1676 O O . ASN A 1 205 ? 20.664 -6.632 -24.427 1.00 97.88 205 ASN A O 1
ATOM 1680 N N . GLU A 1 206 ? 19.802 -8.473 -23.488 1.00 98.62 206 GLU A N 1
ATOM 1681 C CA . GLU A 1 206 ? 20.346 -8.231 -22.150 1.00 98.62 206 GLU A CA 1
ATOM 1682 C C . GLU A 1 206 ? 21.879 -8.155 -22.156 1.00 98.62 206 GLU A C 1
ATOM 1684 O O . GLU A 1 206 ? 22.448 -7.257 -21.528 1.00 98.62 206 GLU A O 1
ATOM 1689 N N . VAL A 1 207 ? 22.549 -9.037 -22.907 1.00 98.69 207 VAL A N 1
ATOM 1690 C CA . VAL A 1 207 ? 24.010 -9.007 -23.110 1.00 98.69 207 VAL A CA 1
ATOM 1691 C C . VAL A 1 207 ? 24.440 -7.684 -23.749 1.00 98.69 207 VAL A C 1
ATOM 1693 O O . VAL A 1 207 ? 25.311 -6.987 -23.223 1.00 98.69 207 VAL A O 1
ATOM 1696 N N . GLN A 1 208 ? 23.819 -7.312 -24.872 1.00 98.69 208 GLN A N 1
ATOM 1697 C CA . GLN A 1 208 ? 24.193 -6.114 -25.627 1.00 98.69 208 GLN A CA 1
ATOM 1698 C C . GLN A 1 208 ? 23.907 -4.827 -24.855 1.00 98.69 208 GLN A C 1
ATOM 1700 O O . GLN A 1 208 ? 24.762 -3.943 -24.805 1.00 98.69 208 GLN A O 1
ATOM 1705 N N . TYR A 1 209 ? 22.739 -4.723 -24.219 1.00 98.62 209 TYR A N 1
ATOM 1706 C CA . TYR A 1 209 ? 22.393 -3.559 -23.413 1.00 98.62 209 TYR A CA 1
ATOM 1707 C C . TYR A 1 209 ? 23.245 -3.465 -22.152 1.00 98.62 209 TYR A C 1
ATOM 1709 O O . TYR A 1 209 ? 23.629 -2.359 -21.798 1.00 98.62 209 TYR A O 1
ATOM 1717 N N . SER A 1 210 ? 23.601 -4.574 -21.497 1.00 98.62 210 SER A N 1
ATOM 1718 C CA . SER A 1 210 ? 24.536 -4.530 -20.362 1.00 98.62 210 SER A CA 1
ATOM 1719 C C . SER A 1 210 ? 25.883 -3.957 -20.796 1.00 98.62 210 SER A C 1
ATOM 1721 O O . SER A 1 210 ? 26.354 -2.987 -20.205 1.0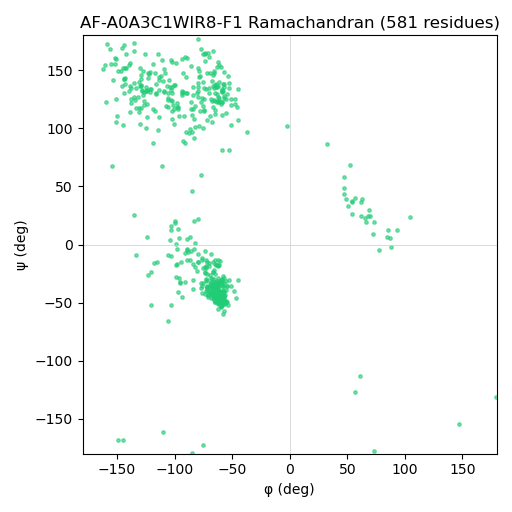0 98.62 210 SER A O 1
ATOM 1723 N N . LYS A 1 211 ? 26.446 -4.465 -21.900 1.00 98.62 211 LYS A N 1
ATOM 1724 C CA . LYS A 1 211 ? 27.685 -3.927 -22.471 1.00 98.62 211 LYS A CA 1
ATOM 1725 C C . LYS A 1 211 ? 27.554 -2.442 -22.827 1.00 98.62 211 LYS A C 1
ATOM 1727 O O . LYS A 1 211 ? 28.414 -1.640 -22.475 1.00 98.62 211 LYS A O 1
ATOM 1732 N N . HIS A 1 212 ? 26.462 -2.048 -23.478 1.00 98.62 212 HIS A N 1
ATOM 1733 C CA . HIS A 1 212 ? 26.213 -0.644 -23.794 1.00 98.62 212 HIS A CA 1
ATOM 1734 C C . HIS A 1 212 ? 26.152 0.228 -22.531 1.00 98.62 212 HIS A C 1
ATOM 1736 O O . HIS A 1 212 ? 26.885 1.207 -22.415 1.00 98.62 212 HIS A O 1
ATOM 1742 N N . ASN A 1 213 ? 25.324 -0.153 -21.562 1.00 98.31 213 ASN A N 1
ATOM 1743 C CA . ASN A 1 213 ? 25.055 0.624 -20.356 1.00 98.31 213 ASN A CA 1
ATOM 1744 C C . ASN A 1 213 ? 26.287 0.763 -19.453 1.00 98.31 213 ASN A C 1
ATOM 1746 O O . ASN A 1 213 ? 26.438 1.794 -18.802 1.00 98.31 213 ASN A O 1
ATOM 1750 N N . PHE A 1 214 ? 27.153 -0.251 -19.392 1.00 98.38 214 PHE A N 1
ATOM 1751 C CA . PHE A 1 214 ? 28.306 -0.263 -18.489 1.00 98.38 214 PHE A CA 1
ATOM 1752 C C . PHE A 1 214 ? 29.620 0.143 -19.146 1.00 98.38 214 PHE A C 1
ATOM 1754 O O . PHE A 1 214 ? 30.467 0.706 -18.454 1.00 98.38 214 PHE A O 1
ATOM 1761 N N . GLU A 1 215 ? 29.793 -0.076 -20.450 1.00 98.25 215 GLU A N 1
ATOM 1762 C CA . GLU A 1 215 ? 31.090 0.077 -21.125 1.00 98.25 215 GLU A CA 1
ATOM 1763 C C . GLU A 1 215 ? 31.042 1.113 -22.258 1.00 98.25 215 GLU A C 1
ATOM 1765 O O . GLU A 1 215 ? 31.847 2.045 -22.272 1.00 98.25 215 GLU A O 1
ATOM 1770 N N . GLU A 1 216 ? 30.080 0.990 -23.177 1.00 98.25 216 GLU A N 1
ATOM 1771 C CA . GLU A 1 216 ? 30.133 1.681 -24.481 1.00 98.25 216 GLU A CA 1
ATOM 1772 C C . GLU A 1 216 ? 29.320 2.985 -24.550 1.00 98.25 216 GLU A C 1
ATOM 1774 O O . GLU A 1 216 ? 29.507 3.784 -25.464 1.00 98.25 216 GLU A O 1
ATOM 1779 N N . SER A 1 217 ? 28.388 3.220 -23.621 1.00 96.81 217 SER A N 1
ATOM 1780 C CA . SER A 1 217 ? 27.544 4.422 -23.621 1.00 96.81 217 SER A CA 1
ATOM 1781 C C . SER A 1 217 ? 28.402 5.686 -23.475 1.00 96.81 217 SER A C 1
ATOM 1783 O O . SER A 1 217 ? 29.137 5.835 -22.492 1.00 96.81 217 SER A O 1
ATOM 1785 N N . ASP A 1 218 ? 28.277 6.610 -24.437 1.00 98.25 218 ASP A N 1
ATOM 1786 C CA . ASP A 1 218 ? 29.028 7.870 -24.491 1.00 98.25 218 ASP A CA 1
ATOM 1787 C C . ASP A 1 218 ? 28.530 8.846 -23.419 1.00 98.25 218 ASP A C 1
ATOM 1789 O O . ASP A 1 218 ? 27.455 9.445 -23.505 1.00 98.25 218 ASP A O 1
ATOM 1793 N N . THR A 1 219 ? 29.347 9.028 -22.389 1.00 98.06 219 THR A N 1
ATOM 1794 C CA . THR A 1 219 ? 29.027 9.890 -21.254 1.00 98.06 219 THR A CA 1
ATOM 1795 C C . THR A 1 219 ? 28.949 11.364 -21.652 1.00 98.06 219 THR A C 1
ATOM 1797 O O . THR A 1 219 ? 28.088 12.082 -21.146 1.00 98.06 219 THR A O 1
ATOM 1800 N N . SER A 1 220 ? 29.773 11.824 -22.600 1.00 98.31 220 SER A N 1
ATOM 1801 C CA . SER A 1 220 ? 29.784 13.225 -23.048 1.00 98.31 220 SER A CA 1
ATOM 1802 C C . SER A 1 220 ? 28.489 13.576 -23.776 1.00 98.31 220 SER A C 1
ATOM 1804 O O . SER A 1 220 ? 27.910 14.643 -23.548 1.00 98.31 220 SER A O 1
ATOM 1806 N N . LEU A 1 221 ? 27.987 12.647 -24.596 1.00 98.31 221 LEU A N 1
ATOM 1807 C CA . LEU A 1 221 ? 26.674 12.755 -25.223 1.00 98.31 221 LEU A CA 1
ATOM 1808 C C . LEU A 1 221 ? 25.565 12.870 -24.172 1.00 98.31 221 LEU A C 1
ATOM 1810 O O . LEU A 1 221 ? 24.748 13.788 -24.248 1.00 98.31 221 LEU A O 1
ATOM 1814 N N . HIS A 1 222 ? 25.524 11.967 -23.189 1.00 98.31 222 HIS A N 1
ATOM 1815 C CA . HIS A 1 222 ? 24.439 11.952 -22.205 1.00 98.31 222 HIS A CA 1
ATOM 1816 C C . HIS A 1 222 ? 24.453 13.158 -21.265 1.00 98.31 222 HIS A C 1
ATOM 1818 O O . HIS A 1 222 ? 23.376 13.652 -20.928 1.00 98.31 222 HIS A O 1
ATOM 1824 N N . TYR A 1 223 ? 25.627 13.697 -20.923 1.00 98.44 223 TYR A N 1
ATOM 1825 C CA . TYR A 1 223 ? 25.730 14.986 -20.234 1.00 98.44 223 TYR A CA 1
ATOM 1826 C C . TYR A 1 223 ? 25.085 16.112 -21.053 1.00 98.44 223 TYR A C 1
ATOM 1828 O O . TYR A 1 223 ? 24.201 16.817 -20.563 1.00 98.44 223 TYR A O 1
ATOM 1836 N N . ALA A 1 224 ? 25.458 16.240 -22.330 1.00 98.56 224 ALA A N 1
ATOM 1837 C CA . ALA A 1 224 ? 24.906 17.272 -23.205 1.00 98.56 224 ALA A CA 1
ATOM 1838 C C . ALA A 1 224 ? 23.396 17.102 -23.450 1.00 98.56 224 ALA A C 1
ATOM 1840 O O . ALA A 1 224 ? 22.664 18.091 -23.529 1.00 98.56 224 ALA A O 1
ATOM 1841 N N . LEU A 1 225 ? 22.918 15.862 -23.585 1.00 98.62 225 LEU A N 1
ATOM 1842 C CA . LEU A 1 225 ? 21.499 15.559 -23.757 1.00 98.62 225 LEU A CA 1
ATOM 1843 C C . LEU A 1 225 ? 20.692 15.892 -22.504 1.00 98.62 225 LEU A C 1
ATOM 1845 O O . LEU A 1 225 ? 19.636 16.507 -22.641 1.00 98.62 225 LEU A O 1
ATOM 1849 N N . PHE A 1 226 ? 21.187 15.553 -21.309 1.00 98.69 226 PHE A N 1
ATOM 1850 C CA . PHE A 1 226 ? 20.513 15.887 -20.054 1.00 98.69 226 PHE A CA 1
ATOM 1851 C C . PHE A 1 226 ? 20.214 17.389 -19.974 1.00 98.69 226 PHE A C 1
ATOM 1853 O O . PHE A 1 226 ? 19.059 17.781 -19.812 1.00 98.69 226 PHE A O 1
ATOM 1860 N N . ASP A 1 227 ? 21.229 18.233 -20.182 1.00 98.44 227 ASP A N 1
ATOM 1861 C CA . ASP A 1 227 ? 21.084 19.691 -20.102 1.00 98.44 227 ASP A CA 1
ATOM 1862 C C . ASP A 1 227 ? 20.135 20.255 -21.171 1.00 98.44 227 ASP A C 1
ATOM 1864 O O . ASP A 1 227 ? 19.411 21.225 -20.932 1.00 98.44 227 ASP A O 1
ATOM 1868 N N . ARG A 1 228 ? 20.125 19.671 -22.376 1.00 98.81 228 ARG A N 1
ATOM 1869 C CA . ARG A 1 228 ? 19.214 20.087 -23.456 1.00 98.81 228 ARG A CA 1
ATOM 1870 C C . ARG A 1 228 ? 17.772 19.690 -23.159 1.00 98.81 228 ARG A C 1
ATOM 1872 O O . ARG A 1 228 ? 16.874 20.504 -23.363 1.00 98.81 228 ARG A O 1
ATOM 1879 N N . PHE A 1 229 ? 17.551 18.471 -22.675 1.00 98.81 229 PHE A N 1
ATOM 1880 C CA . PHE A 1 229 ? 16.222 17.990 -22.308 1.00 98.81 229 PHE A CA 1
ATOM 1881 C C . PHE A 1 229 ? 15.654 18.756 -21.115 1.00 98.81 229 PHE A C 1
ATOM 1883 O O . PHE A 1 229 ? 14.487 19.133 -21.147 1.00 98.81 229 PHE A O 1
ATOM 1890 N N . GLU A 1 230 ? 16.476 19.069 -20.113 1.00 98.62 230 GLU A N 1
ATOM 1891 C CA . GLU A 1 230 ? 16.078 19.907 -18.978 1.00 98.62 230 GLU A CA 1
ATOM 1892 C C . GLU A 1 230 ? 15.582 21.286 -19.442 1.00 98.62 230 GLU A C 1
ATOM 1894 O O . GLU A 1 230 ? 14.481 21.708 -19.080 1.00 98.62 230 GLU A O 1
ATOM 1899 N N . LYS A 1 231 ? 16.354 21.967 -20.300 1.00 98.69 231 LYS A N 1
ATOM 1900 C CA . LYS A 1 231 ? 15.981 23.283 -20.845 1.00 98.69 231 LYS A CA 1
ATOM 1901 C C . LYS A 1 231 ? 14.687 23.234 -21.651 1.00 98.69 231 LYS A C 1
ATOM 1903 O O . LYS A 1 231 ? 13.850 24.123 -21.508 1.00 98.69 231 LYS A O 1
ATOM 1908 N N . GLU A 1 232 ? 14.516 22.213 -22.484 1.00 98.81 232 GLU A N 1
ATOM 1909 C CA . GLU A 1 232 ? 13.317 22.080 -23.312 1.00 98.81 232 GLU A CA 1
ATOM 1910 C C . GLU A 1 232 ? 12.074 21.735 -22.483 1.00 98.81 232 GLU A C 1
ATOM 1912 O O . GLU A 1 232 ? 11.018 22.333 -22.690 1.00 98.81 232 GLU A O 1
ATOM 1917 N N . CYS A 1 233 ? 12.208 20.865 -21.476 1.00 98.75 233 CYS A N 1
ATOM 1918 C CA . CYS A 1 233 ? 11.151 20.590 -20.502 1.00 98.75 233 CYS A CA 1
ATOM 1919 C C . CYS A 1 233 ? 10.680 21.882 -19.817 1.00 98.75 233 CYS A C 1
ATOM 1921 O O . CYS A 1 233 ? 9.480 22.162 -19.765 1.00 98.75 233 CYS A O 1
ATOM 1923 N N . ALA A 1 234 ? 11.620 22.699 -19.330 1.00 97.94 234 ALA A N 1
ATOM 1924 C CA . ALA A 1 234 ? 11.311 23.973 -18.685 1.00 97.94 234 ALA A CA 1
ATOM 1925 C C . ALA A 1 234 ? 10.626 24.959 -19.648 1.00 97.94 234 ALA A C 1
ATOM 1927 O O . ALA A 1 234 ? 9.623 25.580 -19.290 1.00 97.94 234 ALA A O 1
ATOM 1928 N N . ARG A 1 235 ? 11.120 25.067 -20.890 1.00 98.56 235 ARG A N 1
ATOM 1929 C CA . ARG A 1 235 ? 10.526 25.921 -21.929 1.00 98.56 235 ARG A CA 1
ATOM 1930 C C . ARG A 1 235 ? 9.081 25.522 -22.233 1.00 98.56 235 ARG A C 1
ATOM 1932 O O . ARG A 1 235 ? 8.226 26.398 -22.313 1.00 98.56 235 ARG A O 1
ATOM 1939 N N . LEU A 1 236 ? 8.805 24.225 -22.388 1.00 98.69 236 LEU A N 1
ATOM 1940 C CA . LEU A 1 236 ? 7.466 23.701 -22.680 1.00 98.69 236 LEU A CA 1
ATOM 1941 C C . LEU A 1 236 ? 6.489 23.904 -21.517 1.00 98.69 236 LEU A C 1
ATOM 1943 O O . LEU A 1 236 ? 5.334 24.254 -21.752 1.00 98.69 236 LEU A O 1
ATOM 1947 N N . CYS A 1 237 ? 6.952 23.770 -20.271 1.00 97.69 237 CYS A N 1
ATOM 1948 C CA . CYS A 1 237 ? 6.140 24.122 -19.104 1.00 97.69 237 CYS A CA 1
ATOM 1949 C C . CYS A 1 237 ? 5.765 25.612 -19.100 1.00 97.69 237 CYS A C 1
ATOM 1951 O O . CYS A 1 237 ? 4.624 25.947 -18.799 1.00 97.69 237 CYS A O 1
ATOM 1953 N N . ALA A 1 238 ? 6.692 26.503 -19.472 1.00 96.69 238 ALA A N 1
ATOM 1954 C CA . ALA A 1 238 ? 6.451 27.949 -19.505 1.00 96.69 238 ALA A CA 1
ATOM 1955 C C . ALA A 1 238 ? 5.424 28.383 -20.568 1.00 96.69 238 ALA A C 1
ATOM 1957 O O . ALA A 1 238 ? 4.800 29.430 -20.421 1.00 96.69 238 ALA A O 1
ATOM 1958 N N . VAL A 1 239 ? 5.235 27.583 -21.623 1.00 97.31 239 VAL A N 1
ATOM 1959 C CA . VAL A 1 239 ? 4.182 27.786 -22.635 1.00 97.31 239 VAL A CA 1
ATOM 1960 C C . VAL A 1 239 ? 2.955 26.893 -22.404 1.00 97.31 239 VAL A C 1
ATOM 1962 O O . VAL A 1 239 ? 2.160 26.705 -23.319 1.00 97.31 239 VAL A O 1
ATOM 1965 N N . GLU A 1 240 ? 2.798 26.348 -21.190 1.00 95.94 240 GLU A N 1
ATOM 1966 C CA . GLU A 1 240 ? 1.646 25.542 -20.755 1.00 95.94 240 GLU A CA 1
ATOM 1967 C C . GLU A 1 240 ? 1.379 24.310 -21.649 1.00 95.94 240 GLU A C 1
ATOM 1969 O O . GLU A 1 240 ? 0.237 23.930 -21.914 1.00 95.94 240 GLU A O 1
ATOM 1974 N N . LEU A 1 241 ? 2.459 23.638 -22.077 1.00 98.06 241 LEU A N 1
ATOM 1975 C CA . LEU A 1 241 ? 2.439 22.352 -22.787 1.00 98.06 241 LEU A CA 1
ATOM 1976 C C . LEU A 1 241 ? 3.014 21.218 -21.906 1.00 98.06 241 LEU A C 1
ATOM 1978 O O . LEU A 1 241 ? 4.076 20.670 -22.209 1.00 98.06 241 LEU A O 1
ATOM 1982 N N . PRO A 1 242 ? 2.334 20.837 -20.806 1.00 98.00 242 PRO A N 1
ATOM 1983 C CA . PRO A 1 242 ? 2.876 19.911 -19.808 1.00 98.00 242 PRO A CA 1
ATOM 1984 C C . PRO A 1 242 ? 3.047 18.471 -20.308 1.00 98.00 242 PRO A C 1
ATOM 1986 O O . PRO A 1 242 ? 3.978 17.795 -19.885 1.00 98.00 242 PRO A O 1
ATOM 1989 N N . ALA A 1 243 ? 2.186 17.993 -21.214 1.00 97.69 243 ALA A N 1
ATOM 1990 C CA . ALA A 1 243 ? 2.294 16.637 -21.757 1.00 97.69 243 ALA A CA 1
ATOM 1991 C C . ALA A 1 243 ? 3.617 16.409 -22.523 1.00 97.69 243 ALA A C 1
ATOM 1993 O O . ALA A 1 243 ? 4.376 15.537 -22.108 1.00 97.69 243 ALA A O 1
ATOM 1994 N N . PRO A 1 244 ? 3.974 17.213 -23.549 1.00 98.50 244 PRO A N 1
ATOM 1995 C CA . PRO A 1 244 ? 5.277 17.067 -24.197 1.00 98.50 244 PRO A CA 1
ATOM 1996 C C . PRO A 1 244 ? 6.439 17.468 -23.276 1.00 98.50 244 PRO A C 1
ATOM 1998 O O . PRO A 1 244 ? 7.526 16.913 -23.402 1.00 98.50 244 PRO A O 1
ATOM 2001 N N . ALA A 1 245 ? 6.245 18.392 -22.323 1.00 98.69 245 ALA A N 1
ATOM 2002 C CA . ALA A 1 245 ? 7.280 18.687 -21.328 1.00 98.69 245 ALA A CA 1
ATOM 2003 C C . ALA A 1 245 ? 7.655 17.438 -20.513 1.00 98.69 245 ALA A C 1
ATOM 2005 O O . ALA A 1 245 ? 8.834 17.191 -20.256 1.00 98.69 245 ALA A O 1
ATOM 2006 N N . PHE A 1 246 ? 6.665 16.616 -20.155 1.00 98.62 246 PHE A N 1
ATOM 2007 C CA . PHE A 1 246 ? 6.899 15.384 -19.414 1.00 98.62 246 PHE A CA 1
ATOM 2008 C C . PHE A 1 246 ? 7.763 14.378 -20.188 1.00 98.62 246 PHE A C 1
ATOM 2010 O O . PHE A 1 246 ? 8.636 13.757 -19.583 1.00 98.62 246 PHE A O 1
ATOM 2017 N N . ASP A 1 247 ? 7.632 14.289 -21.515 1.00 98.75 247 ASP A N 1
ATOM 2018 C CA . ASP A 1 247 ? 8.516 13.446 -22.335 1.00 98.75 247 ASP A CA 1
ATOM 2019 C C . ASP A 1 247 ? 9.983 13.859 -22.187 1.00 98.75 247 ASP A C 1
ATOM 2021 O O . ASP A 1 247 ? 10.871 13.015 -22.055 1.00 98.75 247 ASP A O 1
ATOM 2025 N N . TYR A 1 248 ? 10.263 15.164 -22.158 1.00 98.75 248 TYR A N 1
ATOM 2026 C CA . TYR A 1 248 ? 11.617 15.673 -21.935 1.00 98.75 248 TYR A CA 1
ATOM 2027 C C . TYR A 1 248 ? 12.107 15.432 -20.504 1.00 98.75 248 TYR A C 1
ATOM 2029 O O . TYR A 1 248 ? 13.286 15.125 -20.315 1.00 98.75 248 TYR A O 1
ATOM 2037 N N . CYS A 1 249 ? 11.218 15.473 -19.510 1.00 98.62 249 CYS A N 1
ATOM 2038 C CA . CYS A 1 249 ? 11.535 15.035 -18.150 1.00 98.62 249 CYS A CA 1
ATOM 2039 C C . CYS A 1 249 ? 11.940 13.547 -18.119 1.00 98.62 249 CYS A C 1
ATOM 2041 O O . CYS A 1 249 ? 12.953 13.194 -17.510 1.00 98.62 249 CYS A O 1
ATOM 2043 N N . MET A 1 250 ? 11.205 12.670 -18.814 1.00 98.44 250 MET A N 1
ATOM 2044 C CA . MET A 1 250 ? 11.532 11.240 -18.923 1.00 98.44 250 MET A CA 1
ATOM 2045 C C . MET A 1 250 ? 12.870 11.012 -19.636 1.00 98.44 250 MET A C 1
ATOM 2047 O O . MET A 1 250 ? 13.709 10.256 -19.141 1.00 98.44 250 MET A O 1
ATOM 2051 N N . LYS A 1 251 ? 13.120 11.720 -20.747 1.00 98.62 251 LYS A N 1
ATOM 2052 C CA . LYS A 1 251 ? 14.398 11.667 -21.478 1.00 98.62 251 LYS A CA 1
ATOM 2053 C C . LYS A 1 251 ? 15.574 12.093 -20.597 1.00 98.62 251 LYS A C 1
ATOM 2055 O O . LYS A 1 251 ? 16.596 11.408 -20.580 1.00 98.62 251 LYS A O 1
ATOM 2060 N N . ALA A 1 252 ? 15.430 13.181 -19.836 1.00 98.44 252 ALA A N 1
ATOM 2061 C CA . ALA A 1 252 ? 16.443 13.619 -18.877 1.00 98.44 252 ALA A CA 1
ATOM 2062 C C . ALA A 1 252 ? 16.689 12.548 -17.800 1.00 98.44 252 ALA A C 1
ATOM 2064 O O . ALA A 1 252 ? 17.837 12.196 -17.527 1.00 98.44 252 ALA A O 1
ATOM 2065 N N . SER A 1 253 ? 15.624 11.955 -17.248 1.00 98.06 253 SER A N 1
ATOM 2066 C CA . SER A 1 253 ? 15.743 10.865 -16.274 1.00 98.06 253 SER A CA 1
ATOM 2067 C C . SER A 1 253 ? 16.468 9.640 -16.841 1.00 98.06 253 SER A C 1
ATOM 2069 O O . SER A 1 253 ? 17.265 9.031 -16.128 1.00 98.06 253 SER A O 1
ATOM 2071 N N . HIS A 1 254 ? 16.214 9.254 -18.094 1.00 98.06 254 HIS A N 1
ATOM 2072 C CA . HIS A 1 254 ? 16.883 8.103 -18.700 1.00 98.06 254 HIS A CA 1
ATOM 2073 C C . HIS A 1 254 ? 18.353 8.394 -19.038 1.00 98.06 254 HIS A C 1
ATOM 2075 O O . HIS A 1 254 ? 19.210 7.557 -18.762 1.00 98.06 254 HIS A O 1
ATOM 2081 N N . ALA A 1 255 ? 18.670 9.596 -19.537 1.00 98.25 255 ALA A N 1
ATOM 2082 C CA . ALA A 1 255 ? 20.054 10.034 -19.738 1.00 98.25 255 ALA A CA 1
ATOM 2083 C C . ALA A 1 255 ? 20.852 10.003 -18.422 1.00 98.25 255 ALA A C 1
ATOM 2085 O O . ALA A 1 255 ? 21.972 9.497 -18.389 1.00 98.25 255 ALA A O 1
ATOM 2086 N N . PHE A 1 256 ? 20.244 10.457 -17.320 1.00 97.75 256 PHE A N 1
ATOM 2087 C CA . PHE A 1 256 ? 20.813 10.317 -15.980 1.00 97.75 256 PHE A CA 1
ATOM 2088 C C . PHE A 1 256 ? 21.065 8.847 -15.601 1.00 97.75 256 PHE A C 1
ATOM 2090 O O . PHE A 1 256 ? 22.148 8.521 -15.120 1.00 97.75 256 PHE A O 1
ATOM 2097 N N . ASN A 1 257 ? 20.108 7.948 -15.848 1.00 97.50 257 ASN A N 1
ATOM 2098 C CA . ASN A 1 257 ? 20.267 6.528 -15.518 1.00 97.50 257 ASN A CA 1
ATOM 2099 C C . ASN A 1 257 ? 21.426 5.863 -16.282 1.00 97.50 257 ASN A C 1
ATOM 2101 O O . ASN A 1 257 ? 22.102 5.002 -15.720 1.00 97.50 257 ASN A O 1
ATOM 2105 N N . LEU A 1 258 ? 21.664 6.252 -17.539 1.00 98.25 258 LEU A N 1
ATOM 2106 C CA . LEU A 1 258 ? 22.804 5.772 -18.328 1.00 98.25 258 LEU A CA 1
ATOM 2107 C C . LEU A 1 258 ? 24.132 6.303 -17.778 1.00 98.25 258 LEU A C 1
ATOM 2109 O O . LEU A 1 258 ? 25.082 5.538 -17.629 1.00 98.25 258 LEU A O 1
ATOM 2113 N N . LEU A 1 259 ? 24.188 7.580 -17.390 1.00 98.12 259 LEU A N 1
ATOM 2114 C CA . LEU A 1 259 ? 25.365 8.159 -16.736 1.00 98.12 259 LEU A CA 1
ATOM 2115 C C . LEU A 1 259 ? 25.683 7.485 -15.384 1.00 98.12 259 LEU A C 1
ATOM 2117 O O . LEU A 1 259 ? 26.851 7.207 -15.107 1.00 98.12 259 LEU A O 1
ATOM 2121 N N . ASP A 1 260 ? 24.666 7.189 -14.561 1.00 96.94 260 ASP A N 1
ATOM 2122 C CA . ASP A 1 260 ? 24.824 6.455 -13.288 1.00 96.94 260 ASP A CA 1
ATOM 2123 C C . ASP A 1 260 ? 25.314 5.017 -13.542 1.00 96.94 260 ASP A C 1
ATOM 2125 O O . ASP A 1 260 ? 26.252 4.557 -12.893 1.00 96.94 260 ASP A O 1
ATOM 2129 N N . ALA A 1 261 ? 24.751 4.312 -14.532 1.00 97.25 261 ALA A N 1
ATOM 2130 C CA . ALA A 1 261 ? 25.197 2.962 -14.888 1.00 97.25 261 ALA A CA 1
ATOM 2131 C C . ALA A 1 261 ? 26.639 2.929 -15.419 1.00 97.25 261 ALA A C 1
ATOM 2133 O O . ALA A 1 261 ? 27.398 2.037 -15.046 1.00 97.25 261 ALA A O 1
ATOM 2134 N N . ARG A 1 262 ? 27.058 3.934 -16.199 1.00 97.50 262 ARG A N 1
ATOM 2135 C CA . ARG A 1 262 ? 28.449 4.084 -16.658 1.00 97.50 262 ARG A CA 1
ATOM 2136 C C . ARG A 1 262 ? 29.441 4.428 -15.545 1.00 97.50 262 ARG A C 1
ATOM 2138 O O . ARG A 1 262 ? 30.642 4.454 -15.802 1.00 97.50 262 ARG A O 1
ATOM 2145 N N . GLY A 1 263 ? 28.975 4.719 -14.328 1.00 96.00 263 GLY A N 1
ATOM 2146 C CA . GLY A 1 263 ? 29.834 5.202 -13.245 1.00 96.00 263 GLY A CA 1
ATOM 2147 C C . GLY A 1 263 ? 30.442 6.577 -13.541 1.00 96.00 263 GLY A C 1
ATOM 2148 O O . GLY A 1 263 ? 31.486 6.919 -12.994 1.00 96.00 263 GLY A O 1
ATOM 2149 N N . ALA A 1 264 ? 29.810 7.355 -14.425 1.00 95.56 264 ALA A N 1
ATOM 2150 C CA . ALA A 1 264 ? 30.313 8.649 -14.881 1.00 95.56 264 ALA A CA 1
ATOM 2151 C C . ALA A 1 264 ? 30.042 9.788 -13.887 1.00 95.56 264 ALA A C 1
ATOM 2153 O O . ALA A 1 264 ? 30.616 10.863 -14.030 1.00 95.56 264 ALA A O 1
ATOM 2154 N N . ILE A 1 265 ? 29.150 9.551 -12.922 1.00 94.00 265 ILE A N 1
ATOM 2155 C CA . ILE A 1 265 ? 28.649 10.512 -11.939 1.00 94.00 265 ILE A CA 1
ATOM 2156 C C . ILE A 1 265 ? 29.075 10.049 -10.539 1.00 94.00 265 ILE A C 1
ATOM 2158 O O . ILE A 1 265 ? 28.819 8.908 -10.149 1.00 94.00 265 ILE A O 1
ATOM 2162 N N . SER A 1 266 ? 29.681 10.937 -9.751 1.00 92.25 266 SER A N 1
ATOM 2163 C CA . SER A 1 266 ? 30.006 10.684 -8.341 1.00 92.25 266 SER A CA 1
ATOM 2164 C C . SER A 1 266 ? 28.761 10.654 -7.442 1.00 92.25 266 SER A C 1
ATOM 2166 O O . SER A 1 266 ? 27.692 11.147 -7.797 1.00 92.25 266 SER A O 1
ATOM 2168 N N . VAL A 1 267 ? 28.883 10.136 -6.215 1.00 87.62 267 VAL A N 1
ATOM 2169 C CA . VAL A 1 267 ? 27.758 10.086 -5.254 1.00 87.62 267 VAL A CA 1
ATOM 2170 C C . VAL A 1 267 ? 27.139 11.472 -5.003 1.00 87.62 267 VAL A C 1
ATOM 2172 O O . VAL A 1 267 ? 25.914 11.590 -4.929 1.00 87.62 267 VAL A O 1
ATOM 2175 N N . ASN A 1 268 ? 27.963 12.523 -4.926 1.00 87.44 268 ASN A N 1
ATOM 2176 C CA . ASN A 1 268 ? 27.496 13.897 -4.717 1.00 87.44 268 ASN A CA 1
ATOM 2177 C C . ASN A 1 268 ? 26.780 14.452 -5.955 1.00 87.44 268 ASN A C 1
ATOM 2179 O O . ASN A 1 268 ? 25.697 15.026 -5.839 1.00 87.44 268 ASN A O 1
ATOM 2183 N N . GLU A 1 269 ? 27.342 14.244 -7.146 1.00 92.75 269 GLU A N 1
ATOM 2184 C CA . GLU A 1 269 ? 26.710 14.675 -8.398 1.00 92.75 269 GLU A CA 1
ATOM 2185 C C . GLU A 1 269 ? 25.386 13.943 -8.633 1.00 92.75 269 GLU A C 1
ATOM 2187 O O . GLU A 1 269 ? 24.415 14.556 -9.074 1.00 92.75 269 GLU A O 1
ATOM 2192 N N . ARG A 1 270 ? 25.299 12.659 -8.258 1.00 94.50 270 ARG A N 1
ATOM 2193 C CA . ARG A 1 270 ? 24.082 11.847 -8.382 1.00 94.50 270 ARG A CA 1
ATOM 2194 C C . ARG A 1 270 ? 22.906 12.481 -7.648 1.00 94.50 270 ARG A C 1
ATOM 2196 O O . ARG A 1 270 ? 21.813 12.551 -8.204 1.00 94.50 270 ARG A O 1
ATOM 2203 N N . GLN A 1 271 ? 23.124 12.969 -6.426 1.00 94.50 271 GLN A N 1
ATOM 2204 C CA . GLN A 1 271 ? 22.089 13.691 -5.680 1.00 94.50 271 GLN A CA 1
ATOM 2205 C C . GLN A 1 271 ? 21.676 14.985 -6.394 1.00 94.50 271 GLN A C 1
ATOM 2207 O O . GLN A 1 271 ? 20.486 15.278 -6.489 1.00 94.50 271 GLN A O 1
ATOM 2212 N N . GLY A 1 272 ? 22.635 15.715 -6.973 1.00 96.56 272 GLY A N 1
ATOM 2213 C CA . GLY A 1 272 ? 22.361 16.898 -7.794 1.00 96.56 272 GLY A CA 1
ATOM 2214 C C . GLY A 1 272 ? 21.462 16.600 -8.999 1.00 96.56 272 GLY A C 1
ATOM 2215 O O . GLY A 1 272 ? 20.465 17.291 -9.208 1.00 96.56 272 GLY A O 1
ATOM 2216 N N . TYR A 1 273 ? 21.752 15.539 -9.757 1.00 97.19 273 TYR A N 1
ATOM 2217 C CA . TYR A 1 273 ? 20.916 15.113 -10.887 1.00 97.19 273 TYR A CA 1
ATOM 2218 C C . TYR A 1 273 ? 19.512 14.682 -10.454 1.00 97.19 273 TYR A C 1
ATOM 2220 O O . TYR A 1 273 ? 18.534 15.082 -11.084 1.00 97.19 273 TYR A O 1
ATOM 2228 N N . ILE A 1 274 ? 19.387 13.934 -9.353 1.00 96.44 274 ILE A N 1
ATOM 2229 C CA . ILE A 1 274 ? 18.081 13.542 -8.804 1.00 96.44 274 ILE A CA 1
ATOM 2230 C C . ILE A 1 274 ? 17.233 14.773 -8.480 1.00 96.44 274 ILE A C 1
ATOM 2232 O O . ILE A 1 274 ? 16.063 14.824 -8.858 1.00 96.44 274 ILE A O 1
ATOM 2236 N N . LEU A 1 275 ? 17.818 15.779 -7.824 1.00 97.00 275 LEU A N 1
ATOM 2237 C CA . LEU A 1 275 ? 17.121 17.020 -7.480 1.00 97.00 275 LEU A CA 1
ATOM 2238 C C . LEU A 1 275 ? 16.701 17.819 -8.719 1.00 97.00 275 LEU A C 1
ATOM 2240 O O . LEU A 1 275 ? 15.608 18.383 -8.731 1.00 97.00 275 LEU A O 1
ATOM 2244 N N . ARG A 1 276 ? 17.526 17.835 -9.772 1.00 98.12 276 ARG A N 1
ATOM 2245 C CA . ARG A 1 276 ? 17.195 18.480 -11.053 1.00 98.12 276 ARG A CA 1
ATOM 2246 C C . ARG A 1 276 ? 16.012 17.799 -11.742 1.00 98.12 276 ARG A C 1
ATOM 2248 O O . ARG A 1 276 ? 15.046 18.474 -12.087 1.00 98.12 276 ARG A O 1
ATOM 2255 N N . VAL A 1 277 ? 16.019 16.467 -11.857 1.00 98.12 277 VAL A N 1
ATOM 2256 C CA . VAL A 1 277 ? 14.874 15.719 -12.418 1.00 98.12 277 VAL A CA 1
ATOM 2257 C C . VAL A 1 277 ? 13.621 15.908 -11.555 1.00 98.12 277 VAL A C 1
ATOM 2259 O O . VAL A 1 277 ? 12.542 16.144 -12.093 1.00 98.12 277 VAL A O 1
ATOM 2262 N N . ARG A 1 278 ? 13.764 15.914 -10.222 1.00 98.19 278 ARG A N 1
ATOM 2263 C CA . ARG A 1 278 ? 12.664 16.209 -9.288 1.00 98.19 278 ARG A CA 1
ATOM 2264 C C . ARG A 1 278 ? 12.060 17.589 -9.517 1.00 98.19 278 ARG A C 1
ATOM 2266 O O . ARG A 1 278 ? 10.839 17.728 -9.468 1.00 98.19 278 ARG A O 1
ATOM 2273 N N . ALA A 1 279 ? 12.890 18.600 -9.764 1.00 98.38 279 ALA A N 1
ATOM 2274 C CA . ALA A 1 279 ? 12.423 19.944 -10.080 1.00 98.38 279 ALA A CA 1
ATOM 2275 C C . ALA A 1 279 ? 11.624 19.964 -11.393 1.00 98.38 279 ALA A C 1
ATOM 2277 O O . ALA A 1 279 ? 10.535 20.533 -11.417 1.00 98.38 279 ALA A O 1
ATOM 2278 N N . LEU A 1 280 ? 12.098 19.273 -12.439 1.00 98.31 280 LEU A N 1
ATOM 2279 C CA . LEU A 1 280 ? 11.360 19.128 -13.700 1.00 98.31 280 LEU A CA 1
ATOM 2280 C C . LEU A 1 280 ? 10.003 18.447 -13.495 1.00 98.31 280 LEU A C 1
ATOM 2282 O O . LEU A 1 280 ? 8.981 19.000 -13.896 1.00 98.31 280 LEU A O 1
ATOM 2286 N N . ALA A 1 281 ? 9.975 17.288 -12.829 1.00 98.50 281 ALA A N 1
ATOM 2287 C CA . ALA A 1 281 ? 8.743 16.557 -12.536 1.00 98.50 281 ALA A CA 1
ATOM 2288 C C . ALA A 1 281 ? 7.740 17.414 -11.750 1.00 98.50 281 ALA A C 1
ATOM 2290 O O . ALA A 1 281 ? 6.553 17.418 -12.073 1.00 98.50 281 ALA A O 1
ATOM 2291 N N . LYS A 1 282 ? 8.212 18.192 -10.768 1.00 98.50 282 LYS A N 1
ATOM 2292 C CA . LYS A 1 282 ? 7.373 19.140 -10.029 1.00 98.50 282 LYS A CA 1
ATOM 2293 C C . LYS A 1 282 ? 6.788 20.224 -10.936 1.00 98.50 282 LYS A C 1
ATOM 2295 O O . LYS A 1 282 ? 5.579 20.435 -10.922 1.00 98.50 282 LYS A O 1
ATOM 2300 N N . THR A 1 283 ? 7.610 20.884 -11.750 1.00 98.19 283 THR A N 1
ATOM 2301 C CA . THR A 1 283 ? 7.135 21.938 -12.660 1.00 98.19 283 THR A CA 1
ATOM 2302 C C . THR A 1 283 ? 6.143 21.398 -13.693 1.00 98.19 283 THR A C 1
ATOM 2304 O O . THR A 1 283 ? 5.130 22.044 -13.964 1.00 98.19 283 THR A O 1
ATOM 2307 N N . VAL A 1 284 ? 6.380 20.192 -14.218 1.00 98.75 284 VAL A N 1
ATOM 2308 C CA . VAL A 1 284 ? 5.436 19.489 -15.099 1.00 98.75 284 VAL A CA 1
ATOM 2309 C C . VAL A 1 284 ? 4.119 19.210 -14.377 1.00 98.75 284 VAL A C 1
ATOM 2311 O O . VAL A 1 284 ? 3.058 19.465 -14.942 1.00 98.75 284 VAL A O 1
ATOM 2314 N N . ALA A 1 285 ? 4.165 18.712 -13.138 1.00 98.56 285 ALA A N 1
ATOM 2315 C CA . ALA A 1 285 ? 2.973 18.403 -12.353 1.00 98.56 285 ALA A CA 1
ATOM 2316 C C . ALA A 1 285 ? 2.122 19.654 -12.073 1.00 98.56 285 ALA A C 1
ATOM 2318 O O . ALA A 1 285 ? 0.901 19.628 -12.240 1.00 98.56 285 ALA A O 1
ATOM 2319 N N . GLU A 1 286 ? 2.764 20.766 -11.711 1.00 98.19 286 GLU A N 1
ATOM 2320 C CA . GLU A 1 286 ? 2.103 22.056 -11.492 1.00 98.19 286 GLU A CA 1
ATOM 2321 C C . GLU A 1 286 ? 1.474 22.605 -12.782 1.00 98.19 286 GLU A C 1
ATOM 2323 O O . GLU A 1 286 ? 0.319 23.034 -12.764 1.00 98.19 286 GLU A O 1
ATOM 2328 N N . ALA A 1 287 ? 2.198 22.567 -13.908 1.00 98.12 287 ALA A N 1
ATOM 2329 C CA . ALA A 1 287 ? 1.680 22.995 -15.211 1.00 98.12 287 ALA A CA 1
ATOM 2330 C C . ALA A 1 287 ? 0.526 22.102 -15.692 1.00 98.12 287 ALA A C 1
ATOM 2332 O O . ALA A 1 287 ? -0.490 22.596 -16.176 1.00 98.12 287 ALA A O 1
ATOM 2333 N N . TRP A 1 288 ? 0.631 20.784 -15.498 1.00 98.12 288 TRP A N 1
ATOM 2334 C CA . TRP A 1 288 ? -0.456 19.850 -15.780 1.00 98.12 288 TRP A CA 1
ATOM 2335 C C . TRP A 1 288 ? -1.708 20.208 -14.987 1.00 98.12 288 TRP A C 1
ATOM 2337 O O . TRP A 1 288 ? -2.775 20.364 -15.575 1.00 98.12 288 TRP A O 1
ATOM 2347 N N . LEU A 1 289 ? -1.589 20.395 -13.672 1.00 96.81 289 LEU A N 1
ATOM 2348 C CA . LEU A 1 289 ? -2.740 20.697 -12.828 1.00 96.81 289 LEU A CA 1
ATOM 2349 C C . LEU A 1 289 ? -3.426 22.011 -13.234 1.00 96.81 289 LEU A C 1
ATOM 2351 O O . LEU A 1 289 ? -4.643 22.009 -13.418 1.00 96.81 289 LEU A O 1
ATOM 2355 N N . ARG A 1 290 ? -2.659 23.089 -13.465 1.00 96.81 290 ARG A N 1
ATOM 2356 C CA . ARG A 1 290 ? -3.190 24.376 -13.961 1.00 96.81 290 ARG A CA 1
ATOM 2357 C C . ARG A 1 290 ? -3.897 24.238 -15.307 1.00 96.81 290 ARG A C 1
ATOM 2359 O O . ARG A 1 290 ? -4.970 24.809 -15.513 1.00 96.81 290 ARG A O 1
ATOM 2366 N N . ASN A 1 291 ? -3.318 23.462 -16.222 1.00 96.44 291 ASN A N 1
ATOM 2367 C CA . ASN A 1 291 ? -3.909 23.197 -17.528 1.00 96.44 291 ASN A CA 1
ATOM 2368 C C . ASN A 1 291 ? -5.265 22.481 -17.391 1.00 96.44 291 ASN A C 1
ATOM 2370 O O . ASN A 1 291 ? -6.254 22.911 -17.984 1.00 96.44 291 ASN A O 1
ATOM 2374 N N . ARG A 1 292 ? -5.348 21.438 -16.551 1.00 96.44 292 ARG A N 1
ATOM 2375 C CA . ARG A 1 292 ? -6.602 20.706 -16.288 1.00 96.44 292 ARG A CA 1
ATOM 2376 C C . ARG A 1 292 ? -7.649 21.565 -15.585 1.00 96.44 292 ARG A C 1
ATOM 2378 O O . ARG A 1 292 ? -8.824 21.480 -15.940 1.00 96.44 292 ARG A O 1
ATOM 2385 N N . GLU A 1 293 ? -7.233 22.389 -14.628 1.00 96.00 293 GLU A N 1
ATOM 2386 C CA . GLU A 1 293 ? -8.107 23.311 -13.898 1.00 96.00 293 GLU A CA 1
ATOM 2387 C C . GLU A 1 293 ? -8.726 24.360 -14.829 1.00 96.00 293 GLU A C 1
ATOM 2389 O O . GLU A 1 293 ? -9.933 24.581 -14.788 1.00 96.00 293 GLU A O 1
ATOM 2394 N N . THR A 1 294 ? -7.937 24.923 -15.750 1.00 96.50 294 THR A N 1
ATOM 2395 C CA . THR A 1 294 ? -8.416 25.883 -16.764 1.00 96.50 294 THR A CA 1
ATOM 2396 C C . THR A 1 294 ? -9.489 25.272 -17.675 1.00 96.50 294 THR A C 1
ATOM 2398 O O . THR A 1 294 ? -10.406 25.957 -18.122 1.00 96.50 294 THR A O 1
ATOM 2401 N N . MET A 1 295 ? -9.412 23.962 -17.923 1.00 95.81 295 MET A N 1
ATOM 2402 C CA . MET A 1 295 ? -10.422 23.200 -18.668 1.00 95.81 295 MET A CA 1
ATOM 2403 C C . MET A 1 295 ? -11.623 22.765 -17.806 1.00 95.81 295 MET A C 1
ATOM 2405 O O . MET A 1 295 ? -12.502 22.063 -18.306 1.00 95.81 295 MET A O 1
ATOM 2409 N N . GLY A 1 296 ? -11.651 23.119 -16.518 1.00 95.94 296 GLY A N 1
ATOM 2410 C CA . GLY A 1 296 ? -12.692 22.719 -15.573 1.00 95.94 296 GLY A CA 1
ATOM 2411 C C . GLY A 1 296 ? -12.682 21.229 -15.218 1.00 95.94 296 GLY A C 1
ATOM 2412 O O . GLY A 1 296 ? -13.743 20.673 -14.951 1.00 95.94 296 GLY A O 1
ATOM 2413 N N . PHE A 1 297 ? -11.517 20.567 -15.241 1.00 96.00 297 PHE A N 1
ATOM 2414 C CA . PHE A 1 297 ? -11.353 19.133 -14.944 1.00 96.00 297 PHE A CA 1
ATOM 2415 C C . PHE A 1 297 ? -12.303 18.225 -15.763 1.00 96.00 297 PHE A C 1
ATOM 2417 O O . PHE A 1 297 ? -13.217 17.599 -15.218 1.00 96.00 297 PHE A O 1
ATOM 2424 N N . PRO A 1 298 ? -12.116 18.113 -17.091 1.00 93.75 298 PRO A N 1
ATOM 2425 C CA . PRO A 1 298 ? -13.111 17.527 -17.997 1.00 93.75 298 PRO A CA 1
ATOM 2426 C C . PRO A 1 298 ? -13.408 16.028 -17.790 1.00 93.75 298 PRO A C 1
ATOM 2428 O O . PRO A 1 298 ? -14.393 15.523 -18.330 1.00 93.75 298 PRO A O 1
ATOM 2431 N N . MET A 1 299 ? -12.594 15.292 -17.030 1.00 92.12 299 MET A N 1
ATOM 2432 C CA . MET A 1 299 ? -12.832 13.892 -16.652 1.00 92.12 299 MET A CA 1
ATOM 2433 C C . MET A 1 299 ? -13.706 13.745 -15.403 1.00 92.12 299 MET A C 1
ATOM 2435 O O . MET A 1 299 ? -14.115 12.631 -15.102 1.00 92.12 299 MET A O 1
ATOM 2439 N N . MET A 1 300 ? -14.078 14.831 -14.720 1.00 90.19 300 MET A N 1
ATOM 2440 C CA . MET A 1 300 ? -15.038 14.777 -13.605 1.00 90.19 300 MET A CA 1
ATOM 2441 C C . MET A 1 300 ? -16.425 14.264 -14.029 1.00 90.19 300 MET A C 1
ATOM 2443 O O . MET A 1 300 ? -17.207 13.837 -13.188 1.00 90.19 300 MET A O 1
ATOM 2447 N N . ARG A 1 301 ? -16.729 14.268 -15.336 1.00 81.94 301 ARG A N 1
ATOM 2448 C CA . ARG A 1 301 ? -17.939 13.648 -15.906 1.00 81.94 301 ARG A CA 1
ATOM 2449 C C . ARG A 1 301 ? -17.904 12.118 -15.924 1.00 81.94 301 ARG A C 1
ATOM 2451 O O . ARG A 1 301 ? -18.944 11.495 -16.112 1.00 81.94 301 ARG A O 1
ATOM 2458 N N . VAL A 1 302 ? -16.716 11.517 -15.841 1.00 72.12 302 VAL A N 1
ATOM 2459 C CA . VAL A 1 302 ? -16.563 10.062 -15.825 1.00 72.12 302 VAL A CA 1
ATOM 2460 C C . VAL A 1 302 ? -16.944 9.597 -14.423 1.00 72.12 302 VAL A C 1
ATOM 2462 O O . VAL A 1 302 ? -16.348 10.086 -13.462 1.00 72.12 302 VAL A O 1
ATOM 2465 N N . PRO A 1 303 ? -17.926 8.690 -14.271 1.00 64.19 303 PRO A N 1
ATOM 2466 C CA . PRO A 1 303 ? -18.267 8.161 -12.962 1.00 64.19 303 PRO A CA 1
ATOM 2467 C C . PRO A 1 303 ? -17.012 7.565 -12.327 1.00 64.19 303 PRO A C 1
ATOM 2469 O O . PRO A 1 303 ? -16.366 6.704 -12.928 1.00 64.19 303 PRO A O 1
ATOM 2472 N N . ALA A 1 304 ? -16.660 8.011 -11.121 1.00 60.78 304 ALA A N 1
ATOM 2473 C CA . ALA A 1 304 ? -15.721 7.251 -10.312 1.00 60.78 304 ALA A CA 1
ATOM 2474 C C . ALA A 1 304 ? -16.324 5.853 -10.127 1.00 60.78 304 ALA A C 1
ATOM 2476 O O . ALA A 1 304 ? -17.514 5.745 -9.815 1.00 60.78 304 ALA A O 1
ATOM 2477 N N . ALA A 1 305 ? -15.537 4.794 -10.351 1.00 53.72 305 ALA A N 1
ATOM 2478 C CA . ALA A 1 305 ? -15.976 3.450 -9.996 1.00 53.72 305 ALA A CA 1
ATOM 2479 C C . ALA A 1 305 ? -16.441 3.501 -8.537 1.00 53.72 305 ALA A C 1
ATOM 2481 O O . ALA A 1 305 ? -15.692 3.957 -7.669 1.00 53.72 305 ALA A O 1
ATOM 2482 N N . SER A 1 306 ? -17.711 3.163 -8.292 1.00 42.91 306 SER A N 1
ATOM 2483 C CA . SER A 1 306 ? -18.273 3.265 -6.951 1.00 42.91 306 SER A CA 1
ATOM 2484 C C . SER A 1 306 ? -17.416 2.416 -6.017 1.00 42.91 306 SER A C 1
ATOM 2486 O O . SER A 1 306 ? -17.226 1.236 -6.316 1.00 42.91 306 SER A O 1
ATOM 2488 N N . PRO A 1 307 ? -16.905 2.969 -4.904 1.00 43.22 307 PRO A N 1
ATOM 2489 C CA . PRO A 1 307 ? -16.359 2.128 -3.861 1.00 43.22 307 PRO A CA 1
ATOM 2490 C C . PR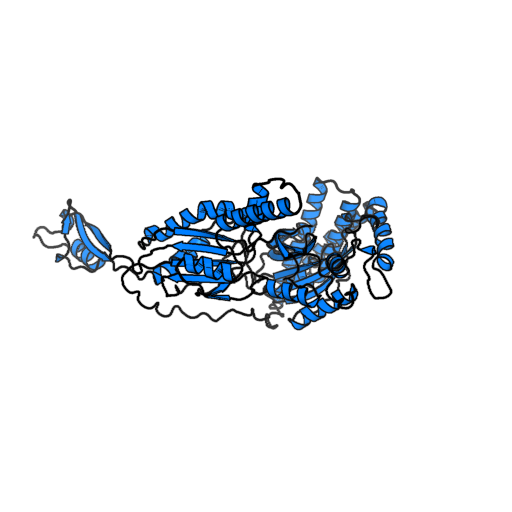O A 1 307 ? -17.496 1.209 -3.421 1.00 43.22 307 PRO A C 1
ATOM 2492 O O . PRO A 1 307 ? -18.517 1.668 -2.901 1.00 43.22 307 PRO A O 1
ATOM 2495 N N . VAL A 1 308 ? -17.363 -0.082 -3.715 1.00 35.62 308 VAL A N 1
ATOM 2496 C CA . VAL A 1 308 ? -18.273 -1.090 -3.186 1.00 35.62 308 VAL A CA 1
ATOM 2497 C C . VAL A 1 308 ? -18.153 -0.994 -1.666 1.00 35.62 308 VAL A C 1
ATOM 2499 O O . VAL A 1 308 ? -17.063 -1.120 -1.119 1.00 35.62 308 VAL A O 1
ATOM 2502 N N . GLY A 1 309 ? -19.264 -0.710 -0.984 1.00 39.12 309 GLY A N 1
ATOM 2503 C CA . GLY A 1 309 ? -19.331 -0.828 0.474 1.00 39.12 309 GLY A CA 1
ATOM 2504 C C . GLY A 1 309 ? -19.288 0.457 1.304 1.00 39.12 309 GLY A C 1
ATOM 2505 O O . GLY A 1 309 ? -18.980 0.368 2.486 1.00 39.12 309 GLY A O 1
ATOM 2506 N N . VAL A 1 310 ? -19.656 1.629 0.777 1.00 33.59 310 VAL A N 1
ATOM 2507 C CA . VAL A 1 310 ? -20.050 2.742 1.666 1.00 33.59 310 VAL A CA 1
ATOM 2508 C C . VAL A 1 310 ? -21.558 2.667 1.887 1.00 33.59 310 VAL A C 1
ATOM 2510 O O . VAL A 1 310 ? -22.341 3.254 1.138 1.00 33.59 310 VAL A O 1
ATOM 2513 N N . SER A 1 311 ? -21.980 1.894 2.891 1.00 33.22 311 SER A N 1
ATOM 2514 C CA . SER A 1 311 ? -23.343 2.001 3.411 1.00 33.22 311 SER A CA 1
ATOM 2515 C C . SER A 1 311 ? -23.566 3.442 3.860 1.00 33.22 311 SER A C 1
ATOM 2517 O O . SER A 1 311 ? -22.736 4.027 4.556 1.00 33.22 311 SER A O 1
ATOM 2519 N N . GLY A 1 312 ? -24.650 4.040 3.364 1.00 30.69 312 GLY A N 1
ATOM 2520 C CA . GLY A 1 312 ? -24.974 5.441 3.592 1.00 30.69 312 GLY A CA 1
ATOM 2521 C C . GLY A 1 312 ? -24.990 5.792 5.075 1.00 30.69 312 GLY A C 1
ATOM 2522 O O . GLY A 1 312 ? -25.400 4.982 5.898 1.00 30.69 312 GLY A O 1
ATOM 2523 N N . ARG A 1 313 ? -24.559 7.025 5.376 1.00 34.62 313 ARG A N 1
ATOM 2524 C CA . ARG A 1 313 ? -24.612 7.635 6.709 1.00 34.62 313 ARG A CA 1
ATOM 2525 C C . ARG A 1 313 ? -25.979 7.376 7.327 1.00 34.62 313 ARG A C 1
ATOM 2527 O O . ARG A 1 313 ? -26.952 8.020 6.924 1.00 34.62 313 ARG A O 1
ATOM 2534 N N . THR A 1 314 ? -26.048 6.494 8.314 1.00 30.53 314 THR A N 1
ATOM 2535 C CA . THR A 1 314 ? -27.229 6.445 9.171 1.00 30.53 314 THR A CA 1
ATOM 2536 C C . THR A 1 314 ? -26.998 7.505 10.242 1.00 30.53 314 THR A C 1
ATOM 2538 O O . THR A 1 314 ? -26.014 7.417 10.979 1.00 30.53 314 THR A O 1
ATOM 2541 N N . PRO A 1 315 ? -27.824 8.563 10.328 1.00 32.25 315 PRO A N 1
ATOM 2542 C CA . PRO A 1 315 ? -27.733 9.492 11.444 1.00 32.25 315 PRO A CA 1
ATOM 2543 C C . PRO A 1 315 ? -27.799 8.693 12.742 1.00 32.25 315 PRO A C 1
ATOM 2545 O O . PRO A 1 315 ? -28.594 7.757 12.825 1.00 32.25 315 PRO A O 1
ATOM 2548 N N . LEU A 1 316 ? -26.981 9.072 13.727 1.00 38.31 316 LEU A N 1
ATOM 2549 C CA . LEU A 1 316 ? -27.016 8.578 15.104 1.00 38.31 316 LEU A CA 1
ATOM 2550 C C . LEU A 1 316 ? -28.439 8.731 15.672 1.00 38.31 316 LEU A C 1
ATOM 2552 O O . LEU A 1 316 ? -28.753 9.717 16.333 1.00 38.31 316 LEU A O 1
ATOM 2556 N N . GLN A 1 317 ? -29.336 7.797 15.362 1.00 35.50 317 GLN A N 1
ATOM 2557 C CA . GLN A 1 317 ? -30.673 7.759 15.927 1.00 35.50 317 GLN A CA 1
ATOM 2558 C C . GLN A 1 317 ? -30.564 7.060 17.271 1.00 35.50 317 GLN A C 1
ATOM 2560 O O . GLN A 1 317 ? -30.322 5.859 17.331 1.00 35.50 317 GLN A O 1
ATOM 2565 N N . ASN A 1 318 ? -30.711 7.871 18.322 1.00 39.72 318 ASN A N 1
ATOM 2566 C CA . ASN A 1 318 ? -31.064 7.510 19.691 1.00 39.72 318 ASN A CA 1
ATOM 2567 C C . ASN A 1 318 ? -30.539 6.137 20.120 1.00 39.72 318 ASN A C 1
ATOM 2569 O O . ASN A 1 318 ? -31.258 5.140 20.031 1.00 39.72 318 ASN A O 1
ATOM 2573 N N . ALA A 1 319 ? -29.297 6.105 20.619 1.00 43.00 319 ALA A N 1
ATOM 2574 C CA . ALA A 1 319 ? -28.792 4.943 21.335 1.00 43.00 319 ALA A CA 1
ATOM 2575 C C . ALA A 1 319 ? -29.854 4.522 22.377 1.00 43.00 319 ALA A C 1
ATOM 2577 O O . ALA A 1 319 ? -30.254 5.354 23.198 1.00 43.00 319 ALA A O 1
ATOM 2578 N N . PRO A 1 320 ? -30.387 3.288 22.321 1.00 44.31 320 PRO A N 1
ATOM 2579 C CA . PRO A 1 320 ? -31.402 2.858 23.270 1.00 44.31 320 PRO A CA 1
ATOM 2580 C C . PRO A 1 320 ? -30.835 2.961 24.686 1.00 44.31 320 PRO A C 1
ATOM 2582 O O . PRO A 1 320 ? -29.715 2.502 24.921 1.00 44.31 320 PRO A O 1
ATOM 2585 N N . GLN A 1 321 ? -31.597 3.560 25.609 1.00 47.25 321 GLN A N 1
ATOM 2586 C CA . GLN A 1 321 ? -31.180 3.745 27.003 1.00 47.25 321 GLN A CA 1
ATOM 2587 C C . GLN A 1 321 ? -30.686 2.417 27.591 1.00 47.25 321 GLN A C 1
ATOM 2589 O O . GLN A 1 321 ? -31.376 1.397 27.535 1.00 47.25 321 GLN A O 1
ATOM 2594 N N . GLY A 1 322 ? -29.466 2.417 28.122 1.00 50.22 322 GLY A N 1
ATOM 2595 C CA . GLY A 1 322 ? -28.908 1.291 28.853 1.00 50.22 322 GLY A CA 1
ATOM 2596 C C . GLY A 1 322 ? -29.585 1.089 30.186 1.00 50.22 322 GLY A C 1
ATOM 2597 O O . GLY A 1 322 ? -29.779 2.041 30.936 1.00 50.22 322 GLY A O 1
ATOM 2598 N N . GLY A 1 323 ? -29.910 -0.170 30.483 1.00 55.06 323 GLY A N 1
ATOM 2599 C CA . GLY A 1 323 ? -30.248 -0.578 31.841 1.00 55.06 323 GLY A CA 1
ATOM 2600 C C . GLY A 1 323 ? -29.081 -0.308 32.790 1.00 55.06 323 GLY A C 1
ATOM 2601 O O . GLY A 1 323 ? -27.926 -0.279 32.365 1.00 55.06 323 GLY A O 1
ATOM 2602 N N . GLU A 1 324 ? -29.380 -0.097 34.067 1.00 64.12 324 GLU A N 1
ATOM 2603 C CA . GLU A 1 324 ? -28.382 0.129 35.115 1.00 64.12 324 GLU A CA 1
ATOM 2604 C C . GLU A 1 324 ? -27.536 -1.133 35.353 1.00 64.12 324 GLU A C 1
ATOM 2606 O O . GLU A 1 324 ? -28.070 -2.241 35.414 1.00 64.12 324 GLU A O 1
ATOM 2611 N N . GLY A 1 325 ? -26.214 -0.980 35.484 1.00 87.56 325 GLY A N 1
ATOM 2612 C CA . GLY A 1 325 ? -25.313 -2.080 35.826 1.00 87.56 325 GLY A CA 1
ATOM 2613 C C . GLY A 1 325 ? -23.929 -1.979 35.189 1.00 87.56 325 GLY A C 1
ATOM 2614 O O . GLY A 1 325 ? -23.440 -0.897 34.861 1.00 87.56 325 GLY A O 1
ATOM 2615 N N . VAL A 1 326 ? -23.298 -3.141 35.029 1.00 92.12 326 VAL A N 1
ATOM 2616 C CA . VAL A 1 326 ? -22.015 -3.315 34.342 1.00 92.12 326 VAL A CA 1
ATOM 2617 C C . VAL A 1 326 ? -22.157 -4.319 33.202 1.00 92.12 326 VAL A C 1
ATOM 2619 O O . VAL A 1 326 ? -22.943 -5.261 33.293 1.00 92.12 326 VAL A O 1
ATOM 2622 N N . ALA A 1 327 ? -21.393 -4.128 32.132 1.00 94.69 327 ALA A N 1
ATOM 2623 C CA . ALA A 1 327 ? -21.363 -5.017 30.977 1.00 94.69 327 ALA A CA 1
ATOM 2624 C C . ALA A 1 327 ? -19.934 -5.156 30.423 1.00 94.69 327 ALA A C 1
ATOM 2626 O O . ALA A 1 327 ? -19.145 -4.216 30.553 1.00 94.69 327 ALA A O 1
ATOM 2627 N N . PRO A 1 328 ? -19.585 -6.286 29.784 1.00 97.25 328 PRO A N 1
ATOM 2628 C CA . PRO A 1 328 ? -18.321 -6.401 29.067 1.00 97.25 328 PRO A CA 1
ATOM 2629 C C . PRO A 1 328 ? -18.302 -5.459 27.858 1.00 97.25 328 PRO A C 1
ATOM 2631 O O . PRO A 1 328 ? -19.340 -5.199 27.245 1.00 97.25 328 PRO A O 1
ATOM 2634 N N . LEU A 1 329 ? -17.121 -4.966 27.499 1.00 98.00 329 LEU A N 1
ATOM 2635 C CA . LEU A 1 329 ? -16.886 -4.098 26.345 1.00 98.00 329 LEU A CA 1
ATOM 2636 C C . LEU A 1 329 ? -15.877 -4.760 25.411 1.00 98.00 329 LEU A C 1
ATOM 2638 O O . LEU A 1 329 ? -14.815 -5.190 25.860 1.00 98.00 329 LEU A O 1
ATOM 2642 N N . LEU A 1 330 ? -16.176 -4.759 24.116 1.00 98.62 330 LEU A N 1
ATOM 2643 C CA . LEU A 1 330 ? -15.249 -5.111 23.047 1.00 98.62 330 LEU A CA 1
ATOM 2644 C C . LEU A 1 330 ? -15.205 -3.984 22.019 1.00 98.62 330 LEU A C 1
ATOM 2646 O O . LEU A 1 330 ? -16.242 -3.533 21.537 1.00 98.62 330 LEU A O 1
ATOM 2650 N N . ILE A 1 331 ? -13.999 -3.573 21.652 1.00 98.62 331 ILE A N 1
ATOM 2651 C CA . ILE A 1 331 ? -13.721 -2.672 20.539 1.00 98.62 331 ILE A CA 1
ATOM 2652 C C . ILE A 1 331 ? -12.660 -3.350 19.668 1.00 98.62 331 ILE A C 1
ATOM 2654 O O . ILE A 1 331 ? -11.657 -3.830 20.187 1.00 98.62 331 ILE A O 1
ATOM 2658 N N . GLU A 1 332 ? -12.850 -3.379 18.356 1.00 98.50 332 GLU A N 1
ATOM 2659 C CA . GLU A 1 332 ? -11.842 -3.845 17.399 1.00 98.50 332 GLU A CA 1
ATOM 2660 C C . GLU A 1 332 ? -11.772 -2.862 16.237 1.00 98.50 332 GLU A C 1
ATOM 2662 O O . GLU A 1 332 ? -12.780 -2.598 15.585 1.00 98.50 332 GLU A O 1
ATOM 2667 N N . LEU A 1 333 ? -10.581 -2.343 15.962 1.00 98.19 333 LEU A N 1
ATOM 2668 C CA . LEU A 1 333 ? -10.304 -1.589 14.750 1.00 98.19 333 LEU A CA 1
ATOM 2669 C C . LEU A 1 333 ? -9.596 -2.497 13.748 1.00 98.19 333 LEU A C 1
ATOM 2671 O O . LEU A 1 333 ? -8.484 -2.965 14.005 1.00 98.19 333 LEU A O 1
ATOM 2675 N N . GLY A 1 334 ? -10.253 -2.727 12.617 1.00 97.06 334 GLY A N 1
ATOM 2676 C CA . GLY A 1 334 ? -9.731 -3.483 11.493 1.00 97.06 334 GLY A CA 1
ATOM 2677 C C . GLY A 1 334 ? -9.070 -2.599 10.453 1.00 97.06 334 GLY A C 1
ATOM 2678 O O . GLY A 1 334 ? -9.648 -1.603 10.013 1.00 97.06 334 GLY A O 1
ATOM 2679 N N . VAL A 1 335 ? -7.872 -2.980 10.031 1.00 95.62 335 VAL A N 1
ATOM 2680 C CA . VAL A 1 335 ? -7.074 -2.276 9.026 1.00 95.62 335 VAL A CA 1
ATOM 2681 C C . VAL A 1 335 ? -6.465 -3.260 8.025 1.00 95.62 335 VAL A C 1
ATOM 2683 O O . VAL A 1 335 ? -6.461 -4.474 8.239 1.00 95.62 335 VAL A O 1
ATOM 2686 N N . GLU A 1 336 ? -5.945 -2.742 6.917 1.00 94.81 336 GLU A N 1
ATOM 2687 C CA . GLU A 1 336 ? -4.996 -3.492 6.083 1.00 94.81 336 GLU A CA 1
ATOM 2688 C C . GLU A 1 336 ? -3.665 -3.732 6.829 1.00 94.81 336 GLU A C 1
ATOM 2690 O O . GLU A 1 336 ? -3.402 -3.129 7.871 1.00 94.81 336 GLU A O 1
ATOM 2695 N N . GLU A 1 337 ? -2.821 -4.623 6.310 1.00 93.25 337 GLU A N 1
ATOM 2696 C CA . GLU A 1 337 ? -1.628 -5.150 6.977 1.00 93.25 337 GLU A CA 1
ATOM 2697 C C . GLU A 1 337 ? -0.656 -4.048 7.446 1.00 93.25 337 GLU A C 1
ATOM 2699 O O . GLU A 1 337 ? -0.027 -3.336 6.657 1.00 93.25 337 GLU A O 1
ATOM 2704 N N . MET A 1 338 ? -0.510 -3.914 8.762 1.00 94.69 338 MET A N 1
ATOM 2705 C CA . MET A 1 338 ? 0.373 -2.960 9.418 1.00 94.69 338 MET A CA 1
ATOM 2706 C C . MET A 1 338 ? 1.831 -3.445 9.441 1.00 94.69 338 MET A C 1
ATOM 2708 O O . MET A 1 338 ? 2.094 -4.646 9.516 1.00 94.69 338 MET A O 1
ATOM 2712 N N . PRO A 1 339 ? 2.808 -2.523 9.464 1.00 93.00 339 PRO A N 1
ATOM 2713 C CA . PRO A 1 339 ? 4.215 -2.889 9.594 1.00 93.00 339 PRO A CA 1
ATOM 2714 C C . PRO A 1 339 ? 4.540 -3.514 10.952 1.00 93.00 339 PRO A C 1
ATOM 2716 O O . PRO A 1 339 ? 4.228 -2.923 11.981 1.00 93.00 339 PRO A O 1
ATOM 2719 N N . ALA A 1 340 ? 5.294 -4.618 10.980 1.00 92.56 340 ALA A N 1
ATOM 2720 C CA . ALA A 1 340 ? 5.681 -5.296 12.227 1.00 92.56 340 ALA A CA 1
ATOM 2721 C C . ALA A 1 340 ? 6.313 -4.354 13.280 1.00 92.56 340 ALA A C 1
ATOM 2723 O O . ALA A 1 340 ? 6.042 -4.457 14.476 1.00 92.56 340 ALA A O 1
ATOM 2724 N N . ARG A 1 341 ? 7.095 -3.360 12.836 1.00 91.38 341 ARG A N 1
ATOM 2725 C CA . ARG A 1 341 ? 7.756 -2.383 13.718 1.00 91.38 341 ARG A CA 1
ATOM 2726 C C . ARG A 1 341 ? 6.807 -1.503 14.542 1.00 91.38 341 ARG A C 1
ATOM 2728 O O . ARG A 1 341 ? 7.259 -0.890 15.505 1.00 91.38 341 ARG A O 1
ATOM 2735 N N . VAL A 1 342 ? 5.525 -1.385 14.171 1.00 93.62 342 VAL A N 1
ATOM 2736 C CA . VAL A 1 342 ? 4.591 -0.488 14.880 1.00 93.62 342 VAL A CA 1
ATOM 2737 C C . VAL A 1 342 ? 4.037 -1.101 16.161 1.00 93.62 342 VAL A C 1
ATOM 2739 O O . VAL A 1 342 ? 3.635 -0.361 17.056 1.00 93.62 342 VAL A O 1
ATOM 2742 N N . PHE A 1 343 ? 4.033 -2.431 16.279 1.00 94.44 343 PHE A N 1
ATOM 2743 C CA . PHE A 1 343 ? 3.338 -3.119 17.368 1.00 94.44 343 PHE A CA 1
ATOM 2744 C C . PHE A 1 343 ? 4.022 -2.959 18.723 1.00 94.44 343 PHE A C 1
ATOM 2746 O O . PHE A 1 343 ? 3.334 -2.792 19.726 1.00 94.44 343 PHE A O 1
ATOM 2753 N N . GLY A 1 344 ? 5.358 -2.933 18.761 1.00 92.44 344 GLY A N 1
ATOM 2754 C CA . GLY A 1 344 ? 6.107 -2.680 19.996 1.00 92.44 344 GLY A CA 1
ATOM 2755 C C . GLY A 1 344 ? 5.724 -1.339 20.642 1.00 92.44 344 GLY A C 1
ATOM 2756 O O . GLY A 1 344 ? 5.269 -1.326 21.787 1.00 92.44 344 GLY A O 1
ATOM 2757 N N . PRO A 1 345 ? 5.848 -0.206 19.920 1.00 94.81 345 PRO A N 1
ATOM 2758 C CA . PRO A 1 345 ? 5.363 1.085 20.400 1.00 94.81 345 PRO A CA 1
ATOM 2759 C C . PRO A 1 345 ? 3.865 1.110 20.715 1.00 94.81 345 PRO A C 1
ATOM 2761 O O . PRO A 1 345 ? 3.478 1.581 21.782 1.00 94.81 345 PRO A O 1
ATOM 2764 N N . LEU A 1 346 ? 3.033 0.545 19.835 1.00 95.62 346 LEU A N 1
ATOM 2765 C CA . LEU A 1 346 ? 1.582 0.507 20.015 1.00 95.62 346 LEU A CA 1
ATOM 2766 C C . LEU A 1 346 ? 1.182 -0.154 21.341 1.00 95.62 346 LEU A C 1
ATOM 2768 O O . LEU A 1 346 ? 0.417 0.430 22.103 1.00 95.62 346 LEU A O 1
ATOM 2772 N N . LEU A 1 347 ? 1.698 -1.350 21.633 1.00 94.75 347 LEU A N 1
ATOM 2773 C CA . LEU A 1 347 ? 1.326 -2.109 22.832 1.00 94.75 347 LEU A CA 1
ATOM 2774 C C . LEU A 1 347 ? 1.839 -1.477 24.127 1.00 94.75 347 LEU A C 1
ATOM 2776 O O . LEU A 1 347 ? 1.221 -1.651 25.176 1.00 94.75 347 LEU A O 1
ATOM 2780 N N . ARG A 1 348 ? 2.936 -0.720 24.060 1.00 95.25 348 ARG A N 1
ATOM 2781 C CA . ARG A 1 348 ? 3.452 0.040 25.201 1.00 95.25 348 ARG A CA 1
ATOM 2782 C C . ARG A 1 348 ? 2.593 1.271 25.502 1.00 95.25 348 ARG A C 1
ATOM 2784 O O . ARG A 1 348 ? 2.325 1.549 26.669 1.00 95.25 348 ARG A O 1
ATOM 2791 N N . ASP A 1 349 ? 2.165 1.994 24.469 1.00 96.00 349 ASP A N 1
ATOM 2792 C CA . ASP A 1 349 ? 1.589 3.334 24.627 1.00 96.00 349 ASP A CA 1
ATOM 2793 C C . ASP A 1 349 ? 0.041 3.310 24.688 1.00 96.00 349 ASP A C 1
ATOM 2795 O O . ASP A 1 349 ? -0.573 4.097 25.416 1.00 96.00 349 ASP A O 1
ATOM 2799 N N . LEU A 1 350 ? -0.612 2.368 23.991 1.00 96.62 350 LEU A N 1
ATOM 2800 C CA . LEU A 1 350 ? -2.077 2.267 23.905 1.00 96.62 350 LEU A CA 1
ATOM 2801 C C . LEU A 1 350 ? -2.783 2.083 25.264 1.00 96.62 350 LEU A C 1
ATOM 2803 O O . LEU A 1 350 ? -3.796 2.755 25.469 1.00 96.62 350 LEU A O 1
ATOM 2807 N N . PRO A 1 351 ? -2.291 1.274 26.227 1.00 96.25 351 PRO A N 1
ATOM 2808 C CA . PRO A 1 351 ? -2.913 1.182 27.553 1.00 96.25 351 PRO A CA 1
ATOM 2809 C C . PRO A 1 351 ? -3.014 2.540 28.264 1.00 96.25 351 PRO A C 1
ATOM 2811 O O . PRO A 1 351 ? -4.047 2.859 28.853 1.00 96.25 351 PRO A O 1
ATOM 2814 N N . GLY A 1 352 ? -1.978 3.379 28.144 1.00 96.38 352 GLY A N 1
ATOM 2815 C CA . GLY A 1 352 ? -1.971 4.731 28.705 1.00 96.38 352 GLY A CA 1
ATOM 2816 C C . GLY A 1 352 ? -2.980 5.661 28.028 1.00 96.38 352 GLY A C 1
ATOM 2817 O O . GLY A 1 352 ? -3.637 6.453 28.704 1.00 96.38 352 GLY A O 1
ATOM 2818 N N . LEU A 1 353 ? -3.158 5.543 26.707 1.00 96.62 353 LEU A N 1
ATOM 2819 C CA . LEU A 1 353 ? -4.180 6.289 25.963 1.00 96.62 353 LEU A CA 1
ATOM 2820 C C . LEU A 1 353 ? -5.599 5.853 26.340 1.00 96.62 353 LEU A C 1
ATOM 2822 O O . LEU A 1 353 ? -6.476 6.698 26.517 1.00 96.62 353 LEU A O 1
ATOM 2826 N N . ILE A 1 354 ? -5.823 4.549 26.503 1.00 96.06 354 ILE A N 1
ATOM 2827 C CA . ILE A 1 354 ? -7.110 4.015 26.954 1.00 96.06 354 ILE A CA 1
ATOM 2828 C C . ILE A 1 354 ? -7.449 4.583 28.335 1.00 96.06 354 ILE A C 1
ATOM 2830 O O . ILE A 1 354 ? -8.534 5.132 28.520 1.00 96.06 354 ILE A O 1
ATOM 2834 N N . ASP A 1 355 ? -6.507 4.537 29.277 1.00 94.75 355 ASP A N 1
ATOM 2835 C CA . ASP A 1 355 ? -6.675 5.096 30.619 1.00 94.75 355 ASP A CA 1
ATOM 2836 C C . ASP A 1 355 ? -6.938 6.606 30.605 1.00 94.75 355 ASP A C 1
ATOM 2838 O O . ASP A 1 355 ? -7.834 7.084 31.308 1.00 94.75 355 ASP A O 1
ATOM 2842 N N . LYS A 1 356 ? -6.188 7.354 29.786 1.00 95.44 356 LYS A N 1
ATOM 2843 C CA . LYS A 1 356 ? -6.337 8.805 29.600 1.00 95.44 356 LYS A CA 1
ATOM 2844 C C . LYS A 1 356 ? -7.764 9.187 29.202 1.00 95.44 356 LYS A C 1
ATOM 2846 O O . LYS A 1 356 ? -8.240 10.234 29.635 1.00 95.44 356 LYS A O 1
ATOM 2851 N N . HIS A 1 357 ? -8.441 8.364 28.401 1.00 95.31 357 HIS A N 1
ATOM 2852 C CA . HIS A 1 357 ? -9.789 8.650 27.900 1.00 95.31 357 HIS A CA 1
ATOM 2853 C C . HIS A 1 357 ? -10.905 7.991 28.727 1.00 95.31 357 HIS A C 1
ATOM 2855 O O . HIS A 1 357 ? -11.909 8.646 29.006 1.00 95.31 357 HIS A O 1
ATOM 2861 N N . LEU A 1 358 ? -10.749 6.738 29.172 1.00 91.25 358 LEU A N 1
ATOM 2862 C CA . LEU A 1 358 ? -11.786 6.010 29.921 1.00 91.25 358 LEU A CA 1
ATOM 2863 C C . LEU A 1 358 ? -11.893 6.426 31.392 1.00 91.25 358 LEU A C 1
ATOM 2865 O O . LEU A 1 358 ? -13.007 6.486 31.917 1.00 91.25 358 LEU A O 1
ATOM 2869 N N . LYS A 1 359 ? -10.781 6.726 32.080 1.00 89.69 359 LYS A N 1
ATOM 2870 C CA . LYS A 1 359 ? -10.830 7.070 33.516 1.00 89.69 359 LYS A CA 1
ATOM 2871 C C . LYS A 1 359 ? -11.601 8.371 33.772 1.00 89.69 359 LYS A C 1
ATOM 2873 O O . LYS A 1 359 ? -12.520 8.341 34.592 1.00 89.69 359 LYS A O 1
ATOM 2878 N N . PRO A 1 360 ? -11.336 9.489 33.061 1.00 90.62 360 PRO A N 1
ATOM 2879 C CA . PRO A 1 360 ? -12.109 10.722 33.245 1.00 90.62 360 PRO A CA 1
ATOM 2880 C C . PRO A 1 360 ? -13.575 10.587 32.820 1.00 90.62 360 PRO A C 1
ATOM 2882 O O . PRO A 1 360 ? -14.425 11.346 33.283 1.00 90.62 360 PRO A O 1
ATOM 2885 N N . ALA A 1 361 ? -13.882 9.619 31.951 1.00 90.12 361 ALA A N 1
ATOM 2886 C CA . ALA A 1 361 ? -15.241 9.338 31.513 1.00 90.12 361 ALA A CA 1
ATOM 2887 C C . ALA A 1 361 ? -16.112 8.710 32.618 1.00 90.12 361 ALA A C 1
ATOM 2889 O O . ALA A 1 361 ? -17.336 8.733 32.517 1.00 90.12 361 ALA A O 1
ATOM 2890 N N . GLY A 1 362 ? -15.514 8.192 33.699 1.00 90.38 362 GLY A N 1
ATOM 2891 C CA . GLY A 1 362 ? -16.253 7.672 34.854 1.00 90.38 362 GLY A CA 1
ATOM 2892 C C . GLY A 1 362 ? -17.021 6.376 34.576 1.00 90.38 362 GLY A C 1
ATOM 2893 O O . GLY A 1 362 ? -18.006 6.108 35.255 1.00 90.38 362 GLY A O 1
ATOM 2894 N N . LEU A 1 363 ? -16.593 5.593 33.579 1.00 91.56 363 LEU A N 1
ATOM 2895 C CA . LEU A 1 363 ? -17.209 4.306 33.220 1.00 91.56 363 LEU A CA 1
ATOM 2896 C C . LEU A 1 363 ? -16.619 3.100 33.977 1.00 91.56 363 LEU A C 1
ATOM 2898 O O . LEU A 1 363 ? -17.092 1.982 33.807 1.00 91.56 363 LEU A O 1
ATOM 2902 N N . ASP A 1 364 ? -15.583 3.325 34.790 1.00 90.38 364 ASP A N 1
ATOM 2903 C CA . ASP A 1 364 ? -14.922 2.331 35.651 1.00 90.38 364 ASP A CA 1
ATOM 2904 C C . ASP A 1 364 ? -14.588 0.984 34.972 1.00 90.38 364 ASP A C 1
ATOM 2906 O O . ASP A 1 364 ? -14.884 -0.091 35.492 1.00 90.38 364 ASP A O 1
ATOM 2910 N N . ALA A 1 365 ? -13.968 1.040 33.789 1.00 94.06 365 ALA A N 1
ATOM 2911 C CA . ALA A 1 365 ? -13.587 -0.156 33.042 1.00 94.06 365 ALA A CA 1
ATOM 2912 C C . ALA A 1 365 ? -12.579 -1.026 33.823 1.00 94.06 365 ALA A C 1
ATOM 2914 O O . ALA A 1 365 ? -11.516 -0.550 34.230 1.00 94.06 365 ALA A O 1
ATOM 2915 N N . LYS A 1 366 ? -12.895 -2.313 34.013 1.00 94.06 366 LYS A N 1
ATOM 2916 C CA . LYS A 1 366 ? -12.051 -3.293 34.718 1.00 94.06 366 LYS A CA 1
ATOM 2917 C C . LYS A 1 366 ? -11.440 -4.314 33.771 1.00 94.06 366 LYS A C 1
ATOM 2919 O O . LYS A 1 366 ? -12.045 -4.669 32.759 1.00 94.06 366 LYS A O 1
ATOM 2924 N N . ASP A 1 367 ? -10.268 -4.816 34.174 1.00 95.12 367 ASP A N 1
ATOM 2925 C CA . ASP A 1 367 ? -9.517 -5.859 33.466 1.00 95.12 367 ASP A CA 1
ATOM 2926 C C . ASP A 1 367 ? -9.426 -5.534 31.970 1.00 95.12 367 ASP A C 1
ATOM 2928 O O . ASP A 1 367 ? -9.938 -6.257 31.123 1.00 95.12 367 ASP A O 1
ATOM 2932 N N . VAL A 1 368 ? -8.868 -4.366 31.647 1.00 96.69 368 VAL A N 1
ATOM 2933 C CA . VAL A 1 368 ? -8.707 -3.937 30.258 1.00 96.69 368 VAL A CA 1
ATOM 2934 C C . VAL A 1 368 ? -7.544 -4.707 29.637 1.00 96.69 368 VAL A C 1
ATOM 2936 O O . VAL A 1 368 ? -6.433 -4.680 30.162 1.00 96.69 368 VAL A O 1
ATOM 2939 N N . LYS A 1 369 ? -7.783 -5.366 28.502 1.00 97.19 369 LYS A N 1
ATOM 2940 C CA . LYS A 1 369 ? -6.764 -6.083 27.730 1.00 97.19 369 LYS A CA 1
ATOM 2941 C C . LYS A 1 369 ? -6.732 -5.590 26.292 1.00 97.19 369 LYS A C 1
ATOM 2943 O O . LYS A 1 369 ? -7.783 -5.438 25.664 1.00 97.19 369 LYS A O 1
ATOM 2948 N N . VAL A 1 370 ? -5.519 -5.380 25.791 1.00 97.94 370 VAL A N 1
ATOM 2949 C CA . VAL A 1 370 ? -5.235 -5.009 24.405 1.00 97.94 370 VAL A CA 1
ATOM 2950 C C . VAL A 1 370 ? -4.783 -6.241 23.632 1.00 97.94 370 VAL A C 1
ATOM 2952 O O . VAL A 1 370 ? -3.970 -7.032 24.116 1.00 97.94 370 VAL A O 1
ATOM 2955 N N . PHE A 1 371 ? -5.291 -6.364 22.415 1.00 97.19 371 PHE A N 1
ATOM 2956 C CA . PHE A 1 371 ? -4.879 -7.358 21.442 1.00 97.19 371 PHE A CA 1
ATOM 2957 C C . PHE A 1 371 ? -4.378 -6.672 20.179 1.00 97.19 371 PHE A C 1
ATOM 2959 O O . PHE A 1 371 ? -4.890 -5.616 19.802 1.00 97.19 371 PHE A O 1
ATOM 2966 N N . ALA A 1 372 ? -3.422 -7.284 19.493 1.00 96.75 372 ALA A N 1
ATOM 2967 C CA . ALA A 1 372 ? -2.985 -6.799 18.196 1.00 96.75 372 ALA A CA 1
ATOM 2968 C C . ALA A 1 372 ? -2.656 -7.946 17.242 1.00 96.75 372 ALA A C 1
ATOM 2970 O O . ALA A 1 372 ? -2.089 -8.967 17.627 1.00 96.75 372 ALA A O 1
ATOM 2971 N N . THR A 1 373 ? -2.977 -7.757 15.970 1.00 95.81 373 THR A N 1
ATOM 2972 C CA . THR A 1 373 ? -2.551 -8.615 14.857 1.00 95.81 373 THR A CA 1
ATOM 2973 C C . THR A 1 373 ? -2.086 -7.733 13.703 1.00 95.81 373 THR A C 1
ATOM 2975 O O . THR A 1 373 ? -2.309 -6.522 13.735 1.00 95.81 373 THR A O 1
ATOM 2978 N N . ALA A 1 374 ? -1.532 -8.335 12.645 1.00 93.31 374 ALA A N 1
ATOM 2979 C CA . ALA A 1 374 ? -1.183 -7.642 11.402 1.00 93.31 374 ALA A CA 1
ATOM 2980 C C . ALA A 1 374 ? -2.285 -6.686 10.901 1.00 93.31 374 ALA A C 1
ATOM 2982 O O . ALA A 1 374 ? -1.983 -5.677 10.282 1.00 93.31 374 ALA A O 1
ATOM 2983 N N . ARG A 1 375 ? -3.560 -6.979 11.178 1.00 95.38 375 ARG A N 1
ATOM 2984 C CA . ARG A 1 375 ? -4.720 -6.258 10.643 1.00 95.38 375 ARG A CA 1
ATOM 2985 C C . ARG A 1 375 ? -5.667 -5.706 11.710 1.00 95.38 375 ARG A C 1
ATOM 2987 O O . ARG A 1 375 ? -6.766 -5.270 11.372 1.00 95.38 375 ARG A O 1
ATOM 2994 N N . ARG A 1 376 ? -5.318 -5.797 12.999 1.00 96.06 376 ARG A N 1
ATOM 2995 C CA . ARG A 1 376 ? -6.273 -5.558 14.096 1.00 96.06 376 ARG A CA 1
ATOM 2996 C C . ARG A 1 376 ? -5.646 -4.878 15.287 1.00 96.06 376 ARG A C 1
ATOM 2998 O O . ARG A 1 376 ? -4.548 -5.234 15.708 1.00 96.06 376 ARG A O 1
ATOM 3005 N N . ILE A 1 377 ? -6.426 -3.989 15.888 1.00 98.12 377 ILE A N 1
ATOM 3006 C CA . ILE A 1 377 ? -6.203 -3.461 17.231 1.00 98.12 377 ILE A CA 1
ATOM 3007 C C . ILE A 1 377 ? -7.477 -3.730 18.034 1.00 98.12 377 ILE A C 1
ATOM 3009 O O . ILE A 1 377 ? -8.520 -3.136 17.765 1.00 98.12 377 ILE A O 1
ATOM 3013 N N . GLY A 1 378 ? -7.407 -4.651 18.991 1.00 97.81 378 GLY A N 1
ATOM 3014 C CA . GLY A 1 378 ? -8.518 -5.044 19.855 1.00 97.81 378 GLY A CA 1
ATOM 3015 C C . GLY A 1 378 ? -8.370 -4.479 21.265 1.00 97.81 378 GLY A C 1
ATOM 3016 O O . GLY A 1 378 ? -7.276 -4.456 21.823 1.00 97.81 378 GLY A O 1
ATOM 3017 N N . ILE A 1 379 ? -9.473 -4.054 21.869 1.00 98.38 379 ILE A N 1
ATOM 3018 C CA . ILE A 1 379 ? -9.562 -3.611 23.261 1.00 98.38 379 ILE A CA 1
ATOM 3019 C C . ILE A 1 379 ? -10.755 -4.329 23.880 1.00 98.38 379 ILE A C 1
ATOM 3021 O O . ILE A 1 379 ? -11.864 -4.273 23.356 1.00 98.38 379 ILE A O 1
ATOM 3025 N N . SER A 1 380 ? -10.540 -4.990 25.010 1.00 98.00 380 SER A N 1
ATOM 3026 C CA . SER A 1 380 ? -11.616 -5.630 25.765 1.00 98.00 380 SER A CA 1
ATOM 3027 C C . SER A 1 380 ? -11.572 -5.216 27.225 1.00 98.00 380 SER A C 1
ATOM 3029 O O . SER A 1 380 ? -10.489 -5.126 27.795 1.00 98.00 380 SER A O 1
ATOM 3031 N N . ALA A 1 381 ? -12.730 -5.033 27.845 1.00 97.56 381 ALA A N 1
ATOM 3032 C CA . ALA A 1 381 ? -12.870 -4.865 29.286 1.00 97.56 381 ALA A CA 1
ATOM 3033 C C . ALA A 1 381 ? -13.943 -5.834 29.788 1.00 97.56 381 ALA A C 1
ATOM 3035 O O . ALA A 1 381 ? -14.992 -5.974 29.159 1.00 97.56 381 ALA A O 1
ATOM 3036 N N . SER A 1 382 ? -13.694 -6.513 30.906 1.00 94.94 382 SER A N 1
ATOM 3037 C CA . SER A 1 382 ? -14.642 -7.507 31.436 1.00 94.94 382 SER A CA 1
ATOM 3038 C C . SER A 1 382 ? -15.879 -6.864 32.063 1.00 94.94 382 SER A C 1
ATOM 3040 O O . SER A 1 382 ? -16.940 -7.482 32.121 1.00 94.94 382 SER A O 1
ATOM 3042 N N . SER A 1 383 ? -15.747 -5.617 32.515 1.00 93.56 383 SER A N 1
ATOM 3043 C CA . SER A 1 383 ? -16.799 -4.869 33.192 1.00 93.56 383 SER A CA 1
ATOM 3044 C C . SER A 1 383 ? -16.628 -3.376 32.938 1.00 93.56 383 SER A C 1
ATOM 3046 O O . SER A 1 383 ? -15.561 -2.824 33.198 1.00 93.56 383 SER A O 1
ATOM 3048 N N . VAL A 1 384 ? -17.677 -2.736 32.432 1.00 95.12 384 VAL A N 1
ATOM 3049 C CA . VAL A 1 384 ? -17.802 -1.294 32.199 1.00 95.12 384 VAL A CA 1
ATOM 3050 C C . VAL A 1 384 ? -19.196 -0.876 32.644 1.00 95.12 384 VAL A C 1
ATOM 3052 O O . VAL A 1 384 ? -20.172 -1.551 32.313 1.00 95.12 384 VAL A O 1
ATOM 3055 N N . LEU A 1 385 ? -19.311 0.227 33.380 1.00 94.38 385 LEU A N 1
ATOM 3056 C CA . LEU A 1 385 ? -20.608 0.783 33.758 1.00 94.38 385 LEU A CA 1
ATOM 3057 C C . LEU A 1 385 ? -21.417 1.121 32.504 1.00 94.38 385 LEU A C 1
ATOM 3059 O O . LEU A 1 385 ? -20.923 1.784 31.595 1.00 94.38 385 LEU A O 1
ATOM 3063 N N . THR A 1 386 ? -22.676 0.694 32.461 1.00 92.44 386 THR A N 1
ATOM 3064 C CA . THR A 1 386 ? -23.595 0.988 31.347 1.00 92.44 386 THR A CA 1
ATOM 3065 C C . THR A 1 386 ? -24.131 2.418 31.385 1.00 92.44 386 THR A C 1
ATOM 3067 O O . THR A 1 386 ? -24.667 2.909 30.390 1.00 92.44 386 THR A O 1
ATOM 3070 N N . ARG A 1 387 ? -23.948 3.101 32.517 1.00 91.38 387 ARG A N 1
ATOM 3071 C CA . ARG A 1 387 ? -24.290 4.502 32.738 1.00 91.38 387 ARG A CA 1
ATOM 3072 C C . ARG A 1 387 ? -23.266 5.127 33.678 1.00 91.38 387 ARG A C 1
ATOM 3074 O O . ARG A 1 387 ? -22.907 4.533 34.692 1.00 91.38 387 ARG A O 1
ATOM 3081 N N . GLN A 1 388 ? -22.813 6.332 33.354 1.00 90.44 388 GLN A N 1
ATOM 3082 C CA . GLN A 1 388 ? -21.984 7.120 34.261 1.00 90.44 388 GLN A CA 1
ATOM 3083 C C . GLN A 1 388 ? -22.775 7.414 35.551 1.00 90.44 388 GLN A C 1
ATOM 3085 O O . GLN A 1 388 ? -23.969 7.704 35.460 1.00 90.44 388 GLN A O 1
ATOM 3090 N N . PRO A 1 389 ? -22.157 7.364 36.742 1.00 87.62 389 PRO A N 1
ATOM 3091 C CA . PRO A 1 389 ? -22.843 7.743 37.971 1.00 87.62 389 PRO A CA 1
ATOM 3092 C C . PRO A 1 389 ? -23.173 9.242 37.971 1.00 87.62 389 PRO A C 1
ATOM 3094 O O . PRO A 1 389 ? -22.395 10.059 37.468 1.00 87.62 389 PRO A O 1
ATOM 3097 N N . ASP A 1 390 ? -24.311 9.602 38.566 1.00 88.19 390 ASP A N 1
ATOM 3098 C CA . ASP A 1 390 ? -24.656 10.998 38.834 1.00 88.19 390 ASP A CA 1
ATOM 3099 C C . ASP A 1 390 ? -23.572 11.629 39.725 1.00 88.19 390 ASP A C 1
ATOM 3101 O O . ASP A 1 390 ? -23.127 11.043 40.716 1.00 88.19 390 ASP A O 1
ATOM 3105 N N . GLN A 1 391 ? -23.119 12.828 39.361 1.00 82.56 391 GLN A N 1
ATOM 3106 C CA . GLN A 1 391 ? -22.075 13.539 40.095 1.00 82.56 391 GLN A CA 1
ATOM 3107 C C . GLN A 1 391 ? -22.684 14.685 40.893 1.00 82.56 391 GLN A C 1
ATOM 3109 O O . GLN A 1 391 ? -23.330 15.569 40.331 1.00 82.56 391 GLN A O 1
ATOM 3114 N N . LYS A 1 392 ? -22.411 14.716 42.198 1.00 80.25 392 LYS A N 1
ATOM 3115 C CA . LYS A 1 392 ? -22.682 15.889 43.034 1.00 80.25 392 LYS A CA 1
ATOM 3116 C C . LYS A 1 392 ? -21.500 16.849 42.940 1.00 80.25 392 LYS A C 1
ATOM 3118 O O . LYS A 1 392 ? -20.386 16.508 43.329 1.00 80.25 392 LYS A O 1
ATOM 3123 N N . LEU A 1 393 ? -21.739 18.041 42.407 1.00 80.62 393 LEU A N 1
ATOM 3124 C CA . LEU A 1 393 ? -20.749 19.101 42.258 1.00 80.62 393 LEU A CA 1
ATOM 3125 C C . LEU A 1 393 ? -21.026 20.193 43.290 1.00 80.62 393 LEU A C 1
ATOM 3127 O O . LEU A 1 393 ? -22.069 20.841 43.246 1.00 80.62 393 LEU A O 1
ATOM 3131 N N . ALA A 1 394 ? -20.071 20.426 44.189 1.00 83.69 394 ALA A N 1
ATOM 3132 C CA . ALA A 1 394 ? -20.079 21.584 45.076 1.00 83.69 394 ALA A CA 1
ATOM 3133 C C . ALA A 1 394 ? -19.400 22.761 44.361 1.00 83.69 394 ALA A C 1
ATOM 3135 O O . ALA A 1 394 ? -18.172 22.875 44.327 1.00 83.69 394 ALA A O 1
ATOM 3136 N N . LEU A 1 395 ? -20.197 23.627 43.740 1.00 86.75 395 LEU A N 1
ATOM 3137 C CA . LEU A 1 395 ? -19.698 24.771 42.984 1.00 86.75 395 LEU A CA 1
ATOM 3138 C C . LEU A 1 395 ? -19.469 25.946 43.928 1.00 86.75 395 LEU A C 1
ATOM 3140 O O . LEU A 1 395 ? -20.396 26.389 44.601 1.00 86.75 395 LEU A O 1
ATOM 3144 N N . LYS A 1 396 ? -18.237 26.458 43.962 1.00 88.69 396 LYS A N 1
ATOM 3145 C CA . LYS A 1 396 ? -17.851 27.595 44.802 1.00 88.69 396 LYS A CA 1
ATOM 3146 C C . LYS A 1 396 ? -18.284 28.918 44.164 1.00 88.69 396 LYS A C 1
ATOM 3148 O O . LYS A 1 396 ? -17.971 29.196 43.007 1.00 88.69 396 LYS A O 1
ATOM 3153 N N . GLY A 1 397 ? -18.997 29.720 44.935 1.00 85.12 397 GLY A N 1
ATOM 3154 C CA . GLY A 1 397 ? -19.542 31.024 44.585 1.00 85.12 397 GLY A CA 1
ATOM 3155 C C . GLY A 1 397 ? -18.846 32.176 45.320 1.00 85.12 397 GLY A C 1
ATOM 3156 O O . GLY A 1 397 ? -17.722 32.017 45.806 1.00 85.12 397 GLY A O 1
ATOM 3157 N N . PRO A 1 398 ? -19.480 33.362 45.379 1.00 85.00 398 PRO A N 1
ATOM 3158 C CA . PRO A 1 398 ? -18.900 34.545 46.014 1.00 85.00 398 PRO A CA 1
ATOM 3159 C C . PRO A 1 398 ? -18.642 34.340 47.521 1.00 85.00 398 PRO A C 1
ATOM 3161 O O . PRO A 1 398 ? -19.279 33.483 48.143 1.00 85.00 398 PRO A O 1
ATOM 3164 N N . PRO A 1 399 ? -17.725 35.114 48.134 1.00 88.31 399 PRO A N 1
ATOM 3165 C CA . PRO A 1 399 ? -17.478 35.032 49.569 1.00 88.31 399 PRO A CA 1
ATOM 3166 C C . PRO A 1 399 ? -18.726 35.430 50.375 1.00 88.31 399 PRO A C 1
ATOM 3168 O O . PRO A 1 399 ? -19.561 36.212 49.914 1.00 88.31 399 PRO A O 1
ATOM 3171 N N . ALA A 1 400 ? -18.864 34.899 51.590 1.00 83.38 400 ALA A N 1
ATOM 3172 C CA . ALA A 1 400 ? -20.078 35.021 52.401 1.00 83.38 400 ALA A CA 1
ATOM 3173 C C . ALA A 1 400 ? -20.466 36.481 52.699 1.00 83.38 400 ALA A C 1
ATOM 3175 O O . ALA A 1 400 ? -21.651 36.811 52.713 1.00 83.38 400 ALA A O 1
ATOM 3176 N N . ASN A 1 401 ? -19.475 37.366 52.850 1.00 83.50 401 ASN A N 1
ATOM 3177 C CA . ASN A 1 401 ? -19.672 38.806 53.064 1.00 83.50 401 ASN A CA 1
ATOM 3178 C C . ASN A 1 401 ? -20.283 39.545 51.856 1.00 83.50 401 ASN A C 1
ATOM 3180 O O . ASN A 1 401 ? -20.747 40.669 52.006 1.00 83.50 401 ASN A O 1
ATOM 3184 N N . MET A 1 402 ? -20.280 38.929 50.671 1.00 81.56 402 MET A N 1
ATOM 3185 C CA . MET A 1 402 ? -20.941 39.424 49.461 1.00 81.56 402 MET A CA 1
ATOM 3186 C C . MET A 1 402 ? -22.215 38.638 49.131 1.00 81.56 402 MET A C 1
ATOM 3188 O O . MET A 1 402 ? -22.958 39.019 48.225 1.00 81.56 402 MET A O 1
ATOM 3192 N N . ALA A 1 403 ? -22.466 37.529 49.830 1.00 80.31 403 ALA A N 1
ATOM 3193 C CA . ALA A 1 403 ? -23.600 36.649 49.580 1.00 80.31 403 ALA A CA 1
ATOM 3194 C C . ALA A 1 403 ? -24.881 37.129 50.279 1.00 80.31 403 ALA A C 1
ATOM 3196 O O . ALA A 1 403 ? -25.967 36.917 49.742 1.00 80.31 403 ALA A O 1
ATOM 3197 N N . LYS A 1 404 ? -24.768 37.808 51.431 1.00 83.25 404 LYS A N 1
ATOM 3198 C CA . LYS A 1 404 ? -25.904 38.394 52.159 1.00 83.25 404 LYS A CA 1
ATOM 3199 C C . LYS A 1 404 ? -25.743 39.898 52.373 1.00 83.25 404 LYS A C 1
ATOM 3201 O O . LYS A 1 404 ? -24.632 40.373 52.586 1.00 83.25 404 LYS A O 1
ATOM 3206 N N . ASP A 1 405 ? -26.847 40.635 52.290 1.00 81.69 405 ASP A N 1
ATOM 3207 C CA . ASP A 1 405 ? -26.885 42.068 52.587 1.00 81.69 405 ASP A CA 1
ATOM 3208 C C . ASP A 1 405 ? -26.941 42.349 54.102 1.00 81.69 405 ASP A C 1
ATOM 3210 O O . ASP A 1 405 ? -27.020 41.435 54.927 1.00 81.69 405 ASP A O 1
ATOM 3214 N N . ALA A 1 406 ? -26.905 43.631 54.481 1.00 78.25 406 ALA A N 1
ATOM 3215 C CA . ALA A 1 406 ? -26.950 44.069 55.880 1.00 78.25 406 ALA A CA 1
ATOM 3216 C C . ALA A 1 406 ? -28.254 43.690 56.616 1.00 78.25 406 ALA A C 1
ATOM 3218 O O . ALA A 1 406 ? -28.308 43.768 57.841 1.00 78.25 406 ALA A O 1
ATOM 3219 N N . SER A 1 407 ? -29.296 43.276 55.888 1.00 77.88 407 SER A N 1
ATOM 3220 C CA . SER A 1 407 ? -30.577 42.811 56.427 1.00 77.88 407 SER A CA 1
ATOM 3221 C C . SER A 1 407 ? -30.677 41.281 56.480 1.00 77.88 407 SER A C 1
ATOM 3223 O O . SER A 1 407 ? -31.692 40.754 56.929 1.00 77.88 407 SER A O 1
ATOM 3225 N N . GLY A 1 408 ? -29.629 40.561 56.064 1.00 74.88 408 GLY A N 1
ATOM 3226 C CA . GLY A 1 408 ? -29.565 39.101 56.078 1.00 74.88 408 GLY A CA 1
ATOM 3227 C C . GLY A 1 408 ? -30.191 38.417 54.857 1.00 74.88 408 GLY A C 1
ATOM 3228 O O . GLY A 1 408 ? -30.246 37.183 54.835 1.00 74.88 408 GLY A O 1
ATOM 3229 N N . ASN A 1 409 ? -30.618 39.177 53.842 1.00 83.62 409 ASN A N 1
ATOM 3230 C CA . ASN A 1 409 ? -31.199 38.643 52.608 1.00 83.62 409 ASN A CA 1
ATOM 3231 C C . ASN A 1 409 ? -30.112 38.283 51.590 1.00 83.62 409 ASN A C 1
ATOM 3233 O O . ASN A 1 409 ? -29.026 38.862 51.587 1.00 83.62 409 ASN A O 1
ATOM 3237 N N . TRP A 1 410 ? -30.408 37.337 50.695 1.00 86.25 410 TRP A N 1
ATOM 3238 C CA . TRP A 1 410 ? -29.508 36.975 49.598 1.00 86.25 410 TRP A CA 1
ATOM 3239 C C . TRP A 1 410 ? -29.302 38.150 48.637 1.00 86.25 410 TRP A C 1
ATOM 3241 O O . TRP A 1 410 ? -30.262 38.738 48.139 1.00 86.25 410 TRP A O 1
ATOM 3251 N N . THR A 1 411 ? -28.044 38.474 48.333 1.00 88.69 411 THR A N 1
ATOM 3252 C CA . THR A 1 411 ? -27.718 39.532 47.368 1.00 88.69 411 THR A CA 1
ATOM 3253 C C . THR A 1 411 ? -28.064 39.107 45.940 1.00 88.69 411 THR A C 1
ATOM 3255 O O . THR A 1 411 ? -28.143 37.917 45.623 1.00 88.69 411 THR A O 1
ATOM 3258 N N . GLN A 1 412 ? -28.183 40.069 45.018 1.00 86.38 412 GLN A N 1
ATOM 3259 C CA . GLN A 1 412 ? -28.346 39.760 43.588 1.00 86.38 412 GLN A CA 1
ATOM 3260 C C . GLN A 1 412 ? -27.230 38.853 43.044 1.00 86.38 412 GLN A C 1
ATOM 3262 O O . GLN A 1 412 ? -27.490 38.033 42.166 1.00 86.38 412 GLN A O 1
ATOM 3267 N N . ALA A 1 413 ? -26.009 38.955 43.581 1.00 84.06 413 ALA A N 1
ATOM 3268 C CA . ALA A 1 413 ? -24.898 38.086 43.204 1.00 84.06 413 ALA A CA 1
ATOM 3269 C C . ALA A 1 413 ? -25.140 36.623 43.621 1.00 84.06 413 ALA A C 1
ATOM 3271 O O . ALA A 1 413 ? -24.888 35.717 42.826 1.00 84.06 413 ALA A O 1
ATOM 3272 N N . ALA A 1 414 ? -25.679 36.385 44.822 1.00 84.69 414 ALA A N 1
ATOM 3273 C CA . ALA A 1 414 ? -26.065 35.050 45.285 1.00 84.69 414 ALA A CA 1
ATOM 3274 C C . ALA A 1 414 ? -27.235 34.474 44.467 1.00 84.69 414 ALA A C 1
ATOM 3276 O O . ALA A 1 414 ? -27.185 33.320 44.043 1.00 84.69 414 ALA A O 1
ATOM 3277 N N . VAL A 1 415 ? -28.245 35.295 44.155 1.00 86.88 415 VAL A N 1
ATOM 3278 C CA . VAL A 1 415 ? -29.401 34.890 43.333 1.00 86.88 415 VAL A CA 1
ATOM 3279 C C . VAL A 1 415 ? -28.982 34.552 41.897 1.00 86.88 415 VAL A C 1
ATOM 3281 O O . VAL A 1 415 ? -29.406 33.537 41.343 1.00 86.88 415 VAL A O 1
ATOM 3284 N N . ALA A 1 416 ? -28.110 35.360 41.287 1.00 86.44 416 ALA A N 1
ATOM 3285 C CA . ALA A 1 416 ? -27.576 35.090 39.953 1.00 86.44 416 ALA A CA 1
ATOM 3286 C C . ALA A 1 416 ? -26.701 33.825 39.930 1.00 86.44 416 ALA A C 1
ATOM 3288 O O . ALA A 1 416 ? -26.775 33.043 38.979 1.00 86.44 416 ALA A O 1
ATOM 3289 N N . PHE A 1 417 ? -25.910 33.598 40.983 1.00 87.88 417 PHE A N 1
ATOM 3290 C CA . PHE A 1 417 ? -25.112 32.385 41.146 1.00 87.88 417 PHE A CA 1
ATOM 3291 C C . PHE A 1 417 ? -25.986 31.128 41.276 1.00 87.88 417 PHE A C 1
ATOM 3293 O O . PHE A 1 417 ? -25.709 30.139 40.600 1.00 87.88 417 PHE A O 1
ATOM 3300 N N . ALA A 1 418 ? -27.070 31.168 42.056 1.00 85.25 418 ALA A N 1
ATOM 3301 C CA . ALA A 1 418 ? -28.030 30.064 42.133 1.00 85.25 418 ALA A CA 1
ATOM 3302 C C . ALA A 1 418 ? -28.673 29.771 40.772 1.00 85.25 418 ALA A C 1
ATOM 3304 O O . ALA A 1 418 ? -28.606 28.644 40.278 1.00 85.25 418 ALA A O 1
ATOM 3305 N N . LYS A 1 419 ? -29.194 30.811 40.105 1.00 85.81 419 LYS A N 1
ATOM 3306 C CA . LYS A 1 419 ? -29.875 30.678 38.811 1.00 85.81 419 LYS A CA 1
ATOM 3307 C C . LYS A 1 419 ? -28.962 30.111 37.722 1.00 85.81 419 LYS A C 1
ATOM 3309 O O . LYS A 1 419 ? -29.401 29.271 36.941 1.00 85.81 419 LYS A O 1
ATOM 3314 N N . LYS A 1 420 ? -27.689 30.524 37.681 1.00 84.62 420 LYS A N 1
ATOM 3315 C CA . LYS A 1 420 ? -26.684 29.989 36.743 1.00 84.62 420 LYS A CA 1
ATOM 3316 C C . LYS A 1 420 ? -26.486 28.476 36.894 1.00 84.62 420 LYS A C 1
ATOM 3318 O O . LYS A 1 420 ? -26.163 27.815 35.913 1.00 84.62 420 LYS A O 1
ATOM 3323 N N . ASN A 1 421 ? -26.688 27.944 38.097 1.00 82.25 421 ASN A N 1
ATOM 3324 C CA . ASN A 1 421 ? -26.504 26.531 38.420 1.00 82.25 421 ASN A CA 1
ATOM 3325 C C . ASN A 1 421 ? -27.831 25.759 38.535 1.00 82.25 421 ASN A C 1
ATOM 3327 O O . ASN A 1 421 ? -27.831 24.625 39.006 1.00 82.25 421 ASN A O 1
ATOM 3331 N N . GLY A 1 422 ? -28.949 26.357 38.098 1.00 78.88 422 GLY A N 1
ATOM 3332 C CA . GLY A 1 422 ? -30.267 25.714 38.089 1.00 78.88 422 GLY A CA 1
ATOM 3333 C C . GLY A 1 422 ? -30.921 25.558 39.466 1.00 78.88 422 GLY A C 1
ATOM 3334 O O . GLY A 1 422 ? -31.821 24.737 39.604 1.00 78.88 422 GLY A O 1
ATOM 3335 N N . LEU A 1 423 ? -30.478 26.322 40.469 1.00 83.94 423 LEU A N 1
ATOM 3336 C CA . LEU A 1 423 ? -30.971 26.279 41.850 1.00 83.94 423 LEU A CA 1
ATOM 3337 C C . LEU A 1 423 ? -31.678 27.589 42.233 1.00 83.94 423 LEU A C 1
ATOM 3339 O O . LEU A 1 423 ? -31.497 28.623 41.579 1.00 83.94 423 LEU A O 1
ATOM 3343 N N . THR A 1 424 ? -32.443 27.571 43.324 1.00 85.19 424 THR A N 1
ATOM 3344 C CA . THR A 1 424 ? -32.936 28.785 43.995 1.00 85.19 424 THR A CA 1
ATOM 3345 C C . THR A 1 424 ? -31.943 29.265 45.058 1.00 85.19 424 THR A C 1
ATOM 3347 O O . THR A 1 424 ? -31.062 28.519 45.488 1.00 85.19 424 THR A O 1
ATOM 3350 N N . ALA A 1 425 ? -32.036 30.532 45.474 1.00 82.25 425 ALA A N 1
ATOM 3351 C CA . ALA A 1 425 ? -31.081 31.109 46.425 1.00 82.25 425 ALA A CA 1
ATOM 3352 C C . ALA A 1 425 ? -31.144 30.436 47.810 1.00 82.25 425 ALA A C 1
ATOM 3354 O O . ALA A 1 425 ? -30.153 30.395 48.532 1.00 82.25 425 ALA A O 1
ATOM 3355 N N . GLU A 1 426 ? -32.292 29.856 48.155 1.00 82.44 426 GLU A N 1
ATOM 3356 C CA . GLU A 1 426 ? -32.544 29.115 49.392 1.00 82.44 426 GLU A CA 1
ATOM 3357 C C . GLU A 1 426 ? -31.855 27.745 49.420 1.00 82.44 426 GLU A C 1
ATOM 3359 O O . GLU A 1 426 ? -31.671 27.184 50.495 1.00 82.44 426 GLU A O 1
ATOM 3364 N N . GLN A 1 427 ? -31.456 27.216 48.259 1.00 81.06 427 GLN A N 1
ATOM 3365 C CA . GLN A 1 427 ? -30.740 25.941 48.123 1.00 81.06 427 GLN A CA 1
ATOM 3366 C C . GLN A 1 427 ? -29.212 26.108 48.192 1.00 81.06 427 GLN A C 1
ATOM 3368 O O . GLN A 1 427 ? -28.471 25.151 47.972 1.00 81.06 427 GLN A O 1
ATOM 3373 N N . LEU A 1 428 ? -28.726 27.326 48.449 1.00 84.12 428 LEU A N 1
ATOM 3374 C CA . LEU A 1 428 ? -27.305 27.618 48.591 1.00 84.12 428 LEU A CA 1
ATOM 3375 C C . LEU A 1 428 ? -26.856 27.463 50.042 1.00 84.12 428 LEU A C 1
ATOM 3377 O O . LEU A 1 428 ? -27.545 27.876 50.976 1.00 84.12 428 LEU A O 1
ATOM 3381 N N . GLU A 1 429 ? -25.635 26.979 50.224 1.00 86.62 429 GLU A N 1
ATOM 3382 C CA . GLU A 1 429 ? -25.019 26.836 51.539 1.00 86.62 429 GLU A CA 1
ATOM 3383 C C . GLU A 1 429 ? -23.769 27.701 51.664 1.00 86.62 429 GLU A C 1
ATOM 3385 O O . GLU A 1 429 ? -23.046 27.909 50.697 1.00 86.62 429 GLU A O 1
ATOM 3390 N N . ILE A 1 430 ? -23.476 28.200 52.864 1.00 85.56 430 ILE A N 1
ATOM 3391 C CA . ILE A 1 430 ? -22.211 28.890 53.140 1.00 85.56 430 ILE A CA 1
ATOM 3392 C C . ILE A 1 430 ? -21.291 27.913 53.872 1.00 85.56 430 ILE A C 1
ATOM 3394 O O . ILE A 1 430 ? -21.621 27.456 54.963 1.00 85.56 430 ILE A O 1
ATOM 3398 N N . ARG A 1 431 ? -20.129 27.616 53.285 1.00 89.38 431 ARG A N 1
ATOM 3399 C CA . ARG A 1 431 ? -19.075 26.769 53.867 1.00 89.38 431 ARG A CA 1
ATOM 3400 C C . ARG A 1 431 ? -17.742 27.514 53.760 1.00 89.38 431 ARG A C 1
ATOM 3402 O O . ARG A 1 431 ? -17.479 28.152 52.743 1.00 89.38 431 ARG A O 1
ATOM 3409 N N . ASP A 1 432 ? -16.929 27.507 54.813 1.00 84.69 432 ASP A N 1
ATOM 3410 C CA . ASP A 1 432 ? -15.597 28.144 54.846 1.00 84.69 432 ASP A CA 1
ATOM 3411 C C . ASP A 1 432 ? -15.546 29.582 54.290 1.00 84.69 432 ASP A C 1
ATOM 3413 O O . ASP A 1 432 ? -14.639 29.956 53.548 1.00 84.69 432 ASP A O 1
ATOM 3417 N N . ASN A 1 433 ? -16.537 30.406 54.650 1.00 87.94 433 ASN A N 1
ATOM 3418 C CA . ASN A 1 433 ? -16.671 31.806 54.227 1.00 87.94 433 ASN A CA 1
ATOM 3419 C C . ASN A 1 433 ? -16.943 32.021 52.719 1.00 87.94 433 ASN A C 1
ATOM 3421 O O . ASN A 1 433 ? -16.764 33.130 52.215 1.00 87.94 433 ASN A O 1
ATOM 3425 N N . TYR A 1 434 ? -17.414 30.998 52.000 1.00 87.62 434 TYR A N 1
ATOM 3426 C CA . TYR A 1 434 ? -17.870 31.090 50.610 1.00 87.62 434 TYR A CA 1
ATOM 3427 C C . TYR A 1 434 ? -19.245 30.455 50.421 1.00 87.62 434 TYR A C 1
ATOM 3429 O O . TYR A 1 434 ? -19.625 29.527 51.132 1.00 87.62 434 TYR A O 1
ATOM 3437 N N . LEU A 1 435 ? -19.987 30.960 49.440 1.00 88.00 435 LEU A N 1
ATOM 3438 C CA . LEU A 1 435 ? -21.242 30.374 48.993 1.00 88.00 435 LEU A CA 1
ATOM 3439 C C . LEU A 1 435 ? -20.964 29.116 48.165 1.00 88.00 435 LEU A C 1
ATOM 3441 O O . LEU A 1 435 ? -20.048 29.112 47.349 1.00 88.00 435 LEU A O 1
ATOM 3445 N N . PHE A 1 436 ? -21.757 28.071 48.334 1.00 88.12 436 PHE A N 1
ATOM 3446 C CA . PHE A 1 436 ? -21.689 26.834 47.575 1.00 88.12 436 PHE A CA 1
ATOM 3447 C C . PHE A 1 436 ? -23.070 26.477 47.034 1.00 88.12 436 PHE A C 1
ATOM 3449 O O . PHE A 1 436 ? -24.081 26.594 47.724 1.00 88.12 436 PHE A O 1
ATOM 3456 N N . ALA A 1 437 ? -23.091 26.042 45.780 1.00 86.31 437 ALA A N 1
ATOM 3457 C CA . ALA A 1 437 ? -24.247 25.439 45.136 1.00 86.31 437 ALA A CA 1
ATOM 3458 C C . ALA A 1 437 ? -23.981 23.939 44.995 1.00 86.31 437 ALA A C 1
ATOM 3460 O O . ALA A 1 437 ? -23.018 23.558 44.325 1.00 86.31 437 ALA A O 1
ATOM 3461 N N . GLU A 1 438 ? -24.816 23.098 45.608 1.00 83.06 438 GLU A N 1
ATOM 3462 C CA . GLU A 1 438 ? -24.817 21.663 45.319 1.00 83.06 438 GLU A CA 1
ATOM 3463 C C . GLU A 1 438 ? -25.639 21.415 44.057 1.00 83.06 438 GLU A C 1
ATOM 3465 O O . GLU A 1 438 ? -26.867 21.438 44.070 1.00 83.06 438 GLU A O 1
ATOM 3470 N N . SER A 1 439 ? -24.948 21.224 42.939 1.00 78.12 439 SER A N 1
ATOM 3471 C CA . SER A 1 439 ? -25.568 20.886 41.664 1.00 78.12 439 SER A CA 1
ATOM 3472 C C . SER A 1 439 ? -25.382 19.398 41.393 1.00 78.12 439 SER A C 1
ATOM 3474 O O . SER A 1 439 ? -24.291 18.857 41.577 1.00 78.12 439 SER A O 1
ATOM 3476 N N . GLU A 1 440 ? -26.438 18.724 40.952 1.00 78.88 440 GLU A N 1
ATOM 3477 C CA . GLU A 1 440 ? -26.357 17.337 40.509 1.00 78.88 440 GLU A CA 1
ATOM 3478 C C . GLU A 1 440 ? -26.228 17.304 38.986 1.00 78.88 440 GLU A C 1
ATOM 3480 O O . GLU A 1 440 ? -27.122 17.727 38.251 1.00 78.88 440 GLU A O 1
ATOM 3485 N N . LYS A 1 441 ? -25.104 16.789 38.493 1.00 80.19 441 LYS A N 1
ATOM 3486 C CA . LYS A 1 441 ? -24.919 16.508 37.074 1.00 80.19 441 LYS A CA 1
ATOM 3487 C C . LYS A 1 441 ? -25.338 15.068 36.818 1.00 80.19 441 LYS A C 1
ATOM 3489 O O . LYS A 1 441 ? -24.647 14.141 37.240 1.00 80.19 441 LYS A O 1
ATOM 3494 N N . LYS A 1 442 ? -26.455 14.893 36.109 1.00 84.94 442 LYS A N 1
ATOM 3495 C CA . LYS A 1 442 ? -26.920 13.567 35.695 1.00 84.94 442 LYS A CA 1
ATOM 3496 C C . LYS A 1 442 ? -25.868 12.872 34.836 1.00 84.94 442 LYS A C 1
ATOM 3498 O O . LYS A 1 442 ? -25.323 13.464 33.901 1.00 84.94 442 LYS A O 1
ATOM 3503 N N . GLY A 1 443 ? -25.590 11.622 35.174 1.00 85.69 443 GLY A N 1
ATOM 3504 C CA . GLY A 1 443 ? -24.702 10.761 34.424 1.00 85.69 443 GLY A CA 1
ATOM 3505 C C . GLY A 1 443 ? -25.274 10.444 33.047 1.00 85.69 443 GLY A C 1
ATOM 3506 O O . GLY A 1 443 ? -26.493 10.394 32.851 1.00 85.69 443 GLY A O 1
ATOM 3507 N N . ARG A 1 444 ? -24.381 10.267 32.077 1.00 91.19 444 ARG A N 1
ATOM 3508 C CA . ARG A 1 444 ? -24.721 9.961 30.684 1.00 91.19 444 ARG A CA 1
ATOM 3509 C C . ARG A 1 444 ? -24.713 8.458 30.419 1.00 91.19 444 ARG A C 1
ATOM 3511 O O . ARG A 1 444 ? -24.088 7.691 31.154 1.00 91.19 444 ARG A O 1
ATOM 3518 N N . ASP A 1 445 ? -25.392 8.049 29.352 1.00 92.81 445 ASP A N 1
ATOM 3519 C CA . ASP A 1 445 ? -25.344 6.670 28.867 1.00 92.81 445 ASP A CA 1
ATOM 3520 C C . ASP A 1 445 ? -23.925 6.316 28.390 1.00 92.81 445 ASP A C 1
ATOM 3522 O O . ASP A 1 445 ? -23.250 7.125 27.743 1.00 92.81 445 ASP A O 1
ATOM 3526 N N . ALA A 1 446 ? -23.452 5.113 28.718 1.00 93.94 446 ALA A N 1
ATOM 3527 C CA . ALA A 1 446 ? -22.110 4.689 28.342 1.00 93.94 446 ALA A CA 1
ATOM 3528 C C . ALA A 1 446 ? -21.935 4.548 26.826 1.00 93.94 446 ALA A C 1
ATOM 3530 O O . ALA A 1 446 ? -20.832 4.780 26.340 1.00 93.94 446 ALA A O 1
ATOM 3531 N N . LEU A 1 447 ? -22.988 4.220 26.067 1.00 94.38 447 LEU A N 1
ATOM 3532 C CA . LEU A 1 447 ? -22.916 4.137 24.607 1.00 94.38 447 LEU A CA 1
ATOM 3533 C C . LEU A 1 447 ? -22.578 5.499 23.993 1.00 94.38 447 LEU A C 1
ATOM 3535 O O . LEU A 1 447 ? -21.725 5.571 23.114 1.00 94.38 447 LEU A O 1
ATOM 3539 N N . GLU A 1 448 ? -23.190 6.580 24.484 1.00 94.12 448 GLU A N 1
ATOM 3540 C CA . GLU A 1 448 ? -22.888 7.940 24.019 1.00 94.12 448 GLU A CA 1
ATOM 3541 C C . GLU A 1 448 ? -21.448 8.337 24.346 1.00 94.12 448 GLU A C 1
ATOM 3543 O O . GLU A 1 448 ? -20.724 8.858 23.500 1.00 94.12 448 GLU A O 1
ATOM 3548 N N . ILE A 1 449 ? -21.019 8.061 25.580 1.00 94.94 449 ILE A N 1
ATOM 3549 C CA . ILE A 1 449 ? -19.661 8.362 26.030 1.00 94.94 449 ILE A CA 1
ATOM 3550 C C . ILE A 1 449 ? -18.643 7.585 25.185 1.00 94.94 449 ILE A C 1
ATOM 3552 O O . ILE A 1 449 ? -17.686 8.172 24.685 1.00 94.94 449 ILE A O 1
ATOM 3556 N N . LEU A 1 450 ? -18.845 6.276 25.001 1.00 96.44 450 LEU A N 1
ATOM 3557 C CA . LEU A 1 450 ? -17.957 5.412 24.222 1.00 96.44 450 LEU A CA 1
ATOM 3558 C C . LEU A 1 450 ? -17.885 5.853 22.756 1.00 96.44 450 LEU A C 1
ATOM 3560 O O . LEU A 1 450 ? -16.788 5.918 22.202 1.00 96.44 450 LEU A O 1
ATOM 3564 N N . ALA A 1 451 ? -19.019 6.223 22.153 1.00 96.44 451 ALA A N 1
ATOM 3565 C CA . ALA A 1 451 ? -19.066 6.743 20.789 1.00 96.44 451 ALA A CA 1
ATOM 356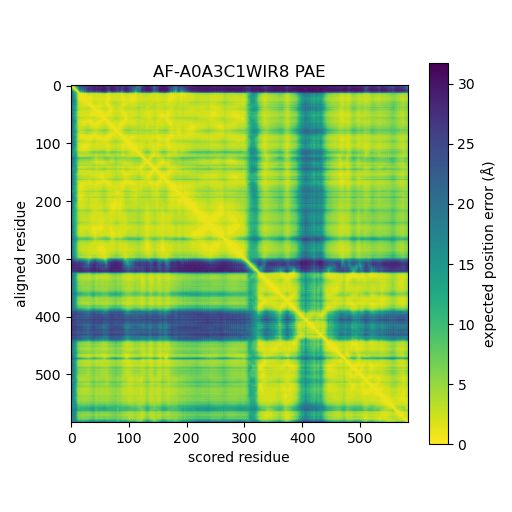6 C C . ALA A 1 451 ? -18.229 8.022 20.608 1.00 96.44 451 ALA A C 1
ATOM 3568 O O . ALA A 1 451 ? -17.668 8.243 19.536 1.00 96.44 451 ALA A O 1
ATOM 3569 N N . GLU A 1 452 ? -18.088 8.838 21.657 1.00 94.88 452 GLU A N 1
ATOM 3570 C CA . GLU A 1 452 ? -17.261 10.048 21.643 1.00 94.88 452 GLU A CA 1
ATOM 3571 C C . GLU A 1 452 ? -15.774 9.789 21.921 1.00 94.88 452 GLU A C 1
ATOM 3573 O O . GLU A 1 452 ? -14.922 10.482 21.358 1.00 94.88 452 GLU A O 1
ATOM 3578 N N . ILE A 1 453 ? -15.434 8.866 22.828 1.00 95.62 453 ILE A N 1
ATOM 3579 C CA . ILE A 1 453 ? -14.047 8.691 23.298 1.00 95.62 453 ILE A CA 1
ATOM 3580 C C . ILE A 1 453 ? -13.249 7.677 22.481 1.00 95.62 453 ILE A C 1
ATOM 3582 O O . ILE A 1 453 ? -12.047 7.858 22.315 1.00 95.62 453 ILE A O 1
ATOM 3586 N N . VAL A 1 454 ? -13.881 6.633 21.942 1.00 96.44 454 VAL A N 1
ATOM 3587 C CA . VAL A 1 454 ? -13.167 5.569 21.218 1.00 96.44 454 VAL A CA 1
ATOM 3588 C C . VAL A 1 454 ? -12.481 6.102 19.950 1.00 96.44 454 VAL A C 1
ATOM 3590 O O . VAL A 1 454 ? -11.283 5.860 19.793 1.00 96.44 454 VAL A O 1
ATOM 3593 N N . PRO A 1 455 ? -13.136 6.926 19.104 1.00 95.50 455 PRO A N 1
ATOM 3594 C CA . PRO A 1 455 ? -12.456 7.591 17.990 1.00 95.50 455 PRO A CA 1
ATOM 3595 C C . PRO A 1 455 ? -11.259 8.456 18.420 1.00 95.50 455 PRO A C 1
ATOM 3597 O O . PRO A 1 455 ? -10.271 8.551 17.689 1.00 95.50 455 PRO A O 1
ATOM 3600 N N . LYS A 1 456 ? -11.317 9.073 19.611 1.00 95.56 456 LYS A N 1
ATOM 3601 C CA . LYS A 1 456 ? -10.215 9.883 20.161 1.00 95.56 456 LYS A CA 1
ATOM 3602 C C . LYS A 1 456 ? -9.043 9.017 20.606 1.00 95.56 456 LYS A C 1
ATOM 3604 O O . LYS A 1 456 ? -7.909 9.391 20.343 1.00 95.56 456 LYS A O 1
ATOM 3609 N N . ILE A 1 457 ? -9.304 7.852 21.208 1.00 96.50 457 ILE A N 1
ATOM 3610 C CA . ILE A 1 457 ? -8.257 6.879 21.556 1.00 96.50 457 ILE A CA 1
ATOM 3611 C C . ILE A 1 457 ? -7.466 6.503 20.301 1.00 96.50 457 ILE A C 1
ATOM 3613 O O . ILE A 1 457 ? -6.243 6.589 20.322 1.00 96.50 457 ILE A O 1
ATOM 3617 N N . PHE A 1 458 ? -8.145 6.151 19.202 1.00 96.38 458 PHE A N 1
ATOM 3618 C CA . PHE A 1 458 ? -7.469 5.796 17.950 1.00 96.38 458 PHE A CA 1
ATOM 3619 C C . PHE A 1 458 ? -6.743 6.976 17.298 1.00 96.38 458 PHE A C 1
ATOM 3621 O O . PHE A 1 458 ? -5.642 6.800 16.783 1.00 96.38 458 PHE A O 1
ATOM 3628 N N . SER A 1 459 ? -7.327 8.176 17.345 1.00 94.81 459 SER A N 1
ATOM 3629 C CA . SER A 1 459 ? -6.707 9.389 16.785 1.00 94.81 459 SER A CA 1
ATOM 3630 C C . SER A 1 459 ? -5.458 9.834 17.552 1.00 94.81 459 SER A C 1
ATOM 3632 O O . SER A 1 459 ? -4.555 10.415 16.958 1.00 94.81 459 SER A O 1
ATOM 3634 N N . ASP A 1 460 ? -5.398 9.557 18.857 1.00 95.44 460 ASP A N 1
ATOM 3635 C CA . ASP A 1 460 ? -4.260 9.892 19.719 1.00 95.44 460 ASP A CA 1
ATOM 3636 C C . ASP A 1 460 ? -3.088 8.898 19.582 1.00 95.44 460 ASP A C 1
ATOM 3638 O O . ASP A 1 460 ? -2.018 9.146 20.145 1.00 95.44 460 ASP A O 1
ATOM 3642 N N . ILE A 1 461 ? -3.253 7.779 18.859 1.00 95.44 461 ILE A N 1
ATOM 3643 C CA . ILE A 1 461 ? -2.150 6.840 18.615 1.00 95.44 461 ILE A CA 1
ATOM 3644 C C . ILE A 1 461 ? -1.094 7.528 17.751 1.00 95.44 461 ILE A C 1
ATOM 3646 O O . ILE A 1 461 ? -1.366 8.001 16.647 1.00 95.44 461 ILE A O 1
ATOM 3650 N N . HIS A 1 462 ? 0.141 7.547 18.247 1.00 93.25 462 HIS A N 1
ATOM 3651 C CA . HIS A 1 462 ? 1.254 8.124 17.515 1.00 93.25 462 HIS A CA 1
ATOM 3652 C C . HIS A 1 462 ? 1.819 7.130 16.496 1.00 93.25 462 HIS A C 1
ATOM 3654 O O . HIS A 1 462 ? 2.330 6.069 16.854 1.00 93.25 462 HIS A O 1
ATOM 3660 N N . TRP A 1 463 ? 1.773 7.510 15.221 1.00 94.19 463 TRP A N 1
ATOM 3661 C CA . TRP A 1 463 ? 2.326 6.729 14.119 1.00 94.19 463 TRP A CA 1
ATOM 3662 C C . TRP A 1 463 ? 3.556 7.416 13.530 1.00 94.19 463 TRP A C 1
ATOM 3664 O O . TRP A 1 463 ? 3.559 8.629 13.334 1.00 94.19 463 TRP A O 1
ATOM 3674 N N . TYR A 1 464 ? 4.577 6.631 13.176 1.00 90.69 464 TYR A N 1
ATOM 3675 C CA . TYR A 1 464 ? 5.786 7.149 12.519 1.00 90.69 464 TYR A CA 1
ATOM 3676 C C . TYR A 1 464 ? 5.484 7.748 11.131 1.00 90.69 464 TYR A C 1
ATOM 3678 O O . TYR A 1 464 ? 6.137 8.697 10.704 1.00 90.69 464 TYR A O 1
ATOM 3686 N N . LYS A 1 465 ? 4.491 7.186 10.430 1.00 92.31 465 LYS A N 1
ATOM 3687 C CA . LYS A 1 465 ? 3.893 7.701 9.196 1.00 92.31 465 LYS A CA 1
ATOM 3688 C C . LYS A 1 465 ? 2.414 7.338 9.166 1.00 92.31 465 LYS A C 1
ATOM 3690 O O . LYS A 1 465 ? 2.008 6.297 9.679 1.00 92.31 465 LYS A O 1
ATOM 3695 N N . THR A 1 466 ? 1.629 8.190 8.522 1.00 94.44 466 THR A N 1
ATOM 3696 C CA . THR A 1 466 ? 0.214 7.954 8.233 1.00 94.44 466 THR A CA 1
ATOM 3697 C C . THR A 1 466 ? -0.041 8.128 6.743 1.00 94.44 466 THR A C 1
ATOM 3699 O O . THR A 1 466 ? 0.785 8.681 6.014 1.00 94.44 466 THR A O 1
ATOM 3702 N N . MET A 1 467 ? -1.187 7.638 6.292 1.00 94.88 467 MET A N 1
ATOM 3703 C CA . MET A 1 467 ? -1.628 7.723 4.911 1.00 94.88 467 MET A CA 1
ATOM 3704 C C . MET A 1 467 ? -3.112 8.054 4.818 1.00 94.88 467 MET A C 1
ATOM 3706 O O . MET A 1 467 ? -3.898 7.789 5.729 1.00 94.88 467 MET A O 1
ATOM 3710 N N . ARG A 1 468 ? -3.475 8.618 3.672 1.00 94.19 468 ARG A N 1
ATOM 3711 C CA . ARG A 1 468 ? -4.836 8.792 3.175 1.00 94.19 468 ARG A CA 1
ATOM 3712 C C . ARG A 1 468 ? -5.125 7.727 2.115 1.00 94.19 468 ARG A C 1
ATOM 3714 O O . ARG A 1 468 ? -4.203 7.209 1.487 1.00 94.19 468 ARG A O 1
ATOM 3721 N N . TRP A 1 469 ? -6.402 7.437 1.897 1.00 94.50 469 TRP A N 1
ATOM 3722 C CA . TRP A 1 469 ? -6.889 6.523 0.861 1.00 94.50 469 TRP A CA 1
ATOM 3723 C C . TRP A 1 469 ? -8.239 7.004 0.319 1.00 94.50 469 TRP A C 1
ATOM 3725 O O . TRP A 1 469 ? -8.854 7.930 0.864 1.00 94.50 469 TRP A O 1
ATOM 3735 N N . GLY A 1 470 ? -8.690 6.404 -0.781 1.00 92.50 470 GLY A N 1
ATOM 3736 C CA . GLY A 1 470 ? -9.941 6.750 -1.443 1.00 92.50 470 GLY A CA 1
ATOM 3737 C C . GLY A 1 470 ? -9.973 8.224 -1.827 1.00 92.50 470 GLY A C 1
ATOM 3738 O O . GLY A 1 470 ? -9.046 8.746 -2.445 1.00 92.50 470 GLY A O 1
ATOM 3739 N N . ASN A 1 471 ? -11.021 8.929 -1.407 1.00 89.62 471 ASN A N 1
ATOM 3740 C CA . ASN A 1 471 ? -11.163 10.360 -1.679 1.00 89.62 471 ASN A CA 1
ATOM 3741 C C . ASN A 1 471 ? -10.232 11.258 -0.842 1.00 89.62 471 ASN A C 1
ATOM 3743 O O . ASN A 1 471 ? -10.201 12.469 -1.050 1.00 89.62 471 ASN A O 1
ATOM 3747 N N . GLY A 1 472 ? -9.478 10.699 0.111 1.00 83.56 472 GLY A N 1
ATOM 3748 C CA . GLY A 1 472 ? -8.570 11.458 0.976 1.00 83.56 472 GLY A CA 1
ATOM 3749 C C . GLY A 1 472 ? -9.278 12.393 1.965 1.00 83.56 472 GLY A C 1
ATOM 3750 O O . GLY A 1 472 ? -8.706 13.406 2.365 1.00 83.56 472 GLY A O 1
ATOM 3751 N N . GLU A 1 473 ? -10.531 12.095 2.323 1.00 79.31 473 GLU A N 1
ATOM 3752 C CA . GLU A 1 473 ? -11.350 12.890 3.257 1.00 79.31 473 GLU A CA 1
ATOM 3753 C C . GLU A 1 473 ? -11.388 12.335 4.690 1.00 79.31 473 GLU A C 1
ATOM 3755 O O . GLU A 1 473 ? -11.757 13.061 5.609 1.00 79.31 473 GLU A O 1
ATOM 3760 N N . GLY A 1 474 ? -11.017 11.066 4.887 1.00 78.25 474 GLY A N 1
ATOM 3761 C CA . GLY A 1 474 ? -10.982 10.425 6.203 1.00 78.25 474 GLY A CA 1
ATOM 3762 C C . GLY A 1 474 ? -9.771 10.828 7.051 1.00 78.25 474 GLY A C 1
ATOM 3763 O O . GLY A 1 474 ? -8.805 11.411 6.555 1.00 78.25 474 GLY A O 1
ATOM 3764 N N . THR A 1 475 ? -9.816 10.477 8.338 1.00 85.88 475 THR A N 1
ATOM 3765 C CA . THR A 1 475 ? -8.686 10.622 9.267 1.00 85.88 475 THR A CA 1
ATOM 3766 C C . THR A 1 475 ? -7.483 9.818 8.760 1.00 85.88 475 THR A C 1
ATOM 3768 O O . THR A 1 475 ? -7.620 8.603 8.596 1.00 85.88 475 THR A O 1
ATOM 3771 N N . PRO A 1 476 ? -6.310 10.443 8.529 1.00 92.19 476 PRO A N 1
ATOM 3772 C CA . PRO A 1 476 ? -5.102 9.709 8.177 1.00 92.19 476 PRO A CA 1
ATOM 3773 C C . PRO A 1 476 ? -4.756 8.681 9.252 1.00 92.19 476 PRO A C 1
ATOM 3775 O O . PRO A 1 476 ? -4.837 8.965 10.447 1.00 92.19 476 PRO A O 1
ATOM 3778 N N . PHE A 1 477 ? -4.346 7.491 8.831 1.00 95.19 477 PHE A N 1
ATOM 3779 C CA . PHE A 1 477 ? -4.039 6.391 9.742 1.00 95.19 477 PHE A CA 1
ATOM 3780 C C . PHE A 1 477 ? -2.851 5.579 9.224 1.00 95.19 477 PHE A C 1
ATOM 3782 O O . PHE A 1 477 ? -2.371 5.827 8.118 1.00 95.19 477 PHE A O 1
ATOM 3789 N N . VAL A 1 478 ? -2.332 4.634 10.014 1.00 95.06 478 VAL A N 1
ATOM 3790 C CA . VAL A 1 478 ? -1.169 3.820 9.607 1.00 95.06 478 VAL A CA 1
ATOM 3791 C C . VAL A 1 478 ? -1.449 2.986 8.353 1.00 95.06 478 VAL A C 1
ATOM 3793 O O . VAL A 1 478 ? -0.547 2.782 7.542 1.00 95.06 478 VAL A O 1
ATOM 3796 N N . ARG A 1 479 ? -2.695 2.535 8.185 1.00 95.25 479 ARG A N 1
ATOM 3797 C CA . ARG A 1 479 ? -3.218 1.770 7.047 1.00 95.25 479 ARG A CA 1
ATOM 3798 C C . ARG A 1 479 ? -4.711 2.058 6.859 1.00 95.25 479 ARG A C 1
ATOM 3800 O O . ARG A 1 479 ? -5.337 2.516 7.819 1.00 95.25 479 ARG A O 1
ATOM 3807 N N . PRO A 1 480 ? -5.287 1.797 5.669 1.00 94.88 480 PRO A N 1
ATOM 3808 C CA . PRO A 1 480 ? -6.719 1.945 5.447 1.00 94.88 480 PRO A CA 1
ATOM 3809 C C . PRO A 1 480 ? -7.537 1.147 6.461 1.00 94.88 480 PRO A C 1
ATOM 3811 O O . PRO A 1 480 ? -7.284 -0.037 6.694 1.00 94.88 480 PRO A O 1
ATOM 3814 N N . VAL A 1 481 ? -8.505 1.821 7.079 1.00 94.56 481 VAL A N 1
ATOM 3815 C CA . VAL A 1 481 ? -9.464 1.214 8.008 1.00 94.56 481 VAL A CA 1
ATOM 3816 C C . VAL A 1 481 ? -10.555 0.525 7.197 1.00 94.56 481 VAL A C 1
ATOM 3818 O O . VAL A 1 481 ? -11.119 1.127 6.284 1.00 94.56 481 VAL A O 1
ATOM 3821 N N . THR A 1 482 ? -10.846 -0.730 7.529 1.00 93.19 482 THR A N 1
ATOM 3822 C CA . THR A 1 482 ? -11.711 -1.611 6.724 1.00 93.19 482 THR A CA 1
ATOM 3823 C C . THR A 1 482 ? -12.915 -2.156 7.494 1.00 93.19 482 THR A C 1
ATOM 3825 O O . THR A 1 482 ? -13.946 -2.420 6.883 1.00 93.19 482 THR A O 1
ATOM 3828 N N . TRP A 1 483 ? -12.846 -2.284 8.824 1.00 95.75 483 TRP A N 1
ATOM 3829 C CA . TRP A 1 483 ? -14.016 -2.564 9.669 1.00 95.75 483 TRP A CA 1
ATOM 3830 C C . TRP A 1 483 ? -13.839 -1.999 11.084 1.00 95.75 483 TRP A C 1
ATOM 3832 O O . TRP A 1 483 ? -12.725 -1.718 11.529 1.00 95.75 483 TRP A O 1
ATOM 3842 N N . LEU A 1 484 ? -14.953 -1.835 11.799 1.00 97.56 484 LEU A N 1
ATOM 3843 C CA . LEU A 1 484 ? -14.984 -1.368 13.182 1.00 97.56 484 LEU A CA 1
ATOM 3844 C C . LEU A 1 484 ? -15.993 -2.203 13.976 1.00 97.56 484 LEU A C 1
ATOM 3846 O O . LEU A 1 484 ? -17.179 -2.242 13.648 1.00 97.56 484 LEU A O 1
ATOM 3850 N N . VAL A 1 485 ? -15.530 -2.856 15.038 1.00 98.50 485 VAL A N 1
ATOM 3851 C CA . VAL A 1 485 ? -16.389 -3.501 16.035 1.00 98.50 485 VAL A CA 1
ATOM 3852 C C . VAL A 1 485 ? -16.438 -2.619 17.267 1.00 98.50 485 VAL A C 1
ATOM 3854 O O . VAL A 1 485 ? -15.398 -2.191 17.763 1.00 98.50 485 VAL A O 1
ATOM 3857 N N . ALA A 1 486 ? -17.634 -2.383 17.797 1.00 98.38 486 ALA A N 1
ATOM 3858 C CA . ALA A 1 486 ? -17.790 -1.783 19.114 1.00 98.38 486 ALA A CA 1
ATOM 3859 C C . ALA A 1 486 ? -19.077 -2.279 19.773 1.00 98.38 486 ALA A C 1
ATOM 3861 O O . ALA A 1 486 ? -20.174 -1.941 19.331 1.00 98.38 486 ALA A O 1
ATOM 3862 N N . VAL A 1 487 ? -18.950 -3.085 20.827 1.00 98.06 487 VAL A N 1
ATOM 3863 C CA . VAL A 1 487 ? -20.071 -3.760 21.493 1.00 98.06 487 VAL A CA 1
ATOM 3864 C C . VAL A 1 487 ? -19.936 -3.631 23.011 1.00 98.06 487 VAL A C 1
ATOM 3866 O O . VAL A 1 487 ? -18.907 -3.999 23.572 1.00 98.06 487 VAL A O 1
ATOM 3869 N N . LEU A 1 488 ? -20.983 -3.139 23.676 1.00 96.69 488 LEU A N 1
ATOM 3870 C CA . LEU A 1 488 ? -21.130 -3.093 25.133 1.00 96.69 488 LEU A CA 1
ATOM 3871 C C . LEU A 1 488 ? -22.280 -4.023 25.552 1.00 96.69 488 LEU A C 1
ATOM 3873 O O . LEU A 1 488 ? -23.454 -3.743 25.288 1.00 96.69 488 LEU A O 1
ATOM 3877 N N . GLY A 1 489 ? -21.947 -5.136 26.205 1.00 94.81 489 GLY A N 1
ATOM 3878 C CA . GLY A 1 489 ? -22.878 -6.237 26.452 1.00 94.81 489 GLY A CA 1
ATOM 3879 C C . GLY A 1 489 ? -23.372 -6.829 25.131 1.00 94.81 489 GLY A C 1
ATOM 3880 O O . GLY A 1 489 ? -22.590 -7.383 24.367 1.00 94.81 489 GLY A O 1
ATOM 3881 N N . GLU A 1 490 ? -24.662 -6.662 24.847 1.00 92.25 490 GLU A N 1
ATOM 3882 C CA . GLU A 1 490 ? -25.307 -7.115 23.602 1.00 92.25 490 GLU A CA 1
ATOM 3883 C C . GLU A 1 490 ? -25.576 -5.964 22.613 1.00 92.25 490 GLU A C 1
ATOM 3885 O O . GLU A 1 490 ? -26.207 -6.156 21.575 1.00 92.25 490 GLU A O 1
ATOM 3890 N N . ARG A 1 491 ? -25.150 -4.736 22.936 1.00 94.06 491 ARG A N 1
ATOM 3891 C CA . ARG A 1 491 ? -25.495 -3.531 22.168 1.00 94.06 491 ARG A CA 1
ATOM 3892 C C . ARG A 1 491 ? -24.293 -3.002 21.408 1.00 94.06 491 ARG A C 1
ATOM 3894 O O . ARG A 1 491 ? -23.230 -2.806 21.990 1.00 94.06 491 ARG A O 1
ATOM 3901 N N . VAL A 1 492 ? -24.482 -2.712 20.123 1.00 96.00 492 VAL A N 1
ATOM 3902 C CA . VAL A 1 492 ? -23.482 -2.002 19.319 1.00 96.00 492 VAL A CA 1
ATOM 3903 C C . VAL A 1 492 ? -23.409 -0.549 19.789 1.00 96.00 492 VAL A C 1
ATOM 3905 O O . VAL A 1 492 ? -24.434 0.118 19.929 1.00 96.00 492 VAL A O 1
ATOM 3908 N N . VAL A 1 493 ? -22.198 -0.059 20.042 1.00 96.50 493 VAL A N 1
ATOM 3909 C CA . VAL A 1 493 ? -21.939 1.353 20.336 1.00 96.50 493 VAL A CA 1
ATOM 3910 C C . VAL A 1 493 ? -21.963 2.103 19.006 1.00 96.50 493 VAL A C 1
ATOM 3912 O O . VAL A 1 493 ? -21.093 1.825 18.182 1.00 96.50 493 VAL A O 1
ATOM 3915 N N . PRO A 1 494 ? -22.908 3.024 18.755 1.00 94.31 494 PRO A N 1
ATOM 3916 C CA . PRO A 1 494 ? -23.070 3.625 17.438 1.00 94.31 494 PRO A CA 1
ATOM 3917 C C . PRO A 1 494 ? -22.007 4.711 17.232 1.00 94.31 494 PRO A C 1
ATOM 3919 O O . PRO A 1 494 ? -22.105 5.807 17.776 1.00 94.31 494 PRO A O 1
ATOM 3922 N N . MET A 1 495 ? -20.952 4.399 16.484 1.00 93.88 495 MET A N 1
ATOM 3923 C CA . MET A 1 495 ? -19.827 5.303 16.246 1.00 93.88 495 MET A CA 1
ATOM 3924 C C . MET A 1 495 ? -19.314 5.172 14.811 1.00 93.88 495 MET A C 1
ATOM 3926 O O . MET A 1 495 ? -19.594 4.195 14.120 1.00 93.88 495 MET A O 1
ATOM 3930 N N . ASN A 1 496 ? -18.529 6.155 14.377 1.00 92.75 496 ASN A N 1
ATOM 3931 C CA . ASN A 1 496 ? -17.825 6.118 13.103 1.00 92.75 496 ASN A CA 1
ATOM 3932 C C . ASN A 1 496 ? -16.355 6.482 13.317 1.00 92.75 496 ASN A C 1
ATOM 3934 O O . ASN A 1 496 ? -16.043 7.401 14.079 1.00 92.75 496 ASN A O 1
ATOM 3938 N N . PHE A 1 497 ? -15.461 5.788 12.620 1.00 92.56 497 PHE A N 1
ATOM 3939 C CA . PHE A 1 497 ? -14.056 6.161 12.548 1.00 92.56 497 PHE A CA 1
ATOM 3940 C C . PHE A 1 497 ? -13.529 5.954 11.130 1.00 92.56 497 PHE A C 1
ATOM 3942 O O . PHE A 1 497 ? -13.756 4.911 10.524 1.00 92.56 497 PHE A O 1
ATOM 3949 N N . ALA A 1 498 ? -12.832 6.963 10.599 1.00 89.69 498 ALA A N 1
ATOM 3950 C CA . ALA A 1 498 ? -12.257 6.947 9.252 1.00 89.69 498 ALA A CA 1
ATOM 3951 C C . ALA A 1 498 ? -13.252 6.541 8.137 1.00 89.69 498 ALA A C 1
ATOM 3953 O O . ALA A 1 498 ? -12.867 5.932 7.143 1.00 89.69 498 ALA A O 1
ATOM 3954 N N . GLY A 1 499 ? -14.534 6.897 8.293 1.00 86.50 499 GLY A N 1
ATOM 3955 C CA . GLY A 1 499 ? -15.590 6.584 7.328 1.00 86.50 499 GLY A CA 1
ATOM 3956 C C . GLY A 1 499 ? -16.268 5.228 7.536 1.00 86.50 499 GLY A C 1
ATOM 3957 O O . GLY A 1 499 ? -17.232 4.944 6.834 1.00 86.50 499 GLY A O 1
ATOM 3958 N N . ILE A 1 500 ? -15.842 4.434 8.521 1.00 89.38 500 ILE A N 1
ATOM 3959 C CA . ILE A 1 500 ? -16.396 3.111 8.824 1.00 89.38 500 ILE A CA 1
ATOM 3960 C C . ILE A 1 500 ? -17.316 3.185 10.045 1.00 89.38 500 ILE A C 1
ATOM 3962 O O . ILE A 1 500 ? -16.910 3.655 11.110 1.00 89.38 500 ILE A O 1
ATOM 3966 N N . GLU A 1 501 ? -18.561 2.733 9.886 1.00 93.12 501 GLU A N 1
ATOM 3967 C CA . GLU A 1 501 ? -19.530 2.602 10.980 1.00 93.12 501 GLU A CA 1
ATOM 3968 C C . GLU A 1 501 ? -19.250 1.340 11.810 1.00 93.12 501 GLU A C 1
ATOM 3970 O O . GLU A 1 501 ? -18.834 0.303 11.287 1.00 93.12 501 GLU A O 1
ATOM 3975 N N . SER A 1 502 ? -19.464 1.430 13.121 1.00 96.62 502 SER A N 1
ATOM 3976 C CA . SER A 1 502 ? -19.295 0.300 14.028 1.00 96.62 502 SER A CA 1
ATOM 3977 C C . SER A 1 502 ? -20.393 -0.753 13.871 1.00 96.62 502 SER A C 1
ATOM 3979 O O . SER A 1 502 ? -21.560 -0.458 13.620 1.00 96.62 502 SER A O 1
ATOM 3981 N N . SER A 1 503 ? -20.023 -2.013 14.086 1.00 97.44 503 SER A N 1
ATOM 3982 C CA . SER A 1 503 ? -20.944 -3.150 14.108 1.00 97.44 503 SER A CA 1
ATOM 3983 C C . SER A 1 503 ? -20.511 -4.198 15.143 1.00 97.44 503 SER A C 1
ATOM 3985 O O . SER A 1 503 ? -19.636 -3.950 15.973 1.00 97.44 503 SER A O 1
ATOM 3987 N N . ASN A 1 504 ? -21.121 -5.384 15.103 1.00 97.06 504 ASN A N 1
ATOM 3988 C CA . ASN A 1 504 ? -20.633 -6.584 15.788 1.00 97.06 504 ASN A CA 1
ATOM 3989 C C . ASN A 1 504 ? -19.946 -7.576 14.827 1.00 97.06 504 ASN A C 1
ATOM 3991 O O . ASN A 1 504 ? -19.803 -8.750 15.163 1.00 97.06 504 ASN A O 1
ATOM 3995 N N . GLN A 1 505 ? -19.575 -7.137 13.622 1.00 98.06 505 GLN A N 1
ATOM 3996 C CA . GLN A 1 505 ? -18.955 -7.972 12.596 1.00 98.06 505 GLN A CA 1
ATOM 3997 C C . GLN A 1 505 ? -17.447 -7.711 12.555 1.00 98.06 505 GLN A C 1
ATOM 3999 O O . GLN A 1 505 ? -16.995 -6.661 12.100 1.00 98.06 505 GLN A O 1
ATOM 4004 N N . SER A 1 506 ? -16.671 -8.678 13.038 1.00 97.88 506 SER A N 1
ATOM 4005 C CA . SER A 1 506 ? -15.231 -8.766 12.788 1.00 97.88 506 SER A CA 1
ATOM 4006 C C . SER A 1 506 ? -14.984 -9.479 11.448 1.00 97.88 506 SER A C 1
ATOM 4008 O O . SER A 1 506 ? -15.923 -9.873 10.753 1.00 97.88 506 SER A O 1
ATOM 4010 N N . GLN A 1 507 ? -13.725 -9.664 11.066 1.00 96.50 507 GLN A N 1
ATOM 4011 C CA . GLN A 1 507 ? -13.331 -10.414 9.868 1.00 96.50 507 GLN A CA 1
ATOM 4012 C C . GLN A 1 507 ? -12.588 -11.702 10.225 1.00 96.50 507 GLN A C 1
ATOM 4014 O O . GLN A 1 507 ? -11.804 -11.721 11.164 1.00 96.50 507 GLN A O 1
ATOM 4019 N N . GLY A 1 508 ? -12.778 -12.787 9.479 1.00 96.19 508 GLY A N 1
ATOM 4020 C CA . GLY A 1 508 ? -11.925 -13.973 9.613 1.00 96.19 508 GLY A CA 1
ATOM 4021 C C . GLY A 1 508 ? -10.542 -13.781 8.979 1.00 96.19 508 GLY A C 1
ATOM 4022 O O . GLY A 1 508 ? -10.173 -12.685 8.546 1.00 96.19 508 GLY A O 1
ATOM 4023 N N . HIS A 1 509 ? -9.764 -14.859 8.919 1.00 94.75 509 HIS A N 1
ATOM 4024 C CA . HIS A 1 509 ? -8.467 -14.864 8.245 1.00 94.75 509 HIS A CA 1
ATOM 4025 C C . HIS A 1 509 ? -8.600 -14.595 6.740 1.00 94.75 509 HIS A C 1
ATOM 4027 O O . HIS A 1 509 ? -9.403 -15.244 6.071 1.00 94.75 509 HIS A O 1
ATOM 4033 N N . ARG A 1 510 ? -7.734 -13.738 6.173 1.00 90.81 510 ARG A N 1
ATOM 4034 C CA . ARG A 1 510 ? -7.795 -13.292 4.761 1.00 90.81 510 ARG A CA 1
ATOM 4035 C C . ARG A 1 510 ? -8.008 -14.412 3.744 1.00 90.81 510 ARG A C 1
ATOM 4037 O O . ARG A 1 510 ? -8.801 -14.266 2.826 1.00 90.81 510 ARG A O 1
ATOM 4044 N N . PHE A 1 511 ? -7.265 -15.504 3.894 1.00 91.00 511 PHE A N 1
ATOM 4045 C CA . PHE A 1 511 ? -7.293 -16.621 2.947 1.00 91.00 511 PHE A CA 1
ATOM 4046 C C . PHE A 1 511 ? -8.098 -17.813 3.478 1.00 91.00 511 PHE A C 1
ATOM 4048 O O . PHE A 1 511 ? -9.033 -18.272 2.830 1.00 91.00 511 PHE A O 1
ATOM 4055 N N . LEU A 1 512 ? -7.787 -18.267 4.696 1.00 91.06 512 LEU A N 1
ATOM 4056 C CA . LEU A 1 512 ? -8.374 -19.464 5.306 1.00 91.06 512 LEU A CA 1
ATOM 4057 C C . LEU A 1 512 ? -9.833 -19.310 5.786 1.00 91.06 512 LEU A C 1
ATOM 4059 O O . LEU A 1 512 ? -10.509 -20.317 5.986 1.00 91.06 512 LEU A O 1
ATOM 4063 N N . HIS A 1 513 ? -10.322 -18.083 5.998 1.00 93.06 513 HIS A N 1
ATOM 4064 C CA . HIS A 1 513 ? -11.713 -17.800 6.370 1.00 93.06 513 HIS A CA 1
ATOM 4065 C C . HIS A 1 513 ? -12.110 -16.377 5.932 1.00 93.06 513 HIS A C 1
ATOM 4067 O O . HIS A 1 513 ? -12.341 -15.490 6.757 1.00 93.06 513 HIS A O 1
ATOM 4073 N N . ASN A 1 514 ? -12.187 -16.142 4.619 1.00 89.25 514 ASN A N 1
ATOM 4074 C CA . ASN A 1 514 ? -12.459 -14.814 4.056 1.00 89.25 514 ASN A CA 1
ATOM 4075 C C . ASN A 1 514 ? -13.943 -14.399 4.145 1.00 89.25 514 ASN A C 1
ATOM 4077 O O . ASN A 1 514 ? -14.622 -14.248 3.128 1.00 89.25 514 ASN A O 1
ATOM 4081 N N . LYS A 1 515 ? -14.491 -14.330 5.361 1.00 91.06 515 LYS A N 1
ATOM 4082 C CA . LYS A 1 515 ? -15.890 -13.971 5.629 1.00 91.06 515 LYS A CA 1
ATOM 4083 C C . LYS A 1 515 ? -16.006 -13.168 6.930 1.00 91.06 515 LYS A C 1
ATOM 4085 O O . LYS A 1 515 ? -15.211 -13.418 7.844 1.00 91.06 515 LYS A O 1
ATOM 4090 N N . PRO A 1 516 ? -17.022 -12.291 7.048 1.00 94.94 516 PRO A N 1
ATOM 4091 C CA . PRO A 1 516 ? -17.366 -11.650 8.311 1.00 94.94 516 PRO A CA 1
ATOM 4092 C C . PRO A 1 516 ? -17.678 -12.668 9.414 1.00 94.94 516 PRO A C 1
ATOM 4094 O O . PRO A 1 516 ? -18.198 -13.755 9.147 1.00 94.94 516 PRO A O 1
ATOM 4097 N N . VAL A 1 517 ? -17.376 -12.297 10.656 1.00 97.19 517 VAL A N 1
ATOM 4098 C CA . VAL A 1 517 ? -17.579 -13.107 11.862 1.00 97.19 517 VAL A CA 1
ATOM 4099 C C . VAL A 1 517 ? -18.321 -12.264 12.890 1.00 97.19 517 VAL A C 1
ATOM 4101 O O . VAL A 1 517 ? -17.803 -11.253 13.363 1.00 97.19 517 VAL A O 1
ATOM 4104 N N . ALA A 1 518 ? -19.525 -12.691 13.266 1.00 97.19 518 ALA A N 1
ATOM 4105 C CA . ALA A 1 518 ? -20.262 -12.055 14.348 1.00 97.19 518 ALA A CA 1
ATOM 4106 C C . ALA A 1 518 ? -19.558 -12.326 15.687 1.00 97.19 518 ALA A C 1
ATOM 4108 O O . ALA A 1 518 ? -19.334 -13.481 16.053 1.00 97.19 518 ALA A O 1
ATOM 4109 N N . VAL A 1 519 ? -19.232 -11.269 16.427 1.00 97.75 519 VAL A N 1
ATOM 4110 C CA . VAL A 1 519 ? -18.532 -11.348 17.714 1.00 97.75 519 VAL A CA 1
ATOM 4111 C C . VAL A 1 519 ? -19.370 -10.764 18.848 1.00 97.75 519 VAL A C 1
ATOM 4113 O O . VAL A 1 519 ? -20.256 -9.934 18.637 1.00 97.75 519 VAL A O 1
ATOM 4116 N N . LYS A 1 520 ? -19.091 -11.221 20.071 1.00 95.75 520 LYS A N 1
ATOM 4117 C CA . LYS A 1 520 ? -19.741 -10.765 21.307 1.00 95.75 520 LYS A CA 1
ATOM 4118 C C . LYS A 1 520 ? -18.761 -9.972 22.160 1.00 95.75 520 LYS A C 1
ATOM 4120 O O . LYS A 1 520 ? -17.556 -10.162 22.032 1.00 95.75 520 LYS A O 1
ATOM 4125 N N . ALA A 1 521 ? -19.278 -9.137 23.061 1.00 96.75 521 ALA A N 1
ATOM 4126 C CA . ALA A 1 521 ? -18.434 -8.353 23.959 1.00 96.75 521 ALA A CA 1
ATOM 4127 C C . ALA A 1 521 ? -17.655 -9.205 24.979 1.00 96.75 521 ALA A C 1
ATOM 4129 O O . ALA A 1 521 ? -16.609 -8.777 25.463 1.00 96.75 521 ALA A O 1
ATOM 4130 N N . ASP A 1 522 ? -18.139 -10.412 25.298 1.00 97.06 522 ASP A N 1
ATOM 4131 C CA . ASP A 1 522 ? -17.405 -11.356 26.142 1.00 97.06 522 ASP A CA 1
ATOM 4132 C C . ASP A 1 522 ? -16.062 -11.746 25.502 1.00 97.06 522 ASP A C 1
ATOM 4134 O O . ASP A 1 522 ? -16.011 -12.272 24.387 1.00 97.06 522 ASP A O 1
ATOM 4138 N N . ARG A 1 523 ? -14.964 -11.514 26.233 1.00 97.62 523 ARG A N 1
ATOM 4139 C CA . ARG A 1 523 ? -13.597 -11.732 25.741 1.00 97.62 523 ARG A CA 1
ATOM 4140 C C . ARG A 1 523 ? -13.358 -13.179 25.315 1.00 97.62 523 ARG A C 1
ATOM 4142 O O . ARG A 1 523 ? -12.723 -13.411 24.290 1.00 97.62 523 ARG A O 1
ATOM 4149 N N . SER A 1 524 ? -13.815 -14.150 26.099 1.00 97.75 524 SER A N 1
ATOM 4150 C CA . SER A 1 524 ? -13.558 -15.566 25.816 1.00 97.75 524 SER A CA 1
ATOM 4151 C C . SER A 1 524 ? -14.298 -16.012 24.558 1.00 97.75 524 SER A C 1
ATOM 4153 O O . SER A 1 524 ? -13.711 -16.672 23.700 1.00 97.75 524 SER A O 1
ATOM 4155 N N . ALA A 1 525 ? -15.554 -15.585 24.406 1.00 97.81 525 ALA A N 1
ATOM 4156 C CA . ALA A 1 525 ? -16.344 -15.803 23.202 1.00 97.81 525 ALA A CA 1
ATOM 4157 C C . ALA A 1 525 ? -15.721 -15.123 21.975 1.00 97.81 525 ALA A C 1
ATOM 4159 O O . ALA A 1 525 ? -15.658 -15.739 20.914 1.00 97.81 525 ALA A O 1
ATOM 4160 N N . TYR A 1 526 ? -15.221 -13.892 22.118 1.00 98.44 526 TYR A N 1
ATOM 4161 C CA . TYR A 1 526 ? -14.510 -13.169 21.061 1.00 98.44 526 TYR A CA 1
ATOM 4162 C C . TYR A 1 526 ? -13.271 -13.928 20.569 1.00 98.44 526 TYR A C 1
ATOM 4164 O O . TYR A 1 526 ? -13.139 -14.196 19.372 1.00 98.44 526 TYR A O 1
ATOM 4172 N N . LEU A 1 527 ? -12.392 -14.329 21.495 1.00 98.31 527 LEU A N 1
ATOM 4173 C CA . LEU A 1 527 ? -11.183 -15.082 21.162 1.00 98.31 527 LEU A CA 1
ATOM 4174 C C . LEU A 1 527 ? -11.526 -16.424 20.506 1.00 98.31 527 LEU A C 1
ATOM 4176 O O . LEU A 1 527 ? -10.885 -16.804 19.530 1.00 98.31 527 LEU A O 1
ATOM 4180 N N . GLN A 1 528 ? -12.544 -17.133 21.002 1.00 98.31 528 GLN A N 1
ATOM 4181 C CA . GLN A 1 528 ? -12.950 -18.412 20.421 1.00 98.31 528 GLN A CA 1
ATOM 4182 C C . GLN A 1 528 ? -13.534 -18.254 19.012 1.00 98.31 528 GLN A C 1
ATOM 4184 O O . GLN A 1 528 ? -13.112 -18.970 18.107 1.00 98.31 528 GLN A O 1
ATOM 4189 N N . ALA A 1 529 ? -14.438 -17.292 18.803 1.00 98.25 529 ALA A N 1
ATOM 4190 C CA . ALA A 1 529 ? -15.044 -17.039 17.496 1.00 98.25 529 ALA A CA 1
ATOM 4191 C C . ALA A 1 529 ? -13.984 -16.733 16.427 1.00 98.25 529 ALA A C 1
ATOM 4193 O O . ALA A 1 529 ? -14.061 -17.231 15.303 1.00 98.25 529 ALA A O 1
ATOM 4194 N N . LEU A 1 530 ? -12.955 -15.956 16.783 1.00 98.31 530 LEU A N 1
ATOM 4195 C CA . LEU A 1 530 ? -11.866 -15.652 15.862 1.00 98.31 530 LEU A CA 1
ATOM 4196 C C . LEU A 1 530 ? -10.892 -16.821 15.675 1.00 98.31 530 LEU A C 1
ATOM 4198 O O . LEU A 1 530 ? -10.461 -17.041 14.545 1.00 98.31 530 LEU A O 1
ATOM 4202 N N . ARG A 1 531 ? -10.630 -17.656 16.692 1.00 97.69 531 ARG A N 1
ATOM 4203 C CA . ARG A 1 531 ? -9.883 -18.917 16.497 1.00 97.69 531 ARG A CA 1
ATOM 4204 C C . ARG A 1 531 ? -10.584 -19.852 15.510 1.00 97.69 531 ARG A C 1
ATOM 4206 O O . ARG A 1 531 ? -9.917 -20.416 14.638 1.00 97.69 531 ARG A O 1
ATOM 4213 N N . ASP A 1 532 ? -11.906 -19.982 15.605 1.00 97.81 532 ASP A N 1
ATOM 4214 C CA . ASP A 1 532 ? -12.713 -20.784 14.675 1.00 97.81 532 ASP A CA 1
ATOM 4215 C C . ASP A 1 532 ? -12.630 -20.219 13.247 1.00 97.81 532 ASP A C 1
ATOM 4217 O O . ASP A 1 532 ? -12.498 -20.970 12.276 1.00 97.81 532 ASP A O 1
ATOM 4221 N N . ALA A 1 533 ? -12.561 -18.890 13.132 1.00 97.69 533 ALA A N 1
ATOM 4222 C CA . ALA A 1 533 ? -12.297 -18.160 11.895 1.00 97.69 533 ALA A CA 1
ATOM 4223 C C . ALA A 1 533 ? -10.801 -18.037 11.531 1.00 97.69 533 ALA A C 1
ATOM 4225 O O . ALA A 1 533 ? -10.422 -17.184 10.724 1.00 97.69 533 ALA A O 1
ATOM 4226 N N . LYS A 1 534 ? -9.951 -18.910 12.090 1.00 97.00 534 LYS A N 1
ATOM 4227 C CA . LYS A 1 534 ? -8.513 -19.018 11.800 1.00 97.00 534 LYS A CA 1
ATOM 4228 C C . LYS A 1 534 ? -7.710 -17.763 12.154 1.00 97.00 534 LYS A C 1
ATOM 4230 O O . LYS A 1 534 ? -6.791 -17.403 11.439 1.00 97.00 534 LYS A O 1
ATOM 4235 N N . VAL A 1 535 ? -8.006 -17.106 13.266 1.00 97.44 535 VAL A N 1
ATOM 4236 C CA . VAL A 1 535 ? -7.268 -15.929 13.744 1.00 97.44 535 VAL A CA 1
ATOM 4237 C C . VAL A 1 535 ? -6.921 -16.112 15.219 1.00 97.44 535 VAL A C 1
ATOM 4239 O O . VAL A 1 535 ? -7.798 -16.171 16.077 1.00 97.44 535 VAL A O 1
ATOM 4242 N N . PHE A 1 536 ? -5.626 -16.163 15.532 1.00 97.50 536 PHE A N 1
ATOM 4243 C CA . PHE A 1 536 ? -5.141 -16.043 16.907 1.00 97.50 536 PHE A CA 1
ATOM 4244 C C . PHE A 1 536 ? -4.962 -14.564 17.235 1.00 97.50 536 PHE A C 1
ATOM 4246 O O . PHE A 1 536 ? -3.990 -13.941 16.824 1.00 97.50 536 PHE A O 1
ATOM 4253 N N . VAL A 1 537 ? -5.936 -13.977 17.921 1.00 96.75 537 VAL A N 1
ATOM 4254 C CA . VAL A 1 537 ? -5.978 -12.527 18.170 1.00 96.75 537 VAL A CA 1
ATOM 4255 C C . VAL A 1 537 ? -4.990 -12.100 19.250 1.00 96.75 537 VAL A C 1
ATOM 4257 O O . VAL A 1 537 ? -4.400 -11.027 19.160 1.00 96.75 537 VAL A O 1
ATOM 4260 N N . ASP A 1 538 ? -4.808 -12.949 20.259 1.00 97.12 538 ASP A N 1
ATOM 4261 C CA . ASP A 1 538 ? -3.870 -12.715 21.346 1.00 97.12 538 ASP A CA 1
ATOM 4262 C C . ASP A 1 538 ? -2.434 -12.947 20.857 1.00 97.12 538 ASP A C 1
ATOM 4264 O O . ASP A 1 538 ? -2.055 -14.058 20.473 1.00 97.12 538 ASP A O 1
ATOM 4268 N N . GLN A 1 539 ? -1.644 -11.874 20.845 1.00 96.75 539 GLN A N 1
ATOM 4269 C CA . GLN A 1 539 ? -0.256 -11.894 20.401 1.00 96.75 539 GLN A CA 1
ATOM 4270 C C . GLN A 1 539 ? 0.625 -12.867 21.195 1.00 96.75 539 GLN A C 1
ATOM 4272 O O . GLN A 1 539 ? 1.500 -13.493 20.598 1.00 96.75 539 GLN A O 1
ATOM 4277 N N . ASP A 1 540 ? 0.380 -13.044 22.496 1.00 95.94 540 ASP A N 1
ATOM 4278 C CA . ASP A 1 540 ? 1.214 -13.891 23.352 1.00 95.94 540 ASP A CA 1
ATOM 4279 C C . ASP A 1 540 ? 0.905 -15.369 23.088 1.00 95.94 540 ASP A C 1
ATOM 4281 O O . ASP A 1 540 ? 1.810 -16.190 22.920 1.00 95.94 540 ASP A O 1
ATOM 4285 N N . GLU A 1 541 ? -0.384 -15.696 22.945 1.00 96.56 541 GLU A N 1
ATOM 4286 C CA . GLU A 1 541 ? -0.829 -17.022 22.505 1.00 96.56 541 GLU A CA 1
ATOM 4287 C C . GLU A 1 541 ? -0.248 -17.363 21.130 1.00 96.56 541 GLU A C 1
ATOM 4289 O O . GLU A 1 541 ? 0.267 -18.465 20.916 1.00 96.56 541 GLU A O 1
ATOM 4294 N N . ARG A 1 542 ? -0.312 -16.415 20.188 1.00 97.06 542 ARG A N 1
ATOM 4295 C CA . ARG A 1 542 ? 0.197 -16.615 18.832 1.00 97.06 542 ARG A CA 1
ATOM 4296 C C . ARG A 1 542 ? 1.710 -16.830 18.821 1.00 97.06 542 ARG A C 1
ATOM 4298 O O . ARG A 1 542 ? 2.161 -17.754 18.142 1.00 97.06 542 ARG A O 1
ATOM 4305 N N . LYS A 1 543 ? 2.483 -16.037 19.571 1.00 96.50 543 LYS A N 1
ATOM 4306 C CA . LYS A 1 543 ? 3.944 -16.191 19.678 1.00 96.50 543 LYS A CA 1
ATOM 4307 C C . LYS A 1 543 ? 4.312 -17.588 20.174 1.00 96.50 543 LYS A C 1
ATOM 4309 O O . LYS A 1 543 ? 5.149 -18.266 19.573 1.00 96.50 543 LYS A O 1
ATOM 4314 N N . GLU A 1 544 ? 3.633 -18.061 21.215 1.00 96.38 544 GLU A N 1
ATOM 4315 C CA . GLU A 1 544 ? 3.920 -19.379 21.780 1.00 96.38 544 GLU A CA 1
ATOM 4316 C C . GLU A 1 544 ? 3.450 -20.526 20.880 1.00 96.38 544 GLU A C 1
ATOM 4318 O O . GLU A 1 544 ? 4.100 -21.576 20.787 1.00 96.38 544 GLU A O 1
ATOM 4323 N N . LYS A 1 545 ? 2.373 -20.305 20.120 1.00 96.25 545 LYS A N 1
ATOM 4324 C CA . LYS A 1 545 ? 1.938 -21.235 19.080 1.00 96.25 545 LYS A CA 1
ATOM 4325 C C . LYS A 1 545 ? 2.985 -21.374 17.976 1.00 96.25 545 LYS A C 1
ATOM 4327 O O . LYS A 1 545 ? 3.282 -22.504 17.593 1.00 96.25 545 LYS A O 1
ATOM 4332 N N . ILE A 1 546 ? 3.565 -20.269 17.497 1.00 95.44 546 ILE A N 1
ATOM 4333 C CA . ILE A 1 546 ? 4.654 -20.291 16.505 1.00 95.44 546 ILE A CA 1
ATOM 4334 C C . ILE A 1 546 ? 5.840 -21.088 17.054 1.00 95.44 546 ILE A C 1
ATOM 4336 O O . ILE A 1 546 ? 6.286 -22.033 16.404 1.00 95.44 546 ILE A O 1
ATOM 4340 N N . ARG A 1 547 ? 6.301 -20.772 18.272 1.00 95.25 547 ARG A N 1
ATOM 4341 C CA . ARG A 1 547 ? 7.412 -21.481 18.929 1.00 95.25 547 ARG A CA 1
ATOM 4342 C C . ARG A 1 547 ? 7.159 -22.988 18.997 1.00 95.25 547 ARG A C 1
ATOM 4344 O O . ARG A 1 547 ? 8.009 -23.782 18.596 1.00 95.25 547 ARG A O 1
ATOM 4351 N N . SER A 1 548 ? 5.973 -23.376 19.458 1.00 95.19 548 SER A N 1
ATOM 4352 C CA . SER A 1 548 ? 5.575 -24.780 19.585 1.00 95.19 548 SER A CA 1
ATOM 4353 C C . SER A 1 548 ? 5.560 -25.500 18.235 1.00 95.19 548 SER A C 1
ATOM 4355 O O . SER A 1 548 ? 6.083 -26.607 18.123 1.00 95.19 548 SER A O 1
ATOM 4357 N N . LEU A 1 549 ? 5.006 -24.865 17.196 1.00 94.69 549 LEU A N 1
ATOM 4358 C CA . LEU A 1 549 ? 4.935 -25.431 15.847 1.00 94.69 549 LEU A CA 1
ATOM 4359 C C . LEU A 1 549 ? 6.321 -25.614 15.224 1.00 94.69 549 LEU A C 1
ATOM 4361 O O . LEU A 1 549 ? 6.572 -26.645 14.598 1.00 94.69 549 LEU A O 1
ATOM 4365 N N . VAL A 1 550 ? 7.229 -24.652 15.413 1.00 92.62 550 VAL A N 1
ATOM 4366 C CA . VAL A 1 550 ? 8.616 -24.760 14.941 1.00 92.62 550 VAL A CA 1
ATOM 4367 C C . VAL A 1 550 ? 9.316 -25.926 15.632 1.00 92.62 550 VAL A C 1
ATOM 4369 O O . VAL A 1 550 ? 9.835 -26.800 14.945 1.00 92.62 550 VAL A O 1
ATOM 4372 N N . LEU A 1 551 ? 9.269 -25.997 16.967 1.00 93.00 551 LEU A N 1
ATOM 4373 C CA . LEU A 1 551 ? 9.895 -27.076 17.741 1.00 93.00 551 LEU A CA 1
ATOM 4374 C C . LEU A 1 551 ? 9.349 -28.464 17.375 1.00 93.00 551 LEU A C 1
ATOM 4376 O O . LEU A 1 551 ? 10.107 -29.428 17.272 1.00 93.00 551 LEU A O 1
ATOM 4380 N N . GLU A 1 552 ? 8.036 -28.581 17.170 1.00 93.81 552 GLU A N 1
ATOM 4381 C CA . GLU A 1 552 ? 7.410 -29.832 16.745 1.00 93.81 552 GLU A CA 1
ATOM 4382 C C . GLU A 1 552 ? 7.873 -30.240 15.339 1.00 93.81 552 GLU A C 1
ATOM 4384 O O . GLU A 1 552 ? 8.208 -31.404 15.104 1.00 93.81 552 GLU A O 1
ATOM 4389 N N . THR A 1 553 ? 7.919 -29.283 14.410 1.00 93.00 553 THR A N 1
ATOM 4390 C CA . THR A 1 553 ? 8.293 -29.521 13.010 1.00 93.00 553 THR A CA 1
ATOM 4391 C C . THR A 1 553 ? 9.766 -29.897 12.884 1.00 93.00 553 THR A C 1
ATOM 4393 O O . THR A 1 553 ? 10.088 -30.887 12.228 1.00 93.00 553 THR A O 1
ATOM 4396 N N . THR A 1 554 ? 10.667 -29.176 13.556 1.00 92.00 554 THR A N 1
ATOM 4397 C CA . THR A 1 554 ? 12.104 -29.473 13.516 1.00 92.00 554 THR A CA 1
ATOM 4398 C C . THR A 1 554 ? 12.409 -30.825 14.151 1.00 92.00 554 THR A C 1
ATOM 4400 O O . THR A 1 554 ? 13.140 -31.617 13.560 1.00 92.00 554 THR A O 1
ATOM 4403 N N . LYS A 1 555 ? 11.771 -31.160 15.282 1.00 92.31 555 LYS A N 1
ATOM 4404 C CA . LYS A 1 555 ? 11.908 -32.480 15.916 1.00 92.31 555 LYS A CA 1
ATOM 4405 C C . LYS A 1 555 ? 11.475 -33.614 14.985 1.00 92.31 555 LYS A C 1
ATOM 4407 O O . LYS A 1 555 ? 12.157 -34.632 14.922 1.00 92.31 555 LYS A O 1
ATOM 4412 N N . LYS A 1 556 ? 10.368 -33.446 14.252 1.00 93.00 556 LYS A N 1
ATOM 4413 C CA . LYS A 1 556 ? 9.884 -34.437 13.272 1.00 93.00 556 LYS A CA 1
ATOM 4414 C C . LYS A 1 556 ? 10.857 -34.654 12.112 1.00 93.00 556 LYS A C 1
ATOM 4416 O O . LYS A 1 556 ? 10.952 -35.773 11.625 1.00 93.00 556 LYS A O 1
ATOM 4421 N N . GLN A 1 557 ? 11.575 -33.611 11.699 1.00 92.19 557 GLN A N 1
ATOM 4422 C CA . GLN A 1 557 ? 12.521 -33.652 10.578 1.00 92.19 557 GLN A CA 1
ATOM 4423 C C . GLN A 1 557 ? 13.978 -33.876 11.007 1.00 92.19 557 GLN A C 1
ATOM 4425 O O . GLN A 1 557 ? 14.879 -33.814 10.176 1.00 92.19 557 GLN A O 1
ATOM 4430 N N . ASN A 1 558 ? 14.228 -34.129 12.297 1.00 92.81 558 ASN A N 1
ATOM 4431 C CA . ASN A 1 558 ? 15.575 -34.227 12.864 1.00 92.81 558 ASN A CA 1
ATOM 4432 C C . ASN A 1 558 ? 16.452 -32.989 12.563 1.00 92.81 558 ASN A C 1
ATOM 4434 O O . ASN A 1 558 ? 17.653 -33.091 12.318 1.00 92.81 558 ASN A O 1
ATOM 4438 N N . LEU A 1 559 ? 15.827 -31.811 12.571 1.00 92.25 559 LEU A N 1
ATOM 4439 C CA . LEU A 1 559 ? 16.471 -30.511 12.410 1.00 92.25 559 LEU A CA 1
ATOM 4440 C C . LEU A 1 559 ? 16.588 -29.810 13.769 1.00 92.25 559 LEU A C 1
ATOM 4442 O O . LEU A 1 559 ? 15.828 -30.082 14.700 1.00 92.25 559 LEU A O 1
ATOM 4446 N N . ALA A 1 560 ? 17.514 -28.859 13.873 1.00 88.56 560 ALA A N 1
ATOM 4447 C CA . ALA A 1 560 ? 17.631 -27.975 15.028 1.00 88.56 560 ALA A CA 1
ATOM 4448 C C . ALA A 1 560 ? 17.081 -26.588 14.684 1.00 88.56 560 ALA A C 1
ATOM 4450 O O . ALA A 1 560 ? 17.390 -26.030 13.631 1.00 88.56 560 ALA A O 1
ATOM 4451 N N . TRP A 1 561 ? 16.286 -26.009 15.584 1.00 88.62 561 TRP A N 1
ATOM 4452 C CA . TRP A 1 561 ? 15.870 -24.620 15.435 1.00 88.62 561 TRP A CA 1
ATOM 4453 C C . TRP A 1 561 ? 17.031 -23.694 15.805 1.00 88.62 561 TRP A C 1
ATOM 4455 O O . TRP A 1 561 ? 17.506 -23.700 16.941 1.00 88.62 561 TRP A O 1
ATOM 4465 N N . ARG A 1 562 ? 17.472 -22.872 14.851 1.00 89.12 562 ARG A N 1
ATOM 4466 C CA . ARG A 1 562 ? 18.316 -21.711 15.136 1.00 89.12 562 ARG A CA 1
ATOM 4467 C C . ARG A 1 562 ? 17.435 -20.619 15.743 1.00 89.12 562 ARG A C 1
ATOM 4469 O O . ARG A 1 562 ? 16.714 -19.942 15.017 1.00 89.12 562 ARG A O 1
ATOM 4476 N N . THR A 1 563 ? 17.473 -20.485 17.063 1.00 86.88 563 THR A N 1
ATOM 4477 C CA . THR A 1 563 ? 16.643 -19.524 17.797 1.00 86.88 563 THR A CA 1
ATOM 4478 C C . THR A 1 563 ? 17.005 -18.085 17.446 1.00 86.88 563 THR A C 1
ATOM 4480 O O . THR A 1 563 ? 18.175 -17.707 17.518 1.00 86.88 563 THR A O 1
ATOM 4483 N N . ASP A 1 564 ? 15.986 -17.295 17.131 1.00 92.00 564 ASP A N 1
ATOM 4484 C CA . ASP A 1 564 ? 16.064 -15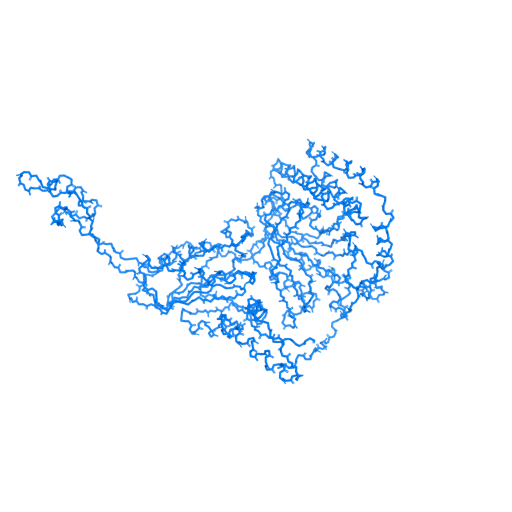.855 16.904 1.00 92.00 564 ASP A CA 1
ATOM 4485 C C . ASP A 1 564 ? 14.764 -15.235 17.439 1.00 92.00 564 ASP A C 1
ATOM 4487 O O . ASP A 1 564 ? 13.691 -15.404 16.857 1.00 92.00 564 ASP A O 1
ATOM 4491 N N . GLU A 1 565 ? 14.841 -14.615 18.619 1.00 92.00 565 GLU A N 1
ATOM 4492 C CA . GLU A 1 565 ? 13.664 -14.064 19.303 1.00 92.00 565 GLU A CA 1
ATOM 4493 C C . GLU A 1 565 ? 13.136 -12.800 18.619 1.00 92.00 565 GLU A C 1
ATOM 4495 O O . GLU A 1 565 ? 11.926 -12.587 18.603 1.00 92.00 565 GLU A O 1
ATOM 4500 N N . GLU A 1 566 ? 14.012 -12.005 18.002 1.00 91.75 566 GLU A N 1
ATOM 4501 C CA . GLU A 1 566 ? 13.619 -10.804 17.261 1.00 91.75 566 GLU A CA 1
ATOM 4502 C C . GLU A 1 566 ? 12.867 -11.185 15.980 1.00 91.75 566 GLU A C 1
ATOM 4504 O O . GLU A 1 566 ? 11.830 -10.599 15.645 1.00 91.75 566 GLU A O 1
ATOM 4509 N N . LEU A 1 567 ? 13.334 -12.231 15.294 1.00 91.56 567 LEU A N 1
ATOM 4510 C CA . LEU A 1 567 ? 12.614 -12.802 14.163 1.00 91.56 567 LEU A CA 1
ATOM 4511 C C . LEU A 1 567 ? 11.278 -13.409 14.599 1.00 91.56 567 LEU A C 1
ATOM 4513 O O . LEU A 1 567 ? 10.275 -13.203 13.919 1.00 91.56 567 LEU A O 1
ATOM 4517 N N . LEU A 1 568 ? 11.229 -14.127 15.726 1.00 92.94 568 LEU A N 1
ATOM 4518 C CA . LEU A 1 568 ? 9.980 -14.679 16.260 1.00 92.94 568 LEU A CA 1
ATOM 4519 C C . LEU A 1 568 ? 8.965 -13.573 16.590 1.00 92.94 568 LEU A C 1
ATOM 4521 O O . LEU A 1 568 ? 7.782 -13.712 16.264 1.00 92.94 568 LEU A O 1
ATOM 4525 N N . ASP A 1 569 ? 9.415 -12.472 17.191 1.00 91.88 569 ASP A N 1
ATOM 4526 C CA . ASP A 1 569 ? 8.586 -11.288 17.423 1.00 91.88 569 ASP A CA 1
ATOM 4527 C C . ASP A 1 569 ? 8.076 -10.714 16.104 1.00 91.88 569 ASP A C 1
ATOM 4529 O O . ASP A 1 569 ? 6.874 -10.522 15.937 1.00 91.88 569 ASP A O 1
ATOM 4533 N N . THR A 1 570 ? 8.961 -10.528 15.127 1.00 92.00 570 THR A N 1
ATOM 4534 C CA . THR A 1 570 ? 8.591 -10.030 13.799 1.00 92.00 570 THR A CA 1
ATOM 4535 C C . THR A 1 570 ? 7.547 -10.927 13.133 1.00 92.00 570 THR A C 1
ATOM 4537 O O . THR A 1 570 ? 6.511 -10.434 12.694 1.00 92.00 570 THR A O 1
ATOM 4540 N N . VAL A 1 571 ? 7.757 -12.247 13.107 1.00 91.06 571 VAL A N 1
ATOM 4541 C CA . VAL A 1 571 ? 6.823 -13.212 12.500 1.00 91.06 571 VAL A CA 1
ATOM 4542 C C . VAL A 1 571 ? 5.471 -13.203 13.212 1.00 91.06 571 VAL A C 1
ATOM 4544 O O . VAL A 1 571 ? 4.442 -13.288 12.544 1.00 91.06 571 VAL A O 1
ATOM 4547 N N . THR A 1 572 ? 5.442 -13.023 14.537 1.00 94.12 572 THR A N 1
ATOM 4548 C CA . THR A 1 572 ? 4.193 -12.904 15.314 1.00 94.12 572 THR A CA 1
ATOM 4549 C C . THR A 1 572 ? 3.308 -11.758 14.817 1.00 94.12 572 THR A C 1
ATOM 4551 O O . THR A 1 572 ? 2.083 -11.852 14.909 1.00 94.12 572 THR A O 1
ATOM 4554 N N . TRP A 1 573 ? 3.906 -10.705 14.254 1.00 93.69 573 TRP A N 1
ATOM 4555 C CA . TRP A 1 573 ? 3.198 -9.557 13.686 1.00 93.69 573 TRP A CA 1
ATOM 4556 C C . TRP A 1 573 ? 2.837 -9.697 12.209 1.00 93.69 573 TRP A C 1
ATOM 4558 O O . TRP A 1 573 ? 2.034 -8.909 11.718 1.00 93.69 573 TRP A O 1
ATOM 4568 N N . LEU A 1 574 ? 3.406 -10.674 11.501 1.00 90.06 574 LEU A N 1
ATOM 4569 C CA . LEU A 1 574 ? 3.180 -10.882 10.067 1.00 90.06 574 LEU A CA 1
ATOM 4570 C C . LEU A 1 574 ? 2.071 -11.895 9.766 1.00 90.06 574 LEU A C 1
ATOM 4572 O O . LEU A 1 574 ? 1.605 -11.957 8.632 1.00 90.06 574 LEU A O 1
ATOM 4576 N N . VAL A 1 575 ? 1.641 -12.688 10.753 1.00 89.88 575 VAL A N 1
ATOM 4577 C CA . VAL A 1 575 ? 0.641 -13.747 10.554 1.00 89.88 575 VAL A CA 1
ATOM 4578 C C . VAL A 1 575 ? -0.493 -13.663 11.571 1.00 89.88 575 VAL A C 1
ATOM 4580 O O . VAL A 1 575 ? -0.294 -13.329 12.735 1.00 89.88 575 VAL A O 1
ATOM 4583 N N . GLU A 1 576 ? -1.705 -14.018 11.148 1.00 94.12 576 GLU A N 1
ATOM 4584 C CA . GLU A 1 576 ? -2.850 -14.203 12.051 1.00 94.12 576 GLU A CA 1
ATOM 4585 C C . GLU A 1 576 ? -3.051 -15.675 12.436 1.00 94.12 576 GLU A C 1
ATOM 4587 O O . GLU A 1 576 ? -3.506 -15.965 13.545 1.00 94.12 576 GLU A O 1
ATOM 4592 N N . TYR A 1 577 ? -2.661 -16.597 11.549 1.00 93.81 577 TYR A N 1
ATOM 4593 C CA . TYR A 1 577 ? -2.720 -18.043 11.748 1.00 93.81 577 TYR A CA 1
ATOM 4594 C C . TYR A 1 577 ? -1.373 -18.679 11.400 1.00 93.81 577 TYR A C 1
ATOM 4596 O O . TYR A 1 577 ? -1.042 -18.799 10.221 1.00 93.81 577 TYR A O 1
ATOM 4604 N N . PRO A 1 578 ? -0.563 -19.073 12.393 1.00 92.25 578 PRO A N 1
ATOM 4605 C CA . PRO A 1 578 ? 0.759 -19.601 12.112 1.00 92.25 578 PRO A CA 1
ATOM 4606 C C . PRO A 1 578 ? 0.678 -21.025 11.550 1.00 92.25 578 PRO A C 1
ATOM 4608 O O . PRO A 1 578 ? 0.116 -21.925 12.178 1.00 92.25 578 PRO A O 1
ATOM 4611 N N . VAL A 1 579 ? 1.290 -21.227 10.383 1.00 88.06 579 VAL A N 1
ATOM 4612 C CA . VAL A 1 579 ? 1.500 -22.533 9.749 1.00 88.06 579 VAL A CA 1
ATOM 4613 C C . VAL A 1 579 ? 2.993 -22.657 9.431 1.00 88.06 579 VAL A C 1
ATOM 4615 O O . VAL A 1 579 ? 3.533 -21.777 8.762 1.00 88.06 579 VAL A O 1
ATOM 4618 N N . PRO A 1 580 ? 3.695 -23.693 9.923 1.00 85.94 580 PRO A N 1
ATOM 4619 C CA . PRO A 1 580 ? 5.094 -23.895 9.577 1.00 85.94 580 PRO A CA 1
ATOM 4620 C C . PRO A 1 580 ? 5.204 -24.376 8.126 1.00 85.94 580 PRO A C 1
ATOM 4622 O O . PRO A 1 580 ? 4.499 -25.302 7.723 1.00 85.94 580 PRO A O 1
ATOM 4625 N N . VAL A 1 581 ? 6.116 -23.771 7.368 1.00 79.00 581 VAL A N 1
ATOM 4626 C CA . VAL A 1 581 ? 6.482 -24.201 6.014 1.00 79.00 581 VAL A CA 1
ATOM 4627 C C . VAL A 1 581 ? 7.884 -24.795 6.073 1.00 79.00 581 VAL A C 1
ATOM 4629 O O . VAL A 1 581 ? 8.785 -24.202 6.666 1.00 79.00 581 VAL A O 1
ATOM 4632 N N . LEU A 1 582 ? 8.052 -25.983 5.493 1.00 75.12 582 LEU A N 1
ATOM 4633 C CA . LEU A 1 582 ? 9.353 -26.611 5.290 1.00 75.12 582 LEU A CA 1
ATOM 4634 C C . LEU A 1 582 ? 9.721 -26.410 3.819 1.00 75.12 582 LEU A C 1
ATOM 4636 O O . LEU A 1 582 ? 9.002 -26.905 2.951 1.00 75.12 582 LEU A O 1
ATOM 4640 N N . CYS A 1 583 ? 10.778 -25.643 3.569 1.00 64.56 583 CYS A N 1
ATOM 4641 C CA . CYS A 1 583 ? 11.280 -25.334 2.235 1.00 64.56 583 CYS A CA 1
ATOM 4642 C C . CYS A 1 583 ? 12.493 -26.183 1.853 1.00 64.56 583 CYS A C 1
ATOM 4644 O O . CYS A 1 583 ? 13.251 -26.595 2.766 1.00 64.56 583 CYS A O 1
#

Secondary structure (DSSP, 8-state):
---------------HHHHHHHHHHHHHTTT-EE----SS--SSGGGSTTTHHHHSSS--EEEEEEEEEE-GGG--TT--SS--SEEEEEEEEEESPPTTHHHHHHHHHHHTT--TTTS-EEEEEEEEEEGGGTEEEEEEEEEETTEEEEEEEEEEEETTEE-SSPPEEEEEEHHHHHHHHHT-SSGGG-BSSSS-BHHHHHHHHHHHHHHIIIIIS-HHHHHHHHHHHHHHHHHHHHTT-HHHHHHHHHHHHHHHHHHHHTT-S-HHHHHHHHHHHHHHHHHHHHHHHHHHHHTT-GGGGSPPPP-TT---------PPPPPSSEEEEEEEEEES---GGGHHHHHHHHHHHHHHHHHHHT---EEEEEEEETTEEEEEEEEEESBPPPEEEEEEEEEHHHHB-TTSPBPHHHHHHHHHTT--GGGEEEETTEEEEEEEEPPPBHHHHHHHHHHHHHHT---SS-B--TTS-SPPBSS-EEEEEEEETTEE---EETTEEEESEEE--TTTT-SEEE--SSHHHHHHHHHHTT----HHHHHHHHHHHHHHHHHHTT------HHHHHHHHHH-SS------